Protein AF-A0A850LQG9-F1 (afdb_monomer)

Foldseek 3Di:
DDPVVVVVVQVPDCLNVVQPPPDKDWDFDDDDQWTKIWIDDPPAIKIKIWGPWLLQVVLLVVLVVCVVVVAFEWAWRDKAWDDDWDQDCPDQHRDTGTTIITMTGHDDAAFCVRVPDPVVVLVVLLVLLVQFVVFWDPDFPRVLQLVVLLVLLCVLCVVVVNNVVPLLNCLSVCSSVFDARKGWGLQQQARRQWGDDPNHTHGYPSSRTGTDHSLLNVLNHLLNCVQVVHPGQLLDCPSVCVSVVHDDDLSRLSVNLNNNLSNLSVCVNPHDGPDDPVVSVVSNVSSSVVNVVSVVQLEQEEELEALQCLVLVNQLVVDPGHYEYAPCSLVVDPDPVSNVSVVVCVVVNSYYHDFADPVLLVVLVVLCQQQVLVVPDDSRLSRSLSVQLRQVPDGSYQYEYEDPDPSSLLSCVVSVHHYDYSPDDDDFKNWRKWKAFPVPGDTDPGDDPDLADPPPRGGIDIDTDDIGTD

Sequence (470 aa):
MEIDELKKIIIKNEEIYKELDKKFQIILIEDKINQVFQISNTNNIIYAKVSRRGWSKYEWNSLKSLHKKGYYVPKPIHYIPLDTPISTGWSFGNLIQENGIIFYYPITGKSLMKSYSLDKLISVLNLLYKFHKENIKTSSPIKEYQEFEVKRGLKYLKDLKMSNNIKLVRTIKNYEKLRIDFGLIHGDARPEHFIFHNNKIGMIDLEGTCIGDPFKDFAILLAELYFYGYEINLTDYSMINKLFGRELADNEVLRLNFFLIRRILVKMKYSKLVRSKEDIIKTLKALCDYGNKLLDKEEQKVLILDTSAFLGGYNPNIITIKQQTIPEVFDEVKTPSVKSILDFSVETGKLQLYSPSSQFIKEVKNISEKSGDSFVLSEVDIKILALALEVQRKKGFIPTLITDDYAMQNIAGKLNIKFKPILEKEISDLIKWKIYCPGCKESFNNIPKTKICPNCGTNLKRFSSKKTKI

pLDDT: mean 85.33, std 12.51, range [35.75, 98.38]

Mean predicted aligned error: 14.58 Å

Radius of gyration: 32.2 Å; Cα contacts (8 Å, |Δi|>4): 783; chains: 1; bounding box: 68×47×98 Å

Structure (mmCIF, N/CA/C/O backbone):
data_AF-A0A850LQG9-F1
#
_entry.id   AF-A0A850LQG9-F1
#
loop_
_atom_site.group_PDB
_atom_site.id
_atom_site.type_symbol
_atom_site.label_atom_id
_atom_site.label_alt_id
_atom_site.label_comp_id
_atom_site.label_asym_id
_atom_site.label_entity_id
_atom_site.label_seq_id
_atom_site.pdbx_PDB_ins_code
_atom_site.Cartn_x
_atom_site.Cartn_y
_atom_site.Cartn_z
_atom_site.occupancy
_atom_site.B_iso_or_equiv
_atom_site.auth_seq_id
_atom_site.auth_comp_id
_atom_site.auth_asym_id
_atom_site.auth_atom_id
_atom_site.pdbx_PDB_model_num
ATOM 1 N N . MET A 1 1 ? -11.515 18.617 27.562 1.00 85.25 1 MET A N 1
ATOM 2 C CA . MET A 1 1 ? -12.931 18.888 27.847 1.00 85.25 1 MET A CA 1
ATOM 3 C C . MET A 1 1 ? -13.259 18.275 29.186 1.00 85.25 1 MET A C 1
ATOM 5 O O . MET A 1 1 ? -12.948 17.105 29.389 1.00 85.25 1 MET A O 1
ATOM 9 N N . GLU A 1 2 ? -13.836 19.066 30.082 1.00 90.31 2 GLU A N 1
ATOM 10 C CA . GLU A 1 2 ? -14.269 18.593 31.400 1.00 90.31 2 GLU A CA 1
ATOM 11 C C . GLU A 1 2 ? -15.633 17.892 31.317 1.00 90.31 2 GLU A C 1
ATOM 13 O O . GLU A 1 2 ? -16.444 18.180 30.431 1.00 90.31 2 GLU A O 1
ATOM 18 N N . ILE A 1 3 ? -15.922 16.984 32.256 1.00 91.50 3 ILE A N 1
ATOM 19 C CA . ILE A 1 3 ? -17.198 16.241 32.278 1.00 91.50 3 ILE A CA 1
ATOM 20 C C . ILE A 1 3 ? -18.398 17.193 32.403 1.00 91.50 3 ILE A C 1
ATOM 22 O O . ILE A 1 3 ? -19.406 17.008 31.717 1.00 91.50 3 ILE A O 1
ATOM 26 N N . ASP A 1 4 ? -18.292 18.235 33.231 1.00 91.50 4 ASP A N 1
ATOM 27 C CA . ASP A 1 4 ? -19.366 19.219 33.418 1.00 91.50 4 ASP A CA 1
ATOM 28 C C . ASP A 1 4 ? -19.641 20.044 32.157 1.00 91.50 4 ASP A C 1
ATOM 30 O O . ASP A 1 4 ? -20.785 20.412 31.877 1.00 91.50 4 ASP A O 1
ATOM 34 N N . GLU A 1 5 ? -18.601 20.317 31.371 1.00 91.94 5 GLU A N 1
ATOM 35 C CA . GLU A 1 5 ? -18.719 20.990 30.080 1.00 91.94 5 GLU A CA 1
ATOM 36 C C . GLU A 1 5 ? -19.465 20.098 29.080 1.00 91.94 5 GLU A C 1
ATOM 38 O O . GLU A 1 5 ? -20.471 20.519 28.503 1.00 91.94 5 GLU A O 1
ATOM 43 N N . LEU A 1 6 ? -19.053 18.831 28.958 1.00 91.94 6 LEU A N 1
ATOM 44 C CA . LEU A 1 6 ? -19.723 17.848 28.105 1.00 91.94 6 LEU A CA 1
ATOM 45 C C . LEU A 1 6 ? -21.193 17.655 28.508 1.00 91.94 6 LEU A C 1
ATOM 47 O O . LEU A 1 6 ? -22.074 17.606 27.649 1.00 91.94 6 LEU A O 1
ATOM 51 N N . LYS A 1 7 ? -21.485 17.611 29.812 1.00 91.25 7 LYS A N 1
ATOM 52 C CA . LYS A 1 7 ? -22.852 17.494 30.335 1.00 91.25 7 LYS A CA 1
ATOM 53 C C . LYS A 1 7 ? -23.733 18.669 29.909 1.00 91.25 7 LYS A C 1
ATOM 55 O O . LYS A 1 7 ? -24.875 18.453 29.503 1.00 91.25 7 LYS A O 1
ATOM 60 N N . LYS A 1 8 ? -23.214 19.903 29.953 1.00 91.12 8 LYS A N 1
ATOM 61 C CA . LYS A 1 8 ? -23.932 21.097 29.467 1.00 91.12 8 LYS A CA 1
ATOM 62 C C . LYS A 1 8 ? -24.210 21.019 27.966 1.00 91.12 8 LYS A C 1
ATOM 64 O O . LYS A 1 8 ? -25.303 21.388 27.545 1.00 91.12 8 LYS A O 1
ATOM 69 N N . ILE A 1 9 ? -23.249 20.538 27.175 1.00 90.94 9 ILE A N 1
ATOM 70 C CA . ILE A 1 9 ? -23.409 20.357 25.724 1.00 90.94 9 ILE A CA 1
ATOM 71 C C . ILE A 1 9 ? -24.514 19.335 25.424 1.00 90.94 9 ILE A C 1
ATOM 73 O O . ILE A 1 9 ? -25.388 19.615 24.608 1.00 90.94 9 ILE A O 1
ATOM 77 N N . ILE A 1 10 ? -24.519 18.196 26.126 1.00 89.56 10 ILE A N 1
ATOM 78 C CA . ILE A 1 10 ? -25.538 17.146 25.978 1.00 89.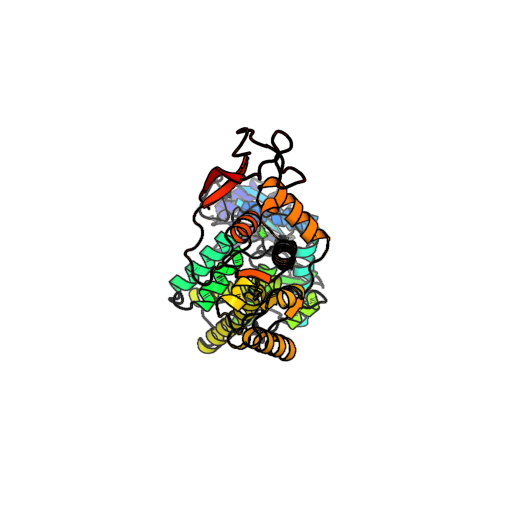56 10 ILE A CA 1
ATOM 79 C C . ILE A 1 10 ? -26.938 17.687 26.288 1.00 89.56 10 ILE A C 1
ATOM 81 O O . ILE A 1 10 ? -27.846 17.513 25.485 1.00 89.56 10 ILE A O 1
ATOM 85 N N . ILE A 1 11 ? -27.115 18.377 27.422 1.00 88.56 11 ILE A N 1
ATOM 86 C CA . ILE A 1 11 ? -28.427 18.903 27.847 1.00 88.56 11 ILE A CA 1
ATOM 87 C C . ILE A 1 11 ? -28.976 19.940 26.855 1.00 88.56 11 ILE A C 1
ATOM 89 O O . ILE A 1 11 ? -30.185 20.026 26.663 1.00 88.56 11 ILE A O 1
ATOM 93 N N . LYS A 1 12 ? -28.105 20.728 26.214 1.00 89.31 12 LYS A N 1
ATOM 94 C CA . LYS A 1 12 ? -28.505 21.742 25.225 1.00 89.31 12 LYS A CA 1
ATOM 95 C C . LYS A 1 12 ? -28.867 21.163 23.854 1.00 89.31 12 LYS A C 1
ATOM 97 O O . LYS A 1 12 ? -29.421 21.891 23.037 1.00 89.31 12 LYS A O 1
ATOM 102 N N . ASN A 1 13 ? -28.526 19.907 23.573 1.00 87.50 13 ASN A N 1
ATOM 103 C CA . ASN A 1 13 ? -28.713 19.303 22.261 1.00 87.50 13 ASN A CA 1
ATOM 104 C C . ASN A 1 13 ? -29.823 18.247 22.313 1.00 87.50 13 ASN A C 1
ATOM 106 O O . ASN A 1 13 ? -29.618 17.139 22.807 1.00 87.50 13 ASN A O 1
ATOM 110 N N . GLU A 1 14 ? -31.005 18.590 21.796 1.00 84.94 14 GLU A N 1
ATOM 111 C CA . GLU A 1 14 ? -32.180 17.716 21.868 1.00 84.94 14 GLU A CA 1
ATOM 112 C C . GLU A 1 14 ? -31.979 16.346 21.214 1.00 84.94 14 GLU A C 1
ATOM 114 O O . GLU A 1 14 ? -32.543 15.372 21.702 1.00 84.94 14 GLU A O 1
ATOM 119 N N . GLU A 1 15 ? -31.210 16.249 20.124 1.00 84.12 15 GLU A N 1
ATOM 120 C CA . GLU A 1 15 ? -30.984 14.967 19.442 1.00 84.12 15 GLU A CA 1
ATOM 121 C C . GLU A 1 15 ? -30.232 13.986 20.339 1.00 84.12 15 GLU A C 1
ATOM 123 O O . GLU A 1 15 ? -30.569 12.811 20.379 1.00 84.12 15 GLU A O 1
ATOM 128 N N . ILE A 1 16 ? -29.253 14.469 21.107 1.00 84.06 16 ILE A N 1
ATOM 129 C CA . ILE A 1 16 ? -28.488 13.637 22.042 1.00 84.06 16 ILE A CA 1
ATOM 130 C C . ILE A 1 16 ? -29.291 13.408 23.324 1.00 84.06 16 ILE A C 1
ATOM 132 O O . ILE A 1 16 ? -29.311 12.302 23.858 1.00 84.06 16 ILE A O 1
ATOM 136 N N . TYR A 1 17 ? -29.962 14.446 23.825 1.00 81.12 17 TYR A N 1
ATOM 137 C CA . TYR A 1 17 ? -30.735 14.360 25.060 1.00 81.12 17 TYR A CA 1
ATOM 138 C C . TYR A 1 17 ? -31.949 13.433 24.921 1.00 81.12 17 TYR A C 1
ATOM 140 O O . TYR A 1 17 ? -32.294 12.751 25.872 1.00 81.12 17 TYR A O 1
ATOM 148 N N . LYS A 1 18 ? -32.572 13.324 23.741 1.00 83.62 18 LYS A N 1
ATOM 149 C CA . LYS A 1 18 ? -33.646 12.341 23.496 1.00 83.62 18 LYS A CA 1
ATOM 150 C C . LYS A 1 18 ? -33.166 10.894 23.623 1.00 83.62 18 LYS A C 1
ATOM 152 O O . LYS A 1 18 ? -33.946 10.037 24.021 1.00 83.62 18 LYS A O 1
ATOM 157 N N . GLU A 1 19 ? -31.891 10.629 23.339 1.00 81.50 19 GLU A N 1
ATOM 158 C CA . GLU A 1 19 ? -31.287 9.300 23.502 1.00 81.50 19 GLU A CA 1
ATOM 159 C C . GLU A 1 19 ? -30.969 8.957 24.965 1.00 81.50 19 GLU A C 1
ATOM 161 O O . GLU A 1 19 ? -30.728 7.796 25.310 1.00 81.50 19 GLU A O 1
ATOM 166 N N . LEU A 1 20 ? -30.955 9.968 25.836 1.00 76.19 20 LEU A N 1
ATOM 167 C CA . LEU A 1 20 ? -30.534 9.880 27.224 1.00 76.19 20 LEU A CA 1
ATOM 168 C C . LEU A 1 20 ? -31.660 10.381 28.136 1.00 76.19 20 LEU A C 1
ATOM 170 O O . LEU A 1 20 ? -31.857 11.579 28.290 1.00 76.19 20 LEU A O 1
ATOM 174 N N . ASP A 1 21 ? -32.370 9.470 28.805 1.00 68.75 21 ASP A N 1
ATOM 175 C CA . ASP A 1 21 ? -33.302 9.808 29.894 1.00 68.75 21 ASP A CA 1
ATOM 176 C C . ASP A 1 21 ? -32.734 10.885 30.851 1.00 68.75 21 ASP A C 1
ATOM 178 O O . ASP A 1 21 ? -31.518 11.017 31.010 1.00 68.75 21 ASP A O 1
ATOM 182 N N . LYS A 1 22 ? -33.607 11.623 31.565 1.00 71.62 22 LYS A N 1
ATOM 183 C CA . LYS A 1 22 ? -33.244 12.780 32.427 1.00 71.62 22 LYS A CA 1
ATOM 184 C C . LYS A 1 22 ? -32.086 12.535 33.421 1.00 71.62 22 LYS A C 1
ATOM 186 O O . LYS A 1 22 ? -31.539 13.500 33.955 1.00 71.62 22 LYS A O 1
ATOM 191 N N . LYS A 1 23 ? -31.720 11.277 33.692 1.00 84.25 23 LYS A N 1
ATOM 192 C CA . LYS A 1 23 ? -30.554 10.868 34.486 1.00 84.25 23 LYS A CA 1
ATOM 193 C C . LYS A 1 23 ? -29.606 10.003 33.645 1.00 84.25 23 LYS A C 1
ATOM 195 O O . LYS A 1 23 ? -29.971 8.907 33.234 1.00 84.25 23 LYS A O 1
ATOM 200 N N . PHE A 1 24 ? -28.368 10.465 33.475 1.00 90.19 24 PHE A N 1
ATOM 201 C CA . PHE A 1 24 ? -27.280 9.722 32.836 1.00 90.19 24 PHE A CA 1
ATOM 202 C C . PHE A 1 24 ? -25.959 9.933 33.587 1.00 90.19 24 PHE A C 1
ATOM 204 O O . PHE A 1 24 ? -25.764 10.947 34.264 1.00 90.19 24 PHE A O 1
ATOM 211 N N . GLN A 1 25 ? -25.049 8.971 33.455 1.00 92.25 25 GLN A N 1
ATOM 212 C CA . GLN A 1 25 ? -23.688 9.005 33.982 1.00 92.25 25 GLN A CA 1
ATOM 213 C C . GLN A 1 25 ? -22.698 9.220 32.836 1.00 92.25 25 GLN A C 1
ATOM 215 O O . GLN A 1 25 ? -22.888 8.684 31.746 1.00 92.25 25 GLN A O 1
ATOM 220 N N . ILE A 1 26 ? -21.635 9.983 33.092 1.00 94.19 26 ILE A N 1
ATOM 221 C CA . ILE A 1 26 ? -20.513 10.173 32.167 1.00 94.19 26 ILE A CA 1
ATOM 222 C C . ILE A 1 26 ? -19.252 9.610 32.823 1.00 94.19 26 ILE A C 1
ATOM 224 O O . ILE A 1 26 ? -18.962 9.930 33.975 1.00 94.19 26 ILE A O 1
ATOM 228 N N . ILE A 1 27 ? -18.497 8.799 32.084 1.00 94.44 27 ILE A N 1
ATOM 229 C CA . ILE A 1 27 ? -17.205 8.250 32.502 1.00 94.44 27 ILE A CA 1
ATOM 230 C C . ILE A 1 27 ? -16.187 8.518 31.393 1.00 94.44 27 ILE A C 1
ATOM 232 O O . ILE A 1 27 ? -16.413 8.166 30.237 1.00 94.44 27 ILE A O 1
ATOM 236 N N . LEU A 1 28 ? -15.053 9.126 31.738 1.00 93.25 28 LEU A N 1
ATOM 237 C CA . LEU A 1 28 ? -13.909 9.250 30.835 1.00 93.25 28 LEU A CA 1
ATOM 238 C C . LEU A 1 28 ? -13.206 7.891 30.729 1.00 93.25 28 LEU A C 1
ATOM 240 O O . LEU A 1 28 ? -12.743 7.355 31.733 1.00 93.25 28 LEU A O 1
ATOM 244 N N . ILE A 1 29 ? -13.138 7.331 29.521 1.00 91.50 29 ILE A N 1
ATOM 245 C CA . ILE A 1 29 ? -12.582 5.988 29.278 1.00 91.50 29 ILE A CA 1
ATOM 246 C C . ILE A 1 29 ? -11.254 6.014 28.515 1.00 91.50 29 ILE A C 1
ATOM 248 O O . ILE A 1 29 ? -10.470 5.073 28.614 1.00 91.50 29 ILE A O 1
ATOM 252 N N . GLU A 1 30 ? -10.974 7.087 27.774 1.00 86.19 30 GLU A N 1
ATOM 253 C CA . GLU A 1 30 ? -9.687 7.301 27.116 1.00 86.19 30 GLU A CA 1
ATOM 254 C C . GLU A 1 30 ? -9.339 8.789 27.113 1.00 86.19 30 GLU A C 1
ATOM 256 O O . GLU A 1 30 ? -10.177 9.618 26.773 1.00 86.19 30 GLU A O 1
ATOM 261 N N . ASP A 1 31 ? -8.097 9.118 27.473 1.00 86.00 31 ASP A N 1
ATOM 262 C CA . ASP A 1 31 ? -7.591 10.494 27.523 1.00 86.00 31 ASP A CA 1
ATOM 263 C C . ASP A 1 31 ? -6.170 10.595 26.950 1.00 86.00 31 ASP A C 1
ATOM 265 O O . ASP A 1 31 ? -5.220 11.023 27.604 1.00 86.00 31 ASP A O 1
ATOM 269 N N . LYS A 1 32 ? -5.990 10.114 25.716 1.00 80.69 32 LYS A N 1
ATOM 270 C CA . LYS A 1 32 ? -4.686 10.116 25.035 1.00 80.69 32 LYS A CA 1
ATOM 271 C C . LYS A 1 32 ? -4.704 11.052 23.834 1.00 80.69 32 LYS A C 1
ATOM 273 O O . LYS A 1 32 ? -4.716 12.273 23.972 1.00 80.69 32 LYS A O 1
ATOM 278 N N . ILE A 1 33 ? -4.680 10.471 22.638 1.00 75.69 33 ILE A N 1
ATOM 279 C CA . ILE A 1 33 ? -4.735 11.204 21.374 1.00 75.69 33 ILE A CA 1
ATOM 280 C C . ILE A 1 33 ? -6.121 11.824 21.196 1.00 75.69 33 ILE A C 1
ATOM 282 O O . ILE A 1 33 ? -6.227 12.954 20.738 1.00 75.69 33 ILE A O 1
ATOM 286 N N . ASN A 1 34 ? -7.155 11.100 21.612 1.00 82.81 34 ASN A N 1
ATOM 287 C CA . ASN A 1 34 ? -8.535 11.551 21.648 1.00 82.81 34 ASN A CA 1
ATOM 288 C C . ASN A 1 34 ? -9.0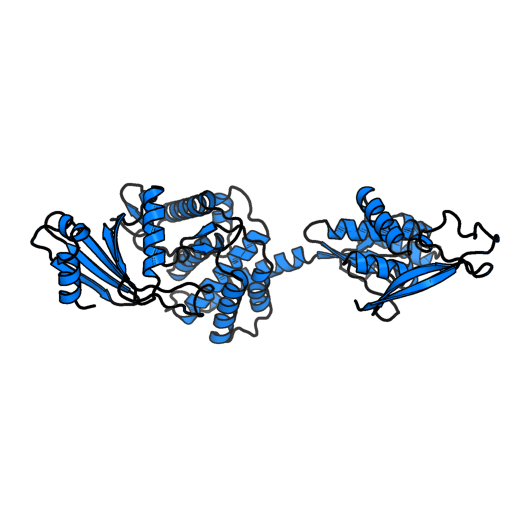53 11.428 23.087 1.00 82.81 34 ASN A C 1
ATOM 290 O O . ASN A 1 34 ? -8.545 10.605 23.855 1.00 82.81 34 ASN A O 1
ATOM 294 N N . GLN A 1 35 ? -10.044 12.249 23.434 1.00 89.50 35 GLN A N 1
ATOM 295 C CA . GLN A 1 35 ? -10.823 12.075 24.657 1.00 89.50 35 GLN A CA 1
ATOM 296 C C . GLN A 1 35 ? -12.100 11.319 24.316 1.00 89.50 35 GLN A C 1
ATOM 298 O O . GLN A 1 35 ? -12.864 11.761 23.460 1.00 89.50 35 GLN A O 1
ATOM 303 N N . VAL A 1 36 ? -12.324 10.175 24.954 1.00 91.31 36 VAL A N 1
ATOM 304 C CA . VAL A 1 36 ? -13.520 9.360 24.735 1.00 91.31 36 VAL A CA 1
ATOM 305 C C . VAL A 1 36 ? -14.262 9.213 26.052 1.00 91.31 36 VAL A C 1
ATOM 307 O O . VAL A 1 36 ? -13.696 8.765 27.050 1.00 91.31 36 VAL A O 1
ATOM 310 N N . PHE A 1 37 ? -15.537 9.582 26.039 1.00 95.12 37 PHE A N 1
ATOM 311 C CA . PHE A 1 37 ? -16.438 9.475 27.175 1.00 95.12 37 PHE A CA 1
ATOM 312 C C . PHE A 1 37 ? -17.500 8.425 26.879 1.00 95.12 37 PHE A C 1
ATOM 314 O O . PHE A 1 37 ? -18.144 8.473 25.831 1.00 95.12 37 PHE A O 1
ATOM 321 N N . GLN A 1 38 ? -17.706 7.507 27.815 1.00 95.19 38 GLN A N 1
ATOM 322 C CA . GLN A 1 38 ? -18.890 6.664 27.840 1.00 95.19 38 GLN A CA 1
ATOM 323 C C . GLN A 1 38 ? -19.994 7.419 28.576 1.00 95.19 38 GLN A C 1
ATOM 325 O O . GLN A 1 38 ? -19.788 7.905 29.689 1.00 95.19 38 GLN A O 1
ATOM 330 N N . ILE A 1 39 ? -21.162 7.508 27.956 1.00 94.25 39 ILE A N 1
ATOM 331 C CA . ILE A 1 39 ? -22.350 8.127 28.526 1.00 94.25 39 ILE A CA 1
ATOM 332 C C . ILE A 1 39 ? -23.424 7.050 28.582 1.00 94.25 39 ILE A C 1
ATOM 334 O O . ILE A 1 39 ? -23.764 6.453 27.562 1.00 94.25 39 ILE A O 1
ATOM 338 N N . SER A 1 40 ? -23.937 6.767 29.771 1.00 92.00 40 SER A N 1
ATOM 339 C CA . SER A 1 40 ? -24.881 5.669 29.970 1.00 92.00 40 SER A CA 1
ATOM 340 C C . SER A 1 40 ? -26.038 6.068 30.868 1.00 92.00 40 SER A C 1
ATOM 342 O O . SER A 1 40 ? -25.856 6.785 31.853 1.00 92.00 40 SER A O 1
ATOM 344 N N . ASN A 1 41 ? -27.223 5.559 30.553 1.00 88.69 41 ASN A N 1
ATOM 345 C CA . ASN A 1 41 ? -28.378 5.543 31.444 1.00 88.69 41 ASN A CA 1
ATOM 346 C C . ASN A 1 41 ? -28.851 4.088 31.638 1.00 88.69 41 ASN A C 1
ATOM 348 O O . ASN A 1 41 ? -28.112 3.150 31.344 1.00 88.69 41 ASN A O 1
ATOM 352 N N . THR A 1 42 ? -30.065 3.888 32.152 1.00 82.62 42 THR A N 1
ATOM 353 C CA . THR A 1 42 ? -30.636 2.548 32.368 1.00 82.62 42 THR A CA 1
ATOM 354 C C . THR A 1 42 ? -30.835 1.742 31.084 1.00 82.62 42 THR A C 1
ATOM 356 O O . THR A 1 42 ? -30.822 0.517 31.145 1.00 82.62 42 THR A O 1
ATOM 359 N N . ASN A 1 43 ? -31.012 2.405 29.939 1.00 83.88 43 ASN A N 1
ATOM 360 C CA . ASN A 1 43 ? -31.473 1.780 28.697 1.00 83.88 43 ASN A CA 1
ATOM 361 C C . ASN A 1 43 ? -30.419 1.794 27.578 1.00 83.88 43 ASN A C 1
ATOM 363 O O . ASN A 1 43 ? -30.407 0.909 26.728 1.00 83.88 43 ASN A O 1
ATOM 367 N N . ASN A 1 44 ? -29.526 2.783 27.582 1.00 87.44 44 ASN A N 1
ATOM 368 C CA . ASN A 1 44 ? -28.645 3.126 26.477 1.00 87.44 44 ASN A CA 1
ATOM 369 C C . ASN A 1 44 ? -27.213 3.381 26.953 1.00 87.44 44 ASN A C 1
ATOM 371 O O . ASN A 1 44 ? -26.965 3.946 28.022 1.00 87.44 44 ASN A O 1
ATOM 375 N N . ILE A 1 45 ? -26.264 3.023 26.088 1.00 92.62 45 ILE A N 1
ATOM 376 C CA . ILE A 1 45 ? -24.860 3.419 26.185 1.00 92.62 45 ILE A CA 1
ATOM 377 C C . ILE A 1 45 ? -24.489 4.111 24.876 1.00 92.62 45 ILE A C 1
ATOM 379 O O . ILE A 1 45 ? -24.582 3.514 23.802 1.00 92.62 45 ILE A O 1
ATOM 383 N N . ILE A 1 46 ? -24.042 5.359 24.972 1.00 94.69 46 ILE A N 1
ATOM 384 C CA . ILE A 1 46 ? -23.512 6.143 23.857 1.00 94.69 46 ILE A CA 1
ATOM 385 C C . ILE A 1 46 ? -22.092 6.596 24.181 1.00 94.69 46 ILE A C 1
ATOM 387 O O . ILE A 1 46 ? -21.675 6.646 25.337 1.00 94.69 46 ILE A O 1
ATOM 391 N N . TYR A 1 47 ? -21.330 6.918 23.148 1.00 95.00 47 TYR A N 1
ATOM 392 C CA . TYR A 1 47 ? -19.958 7.381 23.277 1.00 95.00 47 TYR A CA 1
ATOM 393 C C . TYR A 1 47 ? -19.848 8.782 22.692 1.00 95.00 47 TYR A C 1
ATOM 395 O O . TYR A 1 47 ? -20.414 9.060 21.635 1.00 95.00 47 TYR A O 1
ATOM 403 N N . ALA A 1 48 ? -19.096 9.645 23.370 1.00 94.50 48 ALA A N 1
ATOM 404 C CA . ALA A 1 48 ? -18.681 10.944 22.862 1.00 94.50 48 ALA A CA 1
ATOM 405 C C . ALA A 1 48 ? -17.167 10.930 22.634 1.00 94.50 48 ALA A C 1
ATOM 407 O O . ALA A 1 48 ? -16.396 10.795 23.585 1.00 94.50 48 ALA A O 1
ATOM 408 N N . LYS A 1 49 ? -16.736 11.057 21.376 1.00 93.00 49 LYS A N 1
ATOM 409 C CA . LYS A 1 49 ? -15.320 11.167 20.994 1.00 93.00 49 LYS A CA 1
ATOM 410 C C . LYS A 1 49 ? -14.996 12.619 20.663 1.00 93.00 49 LYS A C 1
ATOM 412 O O . LYS A 1 49 ? -15.539 13.172 19.711 1.00 93.00 49 LYS A O 1
ATOM 417 N N . VAL A 1 50 ? -14.080 13.205 21.423 1.00 89.44 50 VAL A N 1
ATOM 418 C CA . VAL A 1 50 ? -13.498 14.527 21.185 1.00 89.44 50 VAL A CA 1
ATOM 419 C C . VAL A 1 50 ? -12.124 14.333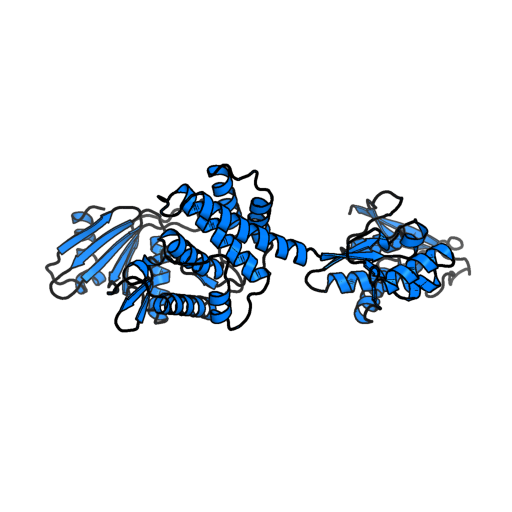 20.547 1.00 89.44 50 VAL A C 1
ATOM 421 O O . VAL A 1 50 ? -11.192 13.820 21.176 1.00 89.44 50 VAL A O 1
ATOM 424 N N . SER A 1 51 ? -11.998 14.722 19.279 1.00 81.38 51 SER A N 1
ATOM 425 C CA . SER A 1 51 ? -10.728 14.649 18.548 1.00 81.38 51 SER A CA 1
ATOM 426 C C . SER A 1 51 ? -9.816 15.804 18.943 1.00 81.38 51 SER A C 1
ATOM 428 O O . SER A 1 51 ? -10.192 16.954 18.737 1.00 81.38 51 SER A O 1
ATOM 430 N N . ARG A 1 52 ? -8.584 15.527 19.392 1.00 76.62 52 ARG A N 1
ATOM 431 C CA . ARG A 1 52 ? -7.571 16.584 19.620 1.00 76.62 52 ARG A CA 1
ATOM 432 C C . ARG A 1 52 ? -6.762 16.936 18.366 1.00 76.62 52 ARG A C 1
ATOM 434 O O . ARG A 1 52 ? -5.943 17.847 18.399 1.00 76.62 52 ARG A O 1
ATOM 441 N N . ARG A 1 53 ? -6.937 16.184 17.273 1.00 72.81 53 ARG A N 1
ATOM 442 C CA . ARG A 1 53 ? -6.132 16.295 16.042 1.00 72.81 53 ARG A CA 1
ATOM 443 C C . ARG A 1 53 ? -6.834 16.998 14.874 1.00 72.81 53 ARG A C 1
ATOM 445 O O . ARG A 1 53 ? -6.254 17.058 13.795 1.00 72.81 53 ARG A O 1
ATOM 452 N N . GLY A 1 54 ? -8.065 17.482 15.059 1.00 76.12 54 GLY A N 1
ATOM 453 C CA . GLY A 1 54 ? -8.821 18.147 13.994 1.00 76.12 54 GLY A CA 1
ATOM 454 C C . GLY A 1 54 ? -9.398 17.240 12.902 1.00 76.12 54 GLY A C 1
ATOM 455 O O . GLY A 1 54 ? -9.765 17.738 11.842 1.00 76.12 54 GLY A O 1
ATOM 456 N N . TRP A 1 55 ? -9.499 15.924 13.121 1.00 79.75 55 TRP A N 1
ATOM 457 C CA . TRP A 1 55 ? -10.004 14.973 12.111 1.00 79.75 55 TRP A CA 1
ATOM 458 C C . TRP A 1 55 ? -11.453 14.534 12.326 1.00 79.75 55 TRP A C 1
ATOM 460 O O . TRP A 1 55 ? -11.986 13.743 11.544 1.00 79.75 55 TRP A O 1
ATOM 470 N N . SER A 1 56 ? -12.117 15.076 13.350 1.00 85.62 56 SER A N 1
ATOM 471 C CA . SER A 1 56 ? -13.462 14.649 13.752 1.00 85.62 56 SER A CA 1
ATOM 472 C C . SER A 1 56 ? -14.497 14.753 12.633 1.00 85.62 56 SER A C 1
ATOM 474 O O . SER A 1 56 ? -15.338 13.867 12.485 1.00 85.62 56 SER A O 1
ATOM 476 N N . LYS A 1 57 ? -14.401 15.780 11.779 1.00 86.25 57 LYS A N 1
ATOM 477 C CA . LYS A 1 57 ? -15.314 15.948 10.646 1.00 86.25 57 LYS A CA 1
ATOM 478 C C . LYS A 1 57 ? -15.202 14.828 9.612 1.00 86.25 57 LYS A C 1
ATOM 480 O O . LYS A 1 57 ? -16.218 14.351 9.104 1.00 86.25 57 LYS A O 1
ATOM 485 N N . TYR A 1 58 ? -13.983 14.395 9.295 1.00 85.06 58 TYR A N 1
ATOM 486 C CA . TYR A 1 58 ? -13.747 13.320 8.326 1.00 85.06 58 TYR A CA 1
ATOM 487 C C . TYR A 1 58 ? -14.193 11.971 8.880 1.00 85.06 58 TYR A C 1
ATOM 489 O O . TYR A 1 58 ? -14.830 11.195 8.164 1.00 85.06 58 TYR A O 1
ATOM 497 N N . GLU A 1 59 ? -13.923 11.716 10.161 1.00 89.81 59 GLU A N 1
ATOM 498 C CA . GLU A 1 59 ? -14.399 10.516 10.844 1.00 89.81 59 GLU A CA 1
ATOM 499 C C . GLU A 1 59 ? -15.932 10.473 10.887 1.00 89.81 59 GLU A C 1
ATOM 501 O O . GLU A 1 59 ? -16.525 9.465 10.509 1.00 89.81 59 GLU A O 1
ATOM 506 N N . TRP A 1 60 ? -16.586 11.584 11.241 1.00 92.12 60 TRP A N 1
ATOM 507 C CA . TRP A 1 60 ? -18.045 11.714 11.215 1.00 92.12 60 TRP A CA 1
ATOM 508 C C . TRP A 1 60 ? -18.638 11.411 9.834 1.00 92.12 60 TRP A C 1
ATOM 510 O O . TRP A 1 60 ? -19.570 10.612 9.704 1.00 92.12 60 TRP A O 1
ATOM 520 N N . ASN A 1 61 ? -18.079 12.017 8.783 1.00 90.88 61 ASN A N 1
ATOM 521 C CA . ASN A 1 61 ? -18.527 11.789 7.410 1.00 90.88 61 ASN A CA 1
ATOM 522 C C . ASN A 1 61 ? -18.344 10.322 6.993 1.00 90.88 61 ASN A C 1
ATOM 524 O O . ASN A 1 61 ? -19.220 9.749 6.335 1.00 90.88 61 ASN A O 1
ATOM 528 N N . SER A 1 62 ? -17.236 9.704 7.406 1.00 91.12 62 SER A N 1
ATOM 529 C CA . SER A 1 62 ? -16.947 8.291 7.151 1.00 91.12 62 SER A CA 1
ATOM 530 C C . SER A 1 62 ? -17.943 7.387 7.873 1.00 91.12 62 SER A C 1
ATOM 532 O O . SER A 1 62 ? -18.566 6.549 7.226 1.00 91.12 62 SER A O 1
ATOM 534 N N . LEU A 1 63 ? -18.190 7.612 9.168 1.00 93.88 63 LEU A N 1
ATOM 535 C CA . LEU A 1 63 ? -19.186 6.880 9.958 1.00 93.88 63 LEU A CA 1
ATOM 536 C C . LEU A 1 63 ? -20.571 6.933 9.308 1.00 93.88 63 LEU A C 1
ATOM 538 O O . LEU A 1 63 ? -21.173 5.889 9.063 1.00 93.88 63 LEU A O 1
ATOM 542 N N . LYS A 1 64 ? -21.055 8.129 8.947 1.00 94.44 64 LYS A N 1
ATOM 543 C CA . LYS A 1 64 ? -22.349 8.293 8.264 1.00 94.44 64 LYS A CA 1
ATOM 544 C C . LYS A 1 64 ? -22.416 7.538 6.944 1.00 94.44 64 LYS A C 1
ATOM 546 O O . LYS A 1 64 ? -23.394 6.840 6.681 1.00 94.44 64 LYS A O 1
ATOM 551 N N . SER A 1 65 ? -21.393 7.696 6.108 1.00 92.62 65 SER A N 1
ATOM 552 C CA . SER A 1 65 ? -21.335 7.070 4.787 1.00 92.62 65 SER A CA 1
ATOM 553 C C . SER A 1 65 ? -21.318 5.543 4.889 1.00 92.62 65 SER A C 1
ATOM 555 O O . SER A 1 65 ? -22.096 4.866 4.218 1.00 92.62 65 SER A O 1
ATOM 557 N N . LEU A 1 66 ? -20.475 4.994 5.766 1.00 94.19 66 LEU A N 1
ATOM 558 C CA . LEU A 1 66 ? -20.312 3.552 5.931 1.00 94.19 66 LEU A CA 1
ATOM 559 C C . LEU A 1 66 ? -21.516 2.905 6.610 1.00 94.19 66 LEU A C 1
ATOM 561 O O . LEU A 1 66 ? -21.973 1.860 6.146 1.00 94.19 66 LEU A O 1
ATOM 565 N N . HIS A 1 67 ? -22.088 3.554 7.626 1.00 94.50 67 HIS A N 1
ATOM 566 C CA . HIS A 1 67 ? -23.320 3.087 8.255 1.00 94.50 67 HIS A CA 1
ATOM 567 C C . HIS A 1 67 ? -24.471 3.029 7.240 1.00 94.50 67 HIS A C 1
ATOM 569 O O . HIS A 1 67 ? -25.147 2.008 7.133 1.00 94.50 67 HIS A O 1
ATOM 575 N N . LYS A 1 68 ? -24.638 4.072 6.409 1.00 94.06 68 LYS A N 1
ATOM 576 C CA . LYS A 1 68 ? -25.651 4.096 5.337 1.00 94.06 68 LYS A CA 1
ATOM 577 C C . LYS A 1 68 ? -25.442 2.990 4.295 1.00 94.06 68 LYS A C 1
ATOM 579 O O . LYS A 1 68 ? -26.412 2.482 3.745 1.00 94.06 68 LYS A O 1
ATOM 584 N N . LYS A 1 69 ? -24.191 2.608 4.026 1.00 93.19 69 LYS A N 1
ATOM 585 C CA . LYS A 1 69 ? -23.832 1.495 3.130 1.00 93.19 69 LYS A CA 1
ATOM 586 C C . LYS A 1 69 ? -23.988 0.108 3.772 1.00 93.19 69 LYS A C 1
ATOM 588 O O . LYS A 1 69 ? -23.702 -0.888 3.118 1.00 93.19 69 LYS A O 1
ATOM 593 N N . GLY A 1 70 ? -24.426 0.028 5.030 1.00 93.44 70 GLY A N 1
ATOM 594 C CA . GLY A 1 70 ? -24.667 -1.235 5.730 1.00 93.44 70 GLY A CA 1
ATOM 595 C C . GLY A 1 70 ? -23.420 -1.878 6.341 1.00 93.44 70 GLY A C 1
ATOM 596 O O . GLY A 1 70 ? -23.488 -3.022 6.790 1.00 93.44 70 GLY A O 1
ATOM 597 N N . TYR A 1 71 ? -22.286 -1.171 6.395 1.00 94.75 71 TYR A N 1
ATOM 598 C CA . TYR A 1 71 ? -21.120 -1.657 7.132 1.00 94.75 71 TYR A CA 1
ATOM 599 C C . TYR A 1 71 ? -21.408 -1.657 8.635 1.00 94.75 71 TYR A C 1
ATOM 601 O O . TYR A 1 71 ? -22.055 -0.748 9.162 1.00 94.75 71 TYR A O 1
ATOM 609 N N . TYR A 1 72 ? -20.892 -2.664 9.343 1.00 95.75 72 TYR A N 1
ATOM 610 C CA . TYR A 1 72 ? -21.013 -2.734 10.796 1.00 95.75 72 TYR A CA 1
ATOM 611 C C . TYR A 1 72 ? -20.008 -1.777 11.451 1.00 95.75 72 TYR A C 1
ATOM 613 O O . TYR A 1 72 ? -18.897 -2.138 11.811 1.00 95.75 72 TYR A O 1
ATOM 621 N N . VAL A 1 73 ? -20.377 -0.510 11.544 1.00 96.12 73 VAL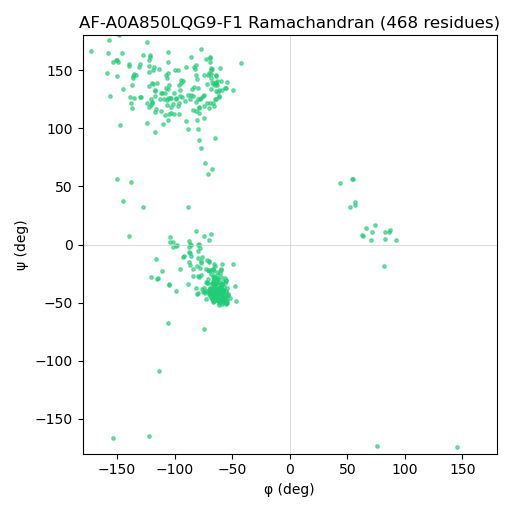 A N 1
ATOM 622 C CA . VAL A 1 73 ? -19.583 0.555 12.173 1.00 96.12 73 VAL A CA 1
ATOM 623 C C . VAL A 1 73 ? -20.395 1.176 13.312 1.00 96.12 73 VAL A C 1
ATOM 625 O O . VAL A 1 73 ? -21.618 0.983 13.337 1.00 96.12 73 VAL A O 1
ATOM 628 N N . PRO A 1 74 ? -19.769 1.916 14.248 1.00 96.19 74 PRO A N 1
ATOM 629 C CA . PRO A 1 74 ? -20.506 2.665 15.260 1.00 96.19 74 PRO A CA 1
ATOM 630 C C . PRO A 1 74 ? -21.626 3.497 14.631 1.00 96.19 74 PRO A C 1
ATOM 632 O O . PRO A 1 74 ? -21.420 4.149 13.605 1.00 96.19 74 PRO A O 1
ATOM 635 N N . LYS A 1 75 ? -22.830 3.438 15.210 1.00 95.25 75 LYS A N 1
ATOM 636 C CA . LYS A 1 75 ? -24.002 4.114 14.639 1.00 95.25 75 LYS A CA 1
ATOM 637 C C . LYS A 1 75 ? -23.921 5.604 14.989 1.00 95.25 75 LYS A C 1
ATOM 639 O O . LYS A 1 75 ? -24.034 5.925 16.172 1.00 95.25 75 LYS A O 1
ATOM 644 N N . PRO A 1 76 ? -23.728 6.506 14.010 1.00 95.00 76 PRO A N 1
ATOM 645 C CA . PRO A 1 76 ? -23.619 7.935 14.282 1.00 95.00 76 PRO A CA 1
ATOM 646 C C . PRO A 1 76 ? -24.939 8.490 14.831 1.00 95.00 76 PRO A C 1
ATOM 648 O O . PRO A 1 76 ? -26.003 8.157 14.309 1.00 95.00 76 PRO A O 1
ATOM 651 N N . ILE A 1 77 ? -24.852 9.342 15.854 1.00 94.12 77 ILE A N 1
ATOM 652 C CA . ILE A 1 77 ? -25.982 10.073 16.448 1.00 94.12 77 ILE A CA 1
ATOM 653 C C . ILE A 1 77 ? -25.903 11.533 16.003 1.00 94.12 77 ILE A C 1
ATOM 655 O O . ILE A 1 77 ? -26.713 11.976 15.197 1.00 94.12 77 ILE A O 1
ATOM 659 N N . HIS A 1 78 ? -24.879 12.261 16.458 1.00 93.81 78 HIS A N 1
ATOM 660 C CA . HIS A 1 78 ? -24.750 13.696 16.209 1.00 93.81 78 HIS A CA 1
ATOM 661 C C . HIS A 1 78 ? -23.283 14.143 16.158 1.00 93.81 78 HIS A C 1
ATOM 663 O O . HIS A 1 78 ? -22.399 13.474 16.700 1.00 93.81 78 HIS A O 1
ATOM 669 N N . TYR A 1 79 ? -23.023 15.288 15.524 1.00 93.00 79 TYR A N 1
ATOM 670 C CA . TYR A 1 79 ? -21.702 15.915 15.467 1.00 93.00 79 TYR A CA 1
ATOM 671 C C . TYR A 1 79 ? -21.790 17.384 15.863 1.00 93.00 79 TYR A C 1
ATOM 673 O O . TYR A 1 79 ? -22.563 18.133 15.268 1.00 93.00 79 TYR A O 1
ATOM 681 N N . ILE A 1 80 ? -20.964 17.793 16.826 1.00 91.38 80 ILE A N 1
ATOM 682 C CA . ILE A 1 80 ? -20.905 19.172 17.320 1.00 91.38 80 ILE A CA 1
ATOM 683 C C . ILE A 1 80 ? -19.517 19.745 17.017 1.00 91.38 80 ILE A C 1
ATOM 685 O O . ILE A 1 80 ? -18.548 19.258 17.601 1.00 91.38 80 ILE A O 1
ATOM 689 N N . PRO A 1 81 ? -19.383 20.755 16.139 1.00 89.38 81 PRO A N 1
ATOM 690 C CA . PRO A 1 81 ? -18.114 21.452 15.949 1.00 89.38 81 PRO A CA 1
ATOM 691 C C . PRO A 1 81 ? -17.751 22.248 17.212 1.00 89.38 81 PRO A C 1
ATOM 693 O O . PRO A 1 81 ? -18.627 22.843 17.838 1.00 89.38 81 PRO A O 1
ATOM 696 N N . LEU A 1 82 ? -16.470 22.248 17.587 1.00 84.88 82 LEU A N 1
ATOM 697 C CA . LEU A 1 82 ? -15.960 22.976 18.758 1.00 84.88 82 LEU A CA 1
ATOM 698 C C . LEU A 1 82 ? -15.186 24.241 18.385 1.00 84.88 82 LEU A C 1
ATOM 700 O O . LEU A 1 82 ? -15.303 25.240 19.085 1.00 84.88 82 LEU A O 1
ATOM 704 N N . ASP A 1 83 ? -14.452 24.212 17.272 1.00 78.00 83 ASP A N 1
ATOM 705 C CA . ASP A 1 83 ? -13.592 25.314 16.837 1.00 78.00 83 ASP A CA 1
ATOM 706 C C . ASP A 1 83 ? -13.891 25.719 15.388 1.00 78.00 83 ASP A C 1
ATOM 708 O O . ASP A 1 83 ? -14.477 24.956 14.611 1.00 78.00 83 ASP A O 1
ATOM 712 N N . THR A 1 84 ? -13.438 26.913 14.994 1.00 65.12 84 THR A N 1
ATOM 713 C CA . THR A 1 84 ? -13.412 27.313 13.585 1.00 65.12 84 THR A CA 1
ATOM 714 C C . THR A 1 84 ? -12.403 26.461 12.803 1.00 65.12 84 THR A C 1
ATOM 716 O O . THR A 1 84 ? -11.303 26.206 13.296 1.00 65.12 84 THR A O 1
ATOM 719 N N . PRO A 1 85 ? -12.735 26.011 11.578 1.00 66.25 85 PRO A N 1
ATOM 720 C CA . PRO A 1 85 ? -11.849 25.134 10.826 1.00 66.25 85 PRO A CA 1
ATOM 721 C C . PRO A 1 85 ? -10.515 25.811 10.467 1.00 66.25 85 PRO A C 1
ATOM 723 O O . PRO A 1 85 ? -10.500 26.925 9.942 1.00 66.25 85 PRO A O 1
ATOM 726 N N . ILE A 1 86 ? -9.391 25.128 10.704 1.00 60.53 86 ILE A N 1
ATOM 727 C CA . ILE A 1 86 ? -8.040 25.642 10.434 1.00 60.53 86 ILE A CA 1
ATOM 728 C C . ILE A 1 86 ? -7.443 24.885 9.247 1.00 60.53 86 ILE A C 1
ATOM 730 O O . ILE A 1 86 ? -7.339 23.657 9.252 1.00 60.53 86 ILE A O 1
ATOM 734 N N . SER A 1 87 ? -7.002 25.616 8.223 1.00 55.72 87 SER A N 1
ATOM 735 C CA . SER A 1 87 ? -6.190 25.041 7.148 1.00 55.72 87 SER A CA 1
ATOM 736 C C . SER A 1 87 ? -4.774 24.803 7.663 1.00 55.72 87 SER A C 1
ATOM 738 O O . SER A 1 87 ? -4.019 25.753 7.863 1.00 55.72 87 SER A O 1
ATOM 740 N N . THR A 1 88 ? -4.384 23.545 7.856 1.00 52.16 88 THR A N 1
ATOM 741 C CA . THR A 1 88 ? -3.008 23.202 8.224 1.00 52.16 88 THR A CA 1
ATOM 742 C C . THR A 1 88 ? -2.306 22.573 7.022 1.00 52.16 88 THR A C 1
ATOM 744 O O . THR A 1 88 ? -2.736 21.564 6.472 1.00 52.16 88 THR A O 1
ATOM 747 N N . GLY A 1 89 ? -1.167 23.136 6.608 1.00 46.97 89 GLY A N 1
ATOM 748 C CA . GLY A 1 89 ? -0.347 22.574 5.519 1.00 46.97 89 GLY A CA 1
ATOM 749 C C . GLY A 1 89 ? 0.338 21.241 5.867 1.00 46.97 89 GLY A C 1
ATOM 750 O O . GLY A 1 89 ? 1.212 20.785 5.137 1.00 46.97 89 GLY A O 1
ATOM 751 N N . TRP A 1 90 ? 0.003 20.631 7.010 1.00 40.62 90 TRP A N 1
ATOM 752 C CA . TRP A 1 90 ? 0.759 19.531 7.613 1.00 40.62 90 TRP A CA 1
ATOM 753 C C . TRP A 1 90 ? 0.150 18.142 7.375 1.00 40.62 90 TRP A C 1
ATOM 755 O O . TRP A 1 90 ? 0.722 17.128 7.785 1.00 40.62 90 TRP A O 1
ATOM 765 N N . SER A 1 91 ? -0.994 18.056 6.695 1.00 43.62 91 SER A N 1
ATOM 766 C CA . SER A 1 91 ? -1.768 16.816 6.649 1.00 43.62 91 SER A CA 1
ATOM 767 C C . SER A 1 91 ? -2.512 16.604 5.334 1.00 43.62 91 SER A C 1
ATOM 769 O O . SER A 1 91 ? -3.580 17.155 5.129 1.00 43.62 91 SER A O 1
ATOM 771 N N . PHE A 1 92 ? -1.955 15.718 4.496 1.00 43.75 92 PHE A N 1
ATOM 772 C CA . PHE A 1 92 ? -2.592 15.143 3.303 1.00 43.75 92 PHE A CA 1
ATOM 773 C C . PHE A 1 92 ? -3.150 16.179 2.305 1.00 43.75 92 PHE A C 1
ATOM 775 O O . PHE A 1 92 ? -4.313 16.123 1.922 1.00 43.75 92 PHE A O 1
ATOM 782 N N . GLY A 1 93 ? -2.308 17.099 1.830 1.00 50.06 93 GLY A N 1
ATOM 783 C CA . GLY A 1 93 ? -2.764 18.208 0.987 1.00 50.06 93 GLY A CA 1
ATOM 784 C C . GLY A 1 93 ? -3.464 19.282 1.822 1.00 50.06 93 GLY A C 1
ATOM 785 O O . GLY A 1 93 ? -3.439 19.224 3.045 1.00 50.06 93 GLY A O 1
ATOM 786 N N . ASN A 1 94 ? -4.051 20.292 1.187 1.00 51.53 94 ASN A N 1
ATOM 787 C CA . ASN A 1 94 ? -4.739 21.394 1.873 1.00 51.53 94 ASN A CA 1
ATOM 788 C C . ASN A 1 94 ? -6.071 20.929 2.507 1.00 51.53 94 ASN A C 1
ATOM 790 O O . ASN A 1 94 ? -7.140 21.388 2.106 1.00 51.53 94 ASN A O 1
ATOM 794 N N . LEU A 1 95 ? -6.033 19.972 3.437 1.00 61.41 95 LEU A N 1
ATOM 795 C CA . LEU A 1 95 ? -7.203 19.529 4.185 1.00 61.41 95 LEU A CA 1
ATOM 796 C C . LEU A 1 95 ? -7.456 20.468 5.358 1.00 61.41 95 LEU A C 1
ATOM 798 O O . LEU A 1 95 ? -6.552 20.843 6.104 1.00 61.41 95 LEU A O 1
ATOM 802 N N . ILE A 1 96 ? -8.724 20.820 5.520 1.00 68.25 96 ILE A N 1
ATOM 803 C CA . ILE A 1 96 ? -9.197 21.664 6.607 1.00 68.25 96 ILE A CA 1
ATOM 804 C C . ILE A 1 96 ? -9.363 20.782 7.844 1.00 68.25 96 ILE A C 1
ATOM 806 O O . ILE A 1 96 ? -10.096 19.794 7.779 1.00 68.25 96 ILE A O 1
ATOM 810 N N . GLN A 1 97 ? -8.686 21.123 8.939 1.00 74.19 97 GLN A N 1
ATOM 811 C CA . GLN A 1 97 ? -8.875 20.488 10.240 1.00 74.19 97 GLN A CA 1
ATOM 812 C C . GLN A 1 97 ? -10.038 21.150 10.979 1.00 74.19 97 GLN A C 1
ATOM 814 O O . GLN A 1 97 ? -10.127 22.373 11.043 1.00 74.19 97 GLN A O 1
ATOM 819 N N . GLU A 1 98 ? -10.916 20.336 11.555 1.00 77.81 98 GLU A N 1
ATOM 820 C CA . GLU A 1 98 ? -12.076 20.776 12.327 1.00 77.81 98 GLU A CA 1
ATOM 821 C C . GLU A 1 98 ? -12.182 19.908 13.589 1.00 77.81 98 GLU A C 1
ATOM 823 O O . GLU A 1 98 ? -12.319 18.675 13.524 1.00 77.81 98 GLU A O 1
ATOM 828 N N . ASN A 1 99 ? -12.056 20.553 14.749 1.00 83.75 99 ASN A N 1
ATOM 829 C CA . ASN A 1 99 ? -12.284 19.914 16.037 1.00 83.75 99 ASN A CA 1
ATOM 830 C C . ASN A 1 99 ? -13.781 19.864 16.325 1.00 83.75 99 ASN A C 1
ATOM 832 O O . ASN A 1 99 ? -14.529 20.799 16.040 1.00 83.75 99 ASN A O 1
ATOM 836 N N . GLY A 1 100 ? -14.203 18.767 16.936 1.00 89.25 100 GLY A N 1
ATOM 837 C CA . GLY A 1 100 ? -15.602 18.493 17.180 1.00 89.25 100 GLY A CA 1
ATOM 838 C C . GLY A 1 100 ? -15.792 17.264 18.053 1.00 89.25 100 GLY A C 1
ATOM 839 O O . GLY A 1 100 ? -14.862 16.477 18.276 1.00 89.25 100 GLY A O 1
ATOM 840 N N . ILE A 1 101 ? -17.018 17.118 18.543 1.00 92.56 101 ILE A N 1
ATOM 841 C CA . ILE A 1 101 ? -17.484 15.966 19.306 1.00 92.56 101 ILE A CA 1
ATOM 842 C C . ILE A 1 101 ? -18.336 15.092 18.396 1.00 92.56 101 ILE A C 1
ATOM 844 O O . ILE A 1 101 ? -19.318 15.558 17.818 1.00 92.56 101 ILE A O 1
ATOM 848 N N . ILE A 1 102 ? -17.979 13.816 18.304 1.00 94.12 102 ILE A N 1
ATOM 849 C CA . ILE A 1 102 ? -18.771 12.800 17.616 1.00 94.12 102 ILE A CA 1
ATOM 850 C C . ILE A 1 102 ? -19.527 11.990 18.664 1.00 94.12 102 ILE A C 1
ATOM 852 O O . ILE A 1 102 ? -18.899 11.349 19.508 1.00 94.12 102 ILE A O 1
ATOM 856 N N . PHE A 1 103 ? -20.854 11.980 18.577 1.00 95.06 103 PHE A N 1
ATOM 857 C CA . PHE A 1 103 ? -21.723 11.122 19.377 1.00 95.06 103 PHE A CA 1
ATOM 858 C C . PHE A 1 103 ? -22.164 9.919 18.548 1.00 95.06 103 PHE A C 1
ATOM 860 O O . PHE A 1 103 ? -22.618 10.075 17.411 1.00 95.06 103 PHE A O 1
ATOM 867 N N . TYR A 1 104 ? -22.029 8.716 19.098 1.00 95.31 104 TYR A N 1
ATOM 868 C CA . TYR A 1 104 ? -22.399 7.478 18.413 1.00 95.31 104 TYR A CA 1
ATOM 869 C C . TYR A 1 104 ? -22.760 6.363 19.396 1.00 95.31 104 TYR A C 1
ATOM 871 O O . TYR A 1 104 ? -22.291 6.347 20.534 1.00 95.31 104 TYR A O 1
ATOM 879 N N . TYR A 1 105 ? -23.543 5.386 18.940 1.00 94.56 105 TYR A N 1
ATOM 880 C CA . TYR A 1 105 ? -23.664 4.118 19.657 1.00 94.56 105 TYR A CA 1
ATOM 881 C C . TYR A 1 105 ? -22.459 3.229 19.350 1.00 94.56 105 TYR A C 1
ATOM 883 O O . TYR A 1 105 ? -22.079 3.097 18.176 1.00 94.56 105 TYR A O 1
ATOM 891 N N . PRO A 1 106 ? -21.860 2.600 20.372 1.00 93.38 106 PRO A N 1
ATOM 892 C CA . PRO A 1 106 ? -20.729 1.710 20.181 1.00 93.38 106 PRO A CA 1
ATOM 893 C C . PRO A 1 106 ? -21.162 0.433 19.456 1.00 93.38 106 PRO A C 1
ATOM 895 O O . PRO A 1 106 ? -22.330 0.043 19.469 1.00 93.38 106 PRO A O 1
ATOM 898 N N . ILE A 1 107 ? -20.189 -0.264 18.874 1.00 93.06 107 ILE A N 1
ATOM 899 C CA . ILE A 1 107 ? -20.362 -1.672 18.516 1.00 93.06 107 ILE A CA 1
ATOM 900 C C . ILE A 1 107 ? -19.790 -2.547 19.630 1.00 93.06 107 ILE A C 1
ATOM 902 O O . ILE A 1 107 ? -18.722 -2.268 20.175 1.00 93.06 107 ILE A O 1
ATOM 906 N N . THR A 1 108 ? -20.507 -3.606 19.983 1.00 90.38 108 THR A N 1
ATOM 907 C CA . THR A 1 108 ? -20.086 -4.580 20.995 1.00 90.38 108 THR A CA 1
ATOM 908 C C . THR A 1 108 ? -19.287 -5.702 20.349 1.00 90.38 108 THR A C 1
ATOM 910 O O . THR A 1 108 ? -19.511 -6.014 19.185 1.00 90.38 108 THR A O 1
ATOM 913 N N . GLY A 1 109 ? -18.387 -6.351 21.091 1.00 93.56 109 GLY A N 1
ATOM 914 C CA . GLY A 1 109 ? -17.681 -7.545 20.617 1.00 93.56 109 GLY A CA 1
ATOM 915 C C . GLY A 1 109 ? -16.243 -7.664 21.112 1.00 93.56 109 GLY A C 1
ATOM 916 O O . GLY A 1 109 ? -15.776 -6.875 21.932 1.00 93.56 109 GLY A O 1
ATOM 917 N N . LYS A 1 110 ? -15.530 -8.674 20.603 1.00 95.75 110 LYS A N 1
ATOM 918 C CA . LYS A 1 110 ? -14.088 -8.857 20.844 1.00 95.75 110 LYS A CA 1
ATOM 919 C C . LYS A 1 110 ? -13.311 -8.456 19.597 1.00 95.75 110 LYS A C 1
ATOM 921 O O . LYS A 1 110 ? -13.698 -8.831 18.494 1.00 95.75 110 LYS A O 1
ATOM 926 N N . SER A 1 111 ? -12.208 -7.731 19.762 1.00 96.88 111 SER A N 1
ATOM 927 C CA . SER A 1 111 ? -11.355 -7.380 18.626 1.00 96.88 111 SER A CA 1
ATOM 928 C C . SER A 1 111 ? -10.620 -8.600 18.054 1.00 96.88 111 SER A C 1
ATOM 930 O O . SER A 1 111 ? -10.466 -9.613 18.754 1.00 96.88 111 SER A O 1
ATOM 932 N N . LEU A 1 112 ? -10.126 -8.505 16.811 1.00 97.19 112 LEU A N 1
ATOM 933 C CA . LEU A 1 112 ? -9.224 -9.511 16.232 1.00 97.19 112 LEU A CA 1
ATOM 934 C C . LEU A 1 112 ? -8.029 -9.725 17.163 1.00 97.19 112 LEU A C 1
ATOM 936 O O . LEU A 1 112 ? -7.685 -10.860 17.464 1.00 97.19 112 LEU A O 1
ATOM 940 N N . MET A 1 113 ? -7.474 -8.634 17.694 1.00 95.25 113 MET A N 1
ATOM 941 C CA . MET A 1 113 ? -6.365 -8.668 18.646 1.00 95.25 113 MET A CA 1
ATOM 942 C C . MET A 1 113 ? -6.657 -9.521 19.893 1.00 95.25 113 MET A C 1
ATOM 944 O O . MET A 1 113 ? -5.854 -10.354 20.294 1.00 95.25 113 MET A O 1
ATOM 948 N N . LYS A 1 114 ? -7.830 -9.345 20.514 1.00 94.75 114 LYS A N 1
ATOM 949 C CA . LYS A 1 114 ? -8.200 -10.063 21.749 1.00 94.75 114 LYS A CA 1
ATOM 950 C C . LYS A 1 114 ? -8.685 -11.494 21.515 1.00 94.75 114 LYS A C 1
ATOM 952 O O . LYS A 1 114 ? -8.913 -12.221 22.477 1.00 94.75 114 LYS A O 1
ATOM 957 N N . SER A 1 115 ? -8.952 -11.879 20.272 1.00 94.38 115 SER A N 1
ATOM 958 C CA . SER A 1 115 ? -9.607 -13.152 19.963 1.00 94.38 115 SER A CA 1
ATOM 959 C C . SER A 1 115 ? -9.095 -13.771 18.666 1.00 94.38 115 SER A C 1
ATOM 961 O O . SER A 1 115 ? -9.881 -14.333 17.902 1.00 94.38 115 SER A O 1
ATOM 963 N N . TYR A 1 116 ? -7.794 -13.620 18.425 1.00 95.81 116 TYR A N 1
ATOM 964 C CA . TYR A 1 116 ? -7.127 -13.984 17.183 1.00 95.81 116 TYR A CA 1
ATOM 965 C C . TYR A 1 116 ? -7.334 -15.459 16.814 1.00 95.81 116 TYR A C 1
ATOM 967 O O . TYR A 1 116 ? -7.181 -16.350 17.645 1.00 95.81 116 TYR A O 1
ATOM 975 N N . SER A 1 117 ? -7.642 -15.696 15.542 1.00 95.50 117 SER A N 1
ATOM 976 C CA . SER A 1 117 ? -7.525 -16.987 14.863 1.00 95.50 117 SER A CA 1
ATOM 977 C C . SER A 1 117 ? -7.255 -16.733 13.379 1.00 95.50 117 SER A C 1
ATOM 979 O O . SER A 1 117 ? -7.559 -15.647 12.870 1.00 95.50 117 SER A O 1
ATOM 981 N N . LEU A 1 118 ? -6.704 -17.724 12.673 1.00 94.38 118 LEU A N 1
ATOM 982 C CA . LEU A 1 118 ? -6.427 -17.596 11.241 1.00 94.38 118 LEU A CA 1
ATOM 983 C C . LEU A 1 118 ? -7.712 -17.335 10.435 1.00 94.38 118 LEU A C 1
ATOM 985 O O . LEU A 1 118 ? -7.733 -16.443 9.592 1.00 94.38 118 LEU A O 1
ATOM 989 N N . ASP A 1 119 ? -8.812 -18.015 10.766 1.00 95.06 119 ASP A N 1
ATOM 990 C CA . ASP A 1 119 ? -10.112 -17.812 10.108 1.00 95.06 119 ASP A CA 1
ATOM 991 C C . ASP A 1 119 ? -10.636 -16.384 10.278 1.00 95.06 119 ASP A C 1
ATOM 993 O O . ASP A 1 119 ? -11.182 -15.783 9.348 1.00 95.06 119 ASP A O 1
ATOM 997 N N . LYS A 1 120 ? -10.435 -15.795 11.461 1.00 96.50 120 LYS A N 1
ATOM 998 C CA . LYS A 1 120 ? -10.815 -14.405 11.723 1.00 96.50 120 LYS A CA 1
ATOM 999 C C . LYS A 1 120 ? -9.935 -13.422 10.965 1.00 96.50 120 LYS A C 1
ATOM 1001 O O . LYS A 1 120 ? -10.465 -12.453 10.427 1.00 96.50 120 LYS A O 1
ATOM 1006 N N . LEU A 1 121 ? -8.627 -13.671 10.877 1.00 96.88 121 LEU A N 1
ATOM 1007 C CA . LEU A 1 121 ? -7.732 -12.880 10.030 1.00 96.88 121 LEU A CA 1
ATOM 1008 C C . LEU A 1 121 ? -8.191 -12.925 8.567 1.00 96.88 121 LEU A C 1
ATOM 1010 O O . LEU A 1 121 ? -8.371 -11.876 7.953 1.00 96.88 121 LEU A O 1
ATOM 1014 N N . ILE A 1 122 ? -8.456 -14.120 8.035 1.00 96.19 122 ILE A N 1
ATOM 1015 C CA . ILE A 1 122 ? -8.967 -14.305 6.669 1.00 96.19 122 ILE A CA 1
ATOM 1016 C C . ILE A 1 122 ? -10.283 -13.544 6.481 1.00 96.19 122 ILE A C 1
ATOM 1018 O O . ILE A 1 122 ? -10.477 -12.868 5.473 1.00 96.19 122 ILE A O 1
ATOM 1022 N N . SER A 1 123 ? -11.176 -13.587 7.467 1.00 97.12 123 SER A N 1
ATOM 1023 C CA . SER A 1 123 ? -12.453 -12.875 7.403 1.00 97.12 123 SER A CA 1
ATOM 1024 C C . SER A 1 123 ? -12.282 -11.347 7.398 1.00 97.12 123 SER A C 1
ATOM 1026 O O . SER A 1 123 ? -12.992 -10.656 6.668 1.00 97.12 123 SER A O 1
ATOM 1028 N N . VAL A 1 124 ? -11.308 -10.805 8.141 1.00 98.00 124 VAL A N 1
ATOM 1029 C CA . VAL A 1 124 ? -10.953 -9.372 8.093 1.00 98.00 124 VAL A CA 1
ATOM 1030 C C . VAL A 1 124 ? -10.321 -8.996 6.753 1.00 98.00 124 VAL A C 1
ATOM 1032 O O . VAL A 1 124 ? -10.667 -7.962 6.187 1.00 98.00 124 VAL A O 1
ATOM 1035 N N . LEU A 1 125 ? -9.435 -9.832 6.207 1.00 97.69 125 LEU A N 1
ATOM 1036 C CA . LEU A 1 125 ? -8.852 -9.611 4.881 1.00 97.69 125 LEU A CA 1
ATOM 1037 C C . LEU A 1 125 ? -9.931 -9.598 3.789 1.00 97.69 125 LEU A C 1
ATOM 1039 O O . LEU A 1 125 ? -9.920 -8.712 2.937 1.00 97.69 125 LEU A O 1
ATOM 1043 N N . ASN A 1 126 ? -10.904 -10.512 3.857 1.00 97.12 126 ASN A N 1
ATOM 1044 C CA . ASN A 1 126 ? -12.074 -10.525 2.974 1.00 97.12 126 ASN A CA 1
ATOM 1045 C C . ASN A 1 126 ? -12.936 -9.264 3.125 1.00 97.12 126 ASN A C 1
ATOM 1047 O O . ASN A 1 126 ? -13.365 -8.696 2.119 1.00 97.12 126 ASN A O 1
ATOM 1051 N N . LEU A 1 127 ? -13.161 -8.795 4.359 1.00 97.25 127 LEU A N 1
ATOM 1052 C CA . LEU A 1 127 ? -13.858 -7.532 4.609 1.00 97.25 127 LEU A CA 1
ATOM 1053 C C . LEU A 1 127 ? -13.125 -6.356 3.954 1.00 97.25 127 LEU A C 1
ATOM 1055 O O . LEU A 1 127 ? -13.763 -5.580 3.248 1.00 97.25 127 LEU A O 1
ATOM 1059 N N . LEU A 1 128 ? -11.809 -6.236 4.153 1.00 97.62 128 LEU A N 1
ATOM 1060 C CA . LEU A 1 128 ? -10.994 -5.171 3.563 1.00 97.62 128 LEU A CA 1
ATOM 1061 C C . LEU A 1 128 ? -10.989 -5.239 2.033 1.00 97.62 128 LEU A C 1
ATOM 1063 O O . LEU A 1 128 ? -11.220 -4.230 1.378 1.00 97.62 128 LEU A O 1
ATOM 1067 N N . TYR A 1 129 ? -10.822 -6.430 1.458 1.00 95.44 129 TYR A N 1
ATOM 1068 C CA . TYR A 1 129 ? -10.882 -6.627 0.010 1.00 95.44 129 TYR A CA 1
ATOM 1069 C C . TYR A 1 129 ? -12.223 -6.180 -0.578 1.00 95.44 129 TYR A C 1
ATOM 1071 O O . TYR A 1 129 ? -12.256 -5.419 -1.548 1.00 95.44 129 TYR A O 1
ATOM 1079 N N . LYS A 1 130 ? -13.337 -6.595 0.040 1.00 94.62 130 LYS A N 1
ATOM 1080 C CA . LYS A 1 130 ? -14.682 -6.146 -0.340 1.00 94.62 130 LYS A CA 1
ATOM 1081 C C . LYS A 1 130 ? -14.814 -4.628 -0.200 1.00 94.62 130 LYS A C 1
ATOM 1083 O O . LYS A 1 130 ? -15.263 -3.965 -1.133 1.00 94.62 130 LYS A O 1
ATOM 1088 N N . PHE A 1 131 ? -14.369 -4.085 0.931 1.00 94.94 131 PHE A N 1
ATOM 1089 C CA . PHE A 1 131 ? -14.403 -2.659 1.240 1.00 94.94 131 PHE A CA 1
ATOM 1090 C C . PHE A 1 131 ? -13.659 -1.820 0.195 1.00 94.94 131 PHE A C 1
ATOM 1092 O O . PHE A 1 131 ? -14.197 -0.824 -0.291 1.00 94.94 131 PHE A O 1
ATOM 1099 N N . HIS A 1 132 ? -12.467 -2.245 -0.223 1.00 94.00 132 HIS A N 1
ATOM 1100 C CA . HIS A 1 132 ? -11.692 -1.562 -1.258 1.00 94.00 132 HIS A CA 1
ATOM 1101 C C . HIS A 1 132 ? -12.357 -1.676 -2.634 1.00 94.00 132 HIS A C 1
ATOM 1103 O O . HIS A 1 132 ? -12.493 -0.673 -3.335 1.00 94.00 132 HIS A O 1
ATOM 1109 N N . LYS A 1 133 ? -12.817 -2.879 -3.007 1.00 89.69 133 LYS A N 1
ATOM 1110 C CA . LYS A 1 133 ? -13.416 -3.166 -4.321 1.00 89.69 133 LYS A CA 1
ATOM 1111 C C . LYS A 1 133 ? -14.727 -2.411 -4.559 1.00 89.69 133 LYS A C 1
ATOM 1113 O O . LYS A 1 133 ? -14.958 -1.923 -5.661 1.00 89.69 133 LYS A O 1
ATOM 1118 N N . GLU A 1 134 ? -15.569 -2.273 -3.538 1.00 89.88 134 GLU A N 1
ATOM 1119 C CA . GLU A 1 134 ? -16.831 -1.520 -3.623 1.00 89.88 134 GLU A CA 1
ATOM 1120 C C . GLU A 1 134 ? -16.629 0.001 -3.699 1.00 89.88 134 GLU A C 1
ATOM 1122 O O . GLU A 1 134 ? -17.563 0.742 -4.006 1.00 89.88 134 GLU A O 1
ATOM 1127 N N . ASN A 1 135 ? -15.420 0.491 -3.413 1.00 86.06 135 ASN A N 1
ATOM 1128 C CA . ASN A 1 135 ? -15.129 1.916 -3.295 1.00 86.06 135 ASN A CA 1
ATOM 1129 C C . ASN A 1 135 ? -13.938 2.357 -4.160 1.00 86.06 135 ASN A C 1
ATOM 1131 O O . ASN A 1 135 ? -13.226 3.293 -3.786 1.00 86.06 135 ASN A O 1
ATOM 1135 N N . ILE A 1 136 ? -13.735 1.710 -5.312 1.00 83.75 136 ILE A N 1
ATOM 1136 C CA . ILE A 1 136 ? -12.696 2.071 -6.288 1.00 83.75 136 ILE A CA 1
ATOM 1137 C C . ILE A 1 136 ? -12.905 3.510 -6.789 1.00 83.75 136 ILE A C 1
ATOM 1139 O O . ILE A 1 136 ? -14.029 3.968 -7.022 1.00 83.75 136 ILE A O 1
ATOM 1143 N N . LYS A 1 137 ? -11.798 4.232 -6.961 1.00 79.88 137 LYS A N 1
ATOM 1144 C CA . LYS A 1 137 ? -11.722 5.606 -7.458 1.00 79.88 137 LYS A CA 1
ATOM 1145 C C . LYS A 1 137 ? -10.631 5.726 -8.517 1.00 79.88 137 LYS A C 1
ATOM 1147 O O . LYS A 1 137 ? -9.588 5.087 -8.438 1.00 79.88 137 LYS A O 1
ATOM 1152 N N . THR A 1 138 ? -10.867 6.592 -9.497 1.00 66.25 138 THR A N 1
ATOM 1153 C CA . THR A 1 138 ? -9.896 6.888 -10.560 1.00 66.25 138 THR A CA 1
ATOM 1154 C C . THR A 1 138 ? -8.786 7.836 -10.102 1.00 66.25 138 THR A C 1
ATOM 1156 O O . THR A 1 138 ? -7.723 7.862 -10.714 1.00 66.25 138 THR A O 1
ATOM 1159 N N . SER A 1 139 ? -9.002 8.601 -9.028 1.00 70.81 139 SER A N 1
ATOM 1160 C CA . SER A 1 139 ? -8.028 9.544 -8.471 1.00 70.81 139 SER A CA 1
ATOM 1161 C C . SER A 1 139 ? -8.174 9.696 -6.953 1.00 70.81 139 SER A C 1
ATOM 1163 O O . SER A 1 139 ? -9.236 9.428 -6.383 1.00 70.81 139 SER A O 1
ATOM 1165 N N . SER A 1 140 ? -7.096 10.134 -6.294 1.00 72.19 140 SER A N 1
ATOM 1166 C CA . SER A 1 140 ? -7.120 10.563 -4.891 1.00 72.19 140 SER A CA 1
ATOM 1167 C C . SER A 1 140 ? -7.344 12.079 -4.800 1.00 72.19 140 SER A C 1
ATOM 1169 O O . SER A 1 140 ? -6.759 12.823 -5.587 1.00 72.19 140 SER A O 1
ATOM 1171 N N . PRO A 1 141 ? -8.144 12.567 -3.832 1.00 66.69 141 PRO A N 1
ATOM 1172 C CA . PRO A 1 141 ? -8.269 13.994 -3.539 1.00 66.69 141 PRO A CA 1
ATOM 1173 C C . PRO A 1 141 ? -6.995 14.568 -2.898 1.00 66.69 141 PRO A C 1
ATOM 1175 O O . PRO A 1 141 ? -6.829 15.784 -2.831 1.00 66.69 141 PRO A O 1
ATOM 1178 N N . ILE A 1 142 ? -6.090 13.706 -2.425 1.00 68.62 142 ILE A N 1
ATOM 1179 C CA . ILE A 1 142 ? -4.805 14.101 -1.861 1.00 68.62 142 ILE A CA 1
ATOM 1180 C C . ILE A 1 142 ? -3.853 14.360 -3.029 1.00 68.62 142 ILE A C 1
ATOM 1182 O O . ILE A 1 142 ? -3.390 13.422 -3.684 1.00 68.62 142 ILE A O 1
ATOM 1186 N N . LYS A 1 143 ? -3.556 15.640 -3.287 1.00 68.81 143 LYS A N 1
ATOM 1187 C CA . LYS A 1 143 ? -2.506 16.025 -4.241 1.00 68.81 143 LYS A CA 1
ATOM 1188 C C . LYS A 1 143 ? -1.195 15.355 -3.835 1.00 68.81 143 LYS A C 1
ATOM 1190 O O . LYS A 1 143 ? -0.856 15.350 -2.654 1.00 68.81 143 LYS A O 1
ATOM 1195 N N . GLU A 1 144 ? -0.493 14.784 -4.813 1.00 83.31 144 GLU A N 1
ATOM 1196 C CA . GLU A 1 144 ? 0.826 14.168 -4.604 1.00 83.31 144 GLU A CA 1
ATOM 1197 C C . GLU A 1 144 ? 0.817 13.054 -3.531 1.00 83.31 144 GLU A C 1
ATOM 1199 O O . GLU A 1 144 ? 1.772 12.890 -2.770 1.00 83.31 144 GLU A O 1
ATOM 1204 N N . TYR A 1 145 ? -0.267 12.263 -3.454 1.00 87.25 145 TYR A N 1
ATOM 1205 C CA . TYR A 1 145 ? -0.428 11.187 -2.463 1.00 87.25 145 TYR A CA 1
ATOM 1206 C C . TYR A 1 145 ? 0.812 10.291 -2.333 1.00 87.25 145 TYR A C 1
ATOM 1208 O O . TYR A 1 145 ? 1.273 10.035 -1.216 1.00 87.25 145 TYR A O 1
ATOM 1216 N N . GLN A 1 146 ? 1.364 9.821 -3.460 1.00 89.88 146 GLN A N 1
ATOM 1217 C CA . GLN A 1 146 ? 2.545 8.960 -3.425 1.00 89.88 146 GLN A CA 1
ATOM 1218 C C . GLN A 1 146 ? 3.772 9.670 -2.853 1.00 89.88 146 GLN A C 1
ATOM 1220 O O . GLN A 1 146 ? 4.421 9.115 -1.967 1.00 89.88 146 GLN A O 1
ATOM 1225 N N . GLU A 1 147 ? 4.055 10.894 -3.300 1.00 91.00 147 GLU A N 1
ATOM 1226 C CA . GLU A 1 147 ? 5.186 11.694 -2.818 1.00 91.00 147 GLU A CA 1
ATOM 1227 C C . GLU A 1 147 ? 5.104 11.908 -1.302 1.00 91.00 147 GLU A C 1
ATOM 1229 O O . GLU A 1 147 ? 6.098 11.810 -0.583 1.00 91.00 147 GLU A O 1
ATOM 1234 N N . PHE A 1 148 ? 3.901 12.131 -0.772 1.00 88.75 148 PHE A N 1
ATOM 1235 C CA . PHE A 1 148 ? 3.698 12.281 0.664 1.00 88.75 148 PHE A CA 1
ATOM 1236 C C . PHE A 1 148 ? 4.012 11.000 1.453 1.00 88.75 148 PHE A C 1
ATOM 1238 O O . PHE A 1 148 ? 4.684 11.051 2.491 1.00 88.75 148 PHE A O 1
ATOM 1245 N N . GLU A 1 149 ? 3.554 9.839 0.977 1.00 93.06 149 GLU A N 1
ATOM 1246 C CA . GLU A 1 149 ? 3.867 8.558 1.618 1.00 93.06 149 GLU A CA 1
ATOM 1247 C C . GLU A 1 149 ? 5.373 8.238 1.522 1.00 93.06 149 GLU A C 1
ATOM 1249 O O . GLU A 1 149 ? 5.964 7.766 2.502 1.00 93.06 149 GLU A O 1
ATOM 1254 N N . VAL A 1 150 ? 6.023 8.571 0.401 1.00 95.06 150 VAL A N 1
ATOM 1255 C CA . VAL A 1 150 ? 7.476 8.422 0.208 1.00 95.06 150 VAL A CA 1
ATOM 1256 C C . VAL A 1 150 ? 8.267 9.344 1.130 1.00 95.06 150 VAL A C 1
ATOM 1258 O O . VAL A 1 150 ? 9.152 8.864 1.844 1.00 95.06 150 VAL A O 1
ATOM 1261 N N . LYS A 1 151 ? 7.913 10.632 1.223 1.00 93.94 151 LYS A N 1
ATOM 1262 C CA . LYS A 1 151 ? 8.521 11.588 2.169 1.00 93.94 151 LYS A CA 1
ATOM 1263 C C . LYS A 1 151 ? 8.471 11.066 3.606 1.00 93.94 151 LYS A C 1
ATOM 1265 O O . LYS A 1 151 ? 9.468 11.143 4.328 1.00 93.94 151 LYS A O 1
ATOM 1270 N N . ARG A 1 152 ? 7.341 10.482 4.026 1.00 91.44 152 ARG A N 1
ATOM 1271 C CA . ARG A 1 152 ? 7.205 9.851 5.352 1.00 91.44 152 ARG A CA 1
ATOM 1272 C C . ARG A 1 152 ? 8.127 8.644 5.515 1.00 91.44 152 ARG A C 1
ATOM 1274 O O . ARG A 1 152 ? 8.813 8.551 6.530 1.00 91.44 152 ARG A O 1
ATOM 1281 N N . GLY A 1 153 ? 8.174 7.749 4.528 1.00 94.06 153 GLY A N 1
ATOM 1282 C CA . GLY A 1 153 ? 9.084 6.600 4.532 1.00 94.06 153 GLY A CA 1
ATOM 1283 C C . GLY A 1 153 ? 10.551 7.016 4.674 1.00 94.06 153 GLY A C 1
ATOM 1284 O O . GLY A 1 153 ? 11.249 6.531 5.565 1.00 94.06 153 GLY A O 1
ATOM 1285 N N . LEU A 1 154 ? 10.996 7.981 3.863 1.00 94.81 154 LEU A N 1
ATOM 1286 C CA . LEU A 1 154 ? 12.359 8.521 3.899 1.00 94.81 154 LEU A CA 1
ATOM 1287 C C . LEU A 1 154 ? 12.686 9.201 5.235 1.00 94.81 154 LEU A C 1
ATOM 1289 O O . LEU A 1 154 ? 13.795 9.042 5.748 1.00 94.81 154 LEU A O 1
ATOM 1293 N N . LYS A 1 155 ? 11.723 9.912 5.837 1.00 94.94 155 LYS A N 1
ATOM 1294 C CA . LYS A 1 155 ? 11.882 10.491 7.178 1.00 94.94 155 LYS A CA 1
ATOM 1295 C C . LYS A 1 155 ? 12.188 9.409 8.217 1.00 94.94 155 LYS A C 1
ATOM 1297 O O . LYS A 1 155 ? 13.136 9.563 8.980 1.00 94.94 155 LYS A O 1
ATOM 1302 N N . TYR A 1 156 ? 11.453 8.294 8.216 1.00 94.38 156 TYR A N 1
ATOM 1303 C CA . TYR A 1 156 ? 11.715 7.207 9.164 1.00 94.38 156 TYR A CA 1
ATOM 1304 C C . TYR A 1 156 ? 13.076 6.540 8.952 1.00 94.38 156 TYR A C 1
ATOM 1306 O O . TYR A 1 156 ? 13.729 6.196 9.934 1.00 94.38 156 TYR A O 1
ATOM 1314 N N . LEU A 1 157 ? 13.551 6.416 7.707 1.00 93.69 157 LEU A N 1
ATOM 1315 C CA . LEU A 1 157 ? 14.918 5.946 7.451 1.00 93.69 157 LEU A CA 1
ATOM 1316 C C . LEU A 1 157 ? 15.975 6.856 8.043 1.00 93.69 157 LEU A C 1
ATOM 1318 O O . LEU A 1 157 ? 16.923 6.367 8.658 1.00 93.69 157 LEU A O 1
ATOM 1322 N N . LYS A 1 158 ? 15.801 8.166 7.866 1.00 93.75 158 LYS A N 1
ATOM 1323 C CA . LYS A 1 158 ? 16.703 9.161 8.436 1.00 93.75 158 LYS A CA 1
ATOM 1324 C C . LYS A 1 158 ? 16.727 9.050 9.957 1.00 93.75 158 LYS A C 1
ATOM 1326 O O . LYS A 1 158 ? 17.803 8.945 10.537 1.00 93.75 158 LYS A O 1
ATOM 1331 N N . ASP A 1 159 ? 15.554 8.998 10.579 1.00 93.25 159 ASP A N 1
ATOM 1332 C CA . ASP A 1 159 ? 15.416 8.926 12.035 1.00 93.25 159 ASP A CA 1
ATOM 1333 C C . ASP A 1 159 ? 16.024 7.635 12.619 1.00 93.25 159 ASP A C 1
ATOM 1335 O O . ASP A 1 159 ? 16.590 7.656 13.709 1.00 93.25 159 ASP A O 1
ATOM 1339 N N . LEU A 1 160 ? 15.961 6.522 11.879 1.00 93.06 160 LEU A N 1
ATOM 1340 C CA . LEU A 1 160 ? 16.554 5.232 12.258 1.00 93.06 160 LEU A CA 1
ATOM 1341 C C . LEU A 1 160 ? 18.024 5.072 11.829 1.00 93.06 160 LEU A C 1
ATOM 1343 O O . LEU A 1 160 ? 18.602 4.006 12.040 1.00 93.06 160 LEU A O 1
ATOM 1347 N N . LYS A 1 161 ? 18.641 6.100 11.226 1.00 94.31 161 LYS A N 1
ATOM 1348 C CA . LYS A 1 161 ? 20.010 6.065 10.673 1.00 94.31 161 LYS A CA 1
ATOM 1349 C C . LYS A 1 161 ? 20.222 4.964 9.616 1.00 94.31 161 LYS A C 1
ATOM 1351 O O . LYS A 1 161 ? 21.308 4.408 9.492 1.00 94.31 161 LYS A O 1
ATOM 1356 N N . MET A 1 162 ? 19.190 4.660 8.826 1.00 90.31 162 MET A N 1
ATOM 1357 C CA . MET A 1 162 ? 19.202 3.624 7.778 1.00 90.31 162 MET A CA 1
ATOM 1358 C C . MET A 1 162 ? 19.311 4.187 6.352 1.00 90.31 162 MET A C 1
ATOM 1360 O O . MET A 1 162 ? 19.234 3.431 5.385 1.00 90.31 162 MET A O 1
ATOM 1364 N N . SER A 1 163 ? 19.517 5.499 6.196 1.00 87.06 163 SER A N 1
ATOM 1365 C CA . SER A 1 163 ? 19.590 6.175 4.889 1.00 87.06 163 SER A CA 1
ATOM 1366 C C . SER A 1 163 ? 20.705 5.670 3.967 1.00 87.06 163 SER A C 1
ATOM 1368 O O . SER A 1 163 ? 20.604 5.832 2.756 1.00 87.06 163 SER A O 1
ATOM 1370 N N . ASN A 1 164 ? 21.741 5.026 4.513 1.00 86.94 164 ASN A N 1
ATOM 1371 C CA . ASN A 1 164 ? 22.842 4.461 3.727 1.00 86.94 164 ASN A CA 1
ATOM 1372 C C . ASN A 1 164 ? 22.450 3.151 3.013 1.00 86.94 164 ASN A C 1
ATOM 1374 O O . ASN A 1 164 ? 23.189 2.667 2.159 1.00 86.94 164 ASN A O 1
ATOM 1378 N N . ASN A 1 165 ? 21.294 2.557 3.336 1.00 88.94 165 ASN A N 1
ATOM 1379 C CA . ASN A 1 165 ? 20.804 1.361 2.657 1.00 88.94 165 ASN A CA 1
ATOM 1380 C C . ASN A 1 165 ? 20.170 1.731 1.305 1.00 88.94 165 ASN A C 1
ATOM 1382 O O . ASN A 1 165 ? 18.967 1.980 1.204 1.00 88.94 165 ASN A O 1
ATOM 1386 N N . ILE A 1 166 ? 21.001 1.743 0.261 1.00 89.12 166 ILE A N 1
ATOM 1387 C CA . ILE A 1 166 ? 20.637 2.161 -1.102 1.00 89.12 166 ILE A CA 1
ATOM 1388 C C . ILE A 1 166 ? 19.428 1.386 -1.637 1.00 89.12 166 ILE A C 1
ATOM 1390 O O . ILE A 1 166 ? 18.511 1.992 -2.190 1.00 89.12 166 ILE A O 1
ATOM 1394 N N . LYS A 1 167 ? 19.382 0.062 -1.440 1.00 88.75 167 LYS A N 1
ATOM 1395 C CA . LYS A 1 167 ? 18.265 -0.780 -1.903 1.00 88.75 167 LYS A CA 1
ATOM 1396 C C . LYS A 1 167 ? 16.943 -0.384 -1.252 1.00 88.75 167 LYS A C 1
ATOM 1398 O O . LYS A 1 167 ? 15.895 -0.363 -1.901 1.00 88.75 167 LYS A O 1
ATOM 1403 N N . LEU A 1 168 ? 16.985 -0.044 0.033 1.00 91.12 168 LEU A N 1
ATOM 1404 C CA . LEU A 1 168 ? 15.789 0.315 0.779 1.00 91.12 168 LEU A CA 1
ATOM 1405 C C . LEU A 1 168 ? 15.308 1.727 0.431 1.00 91.12 168 LEU A C 1
ATOM 1407 O O . LEU A 1 168 ? 14.113 1.940 0.239 1.00 91.12 168 LEU A O 1
ATOM 1411 N N . VAL A 1 169 ? 16.243 2.661 0.235 1.00 92.06 169 VAL A N 1
ATOM 1412 C CA . VAL A 1 169 ? 15.948 3.986 -0.327 1.00 92.06 169 VAL A CA 1
ATOM 1413 C C . VAL A 1 169 ? 15.345 3.863 -1.730 1.00 92.06 169 VAL A C 1
ATOM 1415 O O . VAL A 1 169 ? 14.341 4.519 -2.004 1.00 92.06 169 VAL A O 1
ATOM 1418 N N . ARG A 1 170 ? 15.899 3.004 -2.601 1.00 90.94 170 ARG A N 1
ATOM 1419 C CA . ARG A 1 170 ? 15.356 2.733 -3.945 1.00 90.94 170 ARG A CA 1
ATOM 1420 C C . ARG A 1 170 ? 13.931 2.192 -3.866 1.00 90.94 170 ARG A C 1
ATOM 1422 O O . ARG A 1 170 ? 13.061 2.725 -4.544 1.00 90.94 170 ARG A O 1
ATOM 1429 N N . THR A 1 171 ? 13.682 1.213 -2.995 1.00 91.50 171 THR A N 1
ATOM 1430 C CA . THR A 1 171 ? 12.343 0.631 -2.785 1.00 91.50 171 THR A CA 1
ATOM 1431 C C . THR A 1 171 ? 11.328 1.692 -2.366 1.00 91.50 171 THR A C 1
ATOM 1433 O O . THR A 1 171 ? 10.260 1.788 -2.963 1.00 91.50 171 THR A O 1
ATOM 1436 N N . ILE A 1 172 ? 11.671 2.527 -1.377 1.00 95.38 172 ILE A N 1
ATOM 1437 C CA . ILE A 1 172 ? 10.783 3.593 -0.897 1.00 95.38 172 ILE A CA 1
ATOM 1438 C C . ILE A 1 172 ? 10.518 4.626 -1.996 1.00 95.38 172 ILE A C 1
ATOM 1440 O O . ILE A 1 172 ? 9.364 4.966 -2.226 1.00 95.38 172 ILE A O 1
ATOM 1444 N N . LYS A 1 173 ? 11.555 5.098 -2.699 1.00 93.88 173 LYS A N 1
ATOM 1445 C CA . LYS A 1 173 ? 11.403 6.093 -3.774 1.00 93.88 173 LYS A CA 1
ATOM 1446 C C . LYS A 1 173 ? 10.613 5.567 -4.968 1.00 93.88 173 LYS A C 1
ATOM 1448 O O . LYS A 1 173 ? 9.893 6.331 -5.598 1.00 93.88 173 LYS A O 1
ATOM 1453 N N . ASN A 1 174 ? 10.731 4.280 -5.295 1.00 91.62 174 ASN A N 1
ATOM 1454 C CA . ASN A 1 174 ? 10.068 3.746 -6.480 1.00 91.62 174 ASN A CA 1
ATOM 1455 C C . ASN A 1 174 ? 8.539 3.768 -6.375 1.00 91.62 174 ASN A C 1
ATOM 1457 O O . ASN A 1 174 ? 7.868 3.826 -7.400 1.00 91.62 174 ASN A O 1
ATOM 1461 N N . TYR A 1 175 ? 7.988 3.792 -5.160 1.00 94.88 175 TYR A N 1
ATOM 1462 C CA . TYR A 1 175 ? 6.546 3.897 -4.945 1.00 94.88 175 TYR A CA 1
ATOM 1463 C C . TYR A 1 175 ? 5.910 5.118 -5.639 1.00 94.88 175 TYR A C 1
ATOM 1465 O O . TYR A 1 175 ? 4.780 5.020 -6.108 1.00 94.88 175 TYR A O 1
ATOM 1473 N N . GLU A 1 176 ? 6.644 6.229 -5.809 1.00 91.62 176 GLU A N 1
ATOM 1474 C CA . GLU A 1 176 ? 6.167 7.411 -6.557 1.00 91.62 176 GLU A CA 1
ATOM 1475 C C . GLU A 1 176 ? 5.823 7.112 -8.018 1.00 91.62 176 GLU A C 1
ATOM 1477 O O . GLU A 1 176 ? 4.960 7.770 -8.594 1.00 91.62 176 GLU A O 1
ATOM 1482 N N . LYS A 1 177 ? 6.472 6.107 -8.614 1.00 86.31 177 LYS A N 1
ATOM 1483 C CA . LYS A 1 177 ? 6.305 5.732 -10.023 1.00 86.31 177 LYS A CA 1
ATOM 1484 C C . LYS A 1 177 ? 5.245 4.653 -10.237 1.00 86.31 177 LYS A C 1
ATOM 1486 O O . LYS A 1 177 ? 4.900 4.364 -11.380 1.00 86.31 177 LYS A O 1
ATOM 1491 N N . LEU A 1 178 ? 4.763 4.027 -9.162 1.00 86.00 178 LEU A N 1
ATOM 1492 C CA . LEU A 1 178 ? 3.834 2.905 -9.252 1.00 86.00 178 LEU A CA 1
ATOM 1493 C C . LEU A 1 178 ? 2.435 3.377 -9.636 1.00 86.00 178 LEU A C 1
ATOM 1495 O O . LEU A 1 178 ? 1.967 4.441 -9.217 1.00 86.00 178 LEU A O 1
ATOM 1499 N N . ARG A 1 179 ? 1.739 2.538 -10.406 1.00 83.50 179 ARG A N 1
ATOM 1500 C CA . ARG A 1 179 ? 0.339 2.769 -10.758 1.00 83.50 179 ARG A CA 1
ATOM 1501 C C . ARG A 1 179 ? -0.549 2.343 -9.595 1.00 83.50 179 ARG A C 1
ATOM 1503 O O . ARG A 1 179 ? -0.507 1.188 -9.165 1.00 83.50 179 ARG A O 1
ATOM 1510 N N . ILE A 1 180 ? -1.398 3.257 -9.139 1.00 85.12 180 ILE A N 1
ATOM 1511 C CA . ILE A 1 180 ? -2.328 3.016 -8.037 1.00 85.12 180 ILE A CA 1
ATOM 1512 C C . ILE A 1 180 ? -3.755 3.037 -8.567 1.00 85.12 180 ILE A C 1
ATOM 1514 O O . ILE A 1 180 ? -4.199 4.024 -9.149 1.00 85.12 180 ILE A O 1
ATOM 1518 N N . ASP A 1 181 ? -4.478 1.955 -8.305 1.00 82.88 181 ASP A N 1
ATOM 1519 C CA . ASP A 1 181 ? -5.934 1.942 -8.381 1.00 82.88 181 ASP A CA 1
ATOM 1520 C C . ASP A 1 181 ? -6.443 2.366 -7.000 1.00 82.88 181 ASP A C 1
ATOM 1522 O O . ASP A 1 181 ? -6.381 1.597 -6.035 1.00 82.88 181 ASP A O 1
ATOM 1526 N N . PHE A 1 182 ? -6.819 3.640 -6.881 1.00 88.56 182 PHE A N 1
ATOM 1527 C CA . PHE A 1 182 ? -7.213 4.224 -5.604 1.00 88.56 182 PHE A CA 1
ATOM 1528 C C . PHE A 1 182 ? -8.530 3.620 -5.118 1.00 88.56 182 PHE A C 1
ATOM 1530 O O . PHE A 1 182 ? -9.421 3.302 -5.903 1.00 88.56 182 PHE A O 1
ATOM 1537 N N . GLY A 1 183 ? -8.676 3.498 -3.804 1.00 89.62 183 GLY A N 1
ATOM 1538 C CA . GLY A 1 183 ? -9.910 3.051 -3.171 1.00 89.62 183 GLY A CA 1
ATOM 1539 C C . GLY A 1 183 ? -10.122 3.744 -1.836 1.00 89.62 183 GLY A C 1
ATOM 1540 O O . GLY A 1 183 ? -9.202 4.352 -1.286 1.00 89.62 183 GLY A O 1
ATOM 1541 N N . LEU A 1 184 ? -11.342 3.672 -1.309 1.00 91.62 184 LEU A N 1
ATOM 1542 C CA . LEU A 1 184 ? -11.568 4.016 0.092 1.00 91.62 184 LEU A CA 1
ATOM 1543 C C . LEU A 1 184 ? -10.827 3.000 0.963 1.00 91.62 184 LEU A C 1
ATOM 1545 O O . LEU A 1 184 ? -11.052 1.805 0.811 1.00 91.62 184 LEU A O 1
ATOM 1549 N N . ILE A 1 185 ? -9.966 3.475 1.855 1.00 94.62 185 ILE A N 1
ATOM 1550 C CA . ILE A 1 185 ? -9.191 2.661 2.796 1.00 94.62 185 ILE A CA 1
ATOM 1551 C C . ILE A 1 185 ? -9.560 3.026 4.230 1.00 94.62 185 ILE A C 1
ATOM 1553 O O . ILE A 1 185 ? -9.956 4.160 4.491 1.00 94.62 185 ILE A O 1
ATOM 1557 N N . HIS A 1 186 ? -9.405 2.084 5.159 1.00 95.44 186 HIS A N 1
ATOM 1558 C CA . HIS A 1 186 ? -9.502 2.353 6.594 1.00 95.44 186 HIS A CA 1
ATOM 1559 C C . HIS A 1 186 ? -8.354 3.271 7.041 1.00 95.44 186 HIS A C 1
ATOM 1561 O O . HIS A 1 186 ? -8.509 4.088 7.945 1.00 95.44 186 HIS A O 1
ATOM 1567 N N . GLY A 1 187 ? -7.177 3.132 6.425 1.00 91.56 187 GLY A N 1
ATOM 1568 C CA . GLY A 1 187 ? -6.018 4.006 6.607 1.00 91.56 187 GLY A CA 1
ATOM 1569 C C . GLY A 1 187 ? -5.158 3.705 7.836 1.00 91.56 187 GLY A C 1
ATOM 1570 O O . GLY A 1 187 ? -3.989 4.104 7.858 1.00 91.56 187 GLY A O 1
ATOM 1571 N N . ASP A 1 188 ? -5.697 2.966 8.807 1.00 93.38 188 ASP A N 1
ATOM 1572 C CA . ASP A 1 188 ? -5.000 2.443 9.986 1.00 93.38 188 ASP A CA 1
ATOM 1573 C C . ASP A 1 188 ? -5.634 1.115 10.442 1.00 93.38 188 ASP A C 1
ATOM 1575 O O . ASP A 1 188 ? -6.105 0.977 11.567 1.00 93.38 188 ASP A O 1
ATOM 1579 N N . ALA A 1 189 ? -5.688 0.141 9.529 1.00 97.00 189 ALA A N 1
ATOM 1580 C CA . ALA A 1 189 ? -6.304 -1.177 9.715 1.00 97.00 189 ALA A CA 1
ATOM 1581 C C . ALA A 1 189 ? -5.555 -2.074 10.728 1.00 97.00 189 ALA A C 1
ATOM 1583 O O . ALA A 1 189 ? -4.986 -3.106 10.371 1.00 97.00 189 ALA A O 1
ATOM 1584 N N . ARG A 1 190 ? -5.528 -1.683 12.003 1.00 96.62 190 ARG A N 1
ATOM 1585 C CA . ARG A 1 190 ? -4.905 -2.453 13.084 1.00 96.62 190 ARG A CA 1
ATOM 1586 C C . ARG A 1 190 ? -5.839 -3.563 13.601 1.00 96.62 190 ARG A C 1
ATOM 1588 O O . ARG A 1 190 ? -7.057 -3.386 13.572 1.00 96.62 190 ARG A O 1
ATOM 1595 N N . PRO A 1 191 ? -5.319 -4.691 14.123 1.00 97.31 191 PRO A N 1
ATOM 1596 C CA . PRO A 1 191 ? -6.138 -5.795 14.640 1.00 97.31 191 PRO A CA 1
ATOM 1597 C C . PRO A 1 191 ? -7.152 -5.392 15.724 1.00 97.31 191 PRO A C 1
ATOM 1599 O O . PRO A 1 191 ? -8.225 -5.983 15.837 1.00 97.31 191 PRO A O 1
ATOM 1602 N N . GLU A 1 192 ? -6.847 -4.391 16.544 1.00 95.69 192 GLU A N 1
ATOM 1603 C CA . GLU A 1 192 ? -7.765 -3.873 17.559 1.00 95.69 192 GLU A CA 1
ATOM 1604 C C . GLU A 1 192 ? -9.007 -3.182 16.976 1.00 95.69 192 GLU A C 1
ATOM 1606 O O . GLU A 1 192 ? -10.020 -3.103 17.668 1.00 95.69 192 GLU A O 1
ATOM 1611 N N . HIS A 1 193 ? -8.958 -2.738 15.716 1.00 96.88 193 HIS A N 1
ATOM 1612 C CA . HIS A 1 193 ? -10.037 -1.989 15.070 1.00 96.88 193 HIS A CA 1
ATOM 1613 C C . HIS A 1 193 ? -11.101 -2.869 14.410 1.00 96.88 193 HIS A C 1
ATOM 1615 O O . HIS A 1 193 ? -12.127 -2.360 13.962 1.00 96.88 193 HIS A O 1
ATOM 1621 N N . PHE A 1 194 ? -10.886 -4.184 14.369 1.00 98.06 194 PHE A N 1
ATOM 1622 C CA . PHE A 1 194 ? -11.832 -5.134 13.793 1.00 98.06 194 PHE A CA 1
ATOM 1623 C C . PHE A 1 194 ? -12.554 -5.899 14.894 1.00 98.06 194 PHE A C 1
ATOM 1625 O O . PHE A 1 194 ? -11.932 -6.693 15.598 1.00 98.06 194 PHE A O 1
ATOM 1632 N N . ILE A 1 195 ? -13.857 -5.663 15.050 1.00 97.88 195 ILE A N 1
ATOM 1633 C CA . ILE A 1 195 ? -14.674 -6.167 16.162 1.00 97.88 195 ILE A CA 1
ATOM 1634 C C . ILE A 1 195 ? -15.587 -7.301 15.697 1.00 97.88 195 ILE A C 1
ATOM 1636 O O . ILE A 1 195 ? -16.372 -7.133 14.771 1.00 97.88 195 ILE A O 1
ATOM 1640 N N . PHE A 1 196 ? -15.526 -8.447 16.369 1.00 97.25 196 PHE A N 1
ATOM 1641 C CA . PHE A 1 196 ? -16.366 -9.608 16.083 1.00 97.25 196 PHE A CA 1
ATOM 1642 C C . PHE A 1 196 ? -17.551 -9.684 17.042 1.00 97.25 196 PHE A C 1
ATOM 1644 O O . PHE A 1 196 ? -17.360 -9.725 18.264 1.00 97.25 196 PHE A O 1
ATOM 1651 N N . HIS A 1 197 ? -18.762 -9.767 16.485 1.00 93.88 197 HIS A N 1
ATOM 1652 C CA . HIS A 1 197 ? -19.998 -9.942 17.249 1.00 93.88 197 HIS A CA 1
ATOM 1653 C C . HIS A 1 197 ? -21.108 -10.568 16.402 1.00 93.88 197 HIS A C 1
ATOM 1655 O O . HIS A 1 197 ? -21.409 -10.061 15.326 1.00 93.88 197 HIS A O 1
ATOM 1661 N N . ASN A 1 198 ? -21.721 -11.654 16.889 1.00 85.94 198 ASN A N 1
ATOM 1662 C CA . ASN A 1 198 ? -22.851 -12.350 16.252 1.00 85.94 198 ASN A CA 1
ATOM 1663 C C . ASN A 1 198 ? -22.673 -12.528 14.728 1.00 85.94 198 ASN A C 1
ATOM 1665 O O . ASN A 1 198 ? -23.512 -12.098 13.938 1.00 85.94 198 ASN A O 1
ATOM 1669 N N . ASN A 1 199 ? -21.537 -13.107 14.319 1.00 86.44 199 ASN A N 1
ATOM 1670 C CA . ASN A 1 199 ? -21.111 -13.331 12.925 1.00 86.44 199 ASN A CA 1
ATOM 1671 C C . ASN A 1 199 ? -20.873 -12.077 12.063 1.00 86.44 199 ASN A C 1
ATOM 1673 O O . ASN A 1 199 ? -20.596 -12.196 10.871 1.00 86.44 199 ASN A O 1
ATOM 1677 N N . LYS A 1 200 ? -20.922 -10.874 12.640 1.00 93.50 200 LYS A N 1
ATOM 1678 C CA . LYS A 1 200 ? -20.525 -9.632 11.971 1.00 93.50 200 LYS A CA 1
ATOM 1679 C C . LYS A 1 200 ? -19.095 -9.256 12.333 1.00 93.50 200 LYS A C 1
ATOM 1681 O O . LYS A 1 200 ? -18.619 -9.533 13.436 1.00 93.50 200 LYS A O 1
ATOM 1686 N N . ILE A 1 201 ? -18.447 -8.579 11.392 1.00 97.12 201 ILE A N 1
ATOM 1687 C CA . ILE A 1 201 ? -17.127 -7.975 11.559 1.00 97.12 201 ILE A CA 1
ATOM 1688 C C . ILE A 1 201 ? -17.317 -6.481 11.405 1.00 97.12 201 ILE A C 1
ATOM 1690 O O . ILE A 1 201 ? -17.767 -6.015 10.357 1.00 97.12 201 ILE A O 1
ATOM 1694 N N . GLY A 1 202 ? -17.035 -5.753 12.473 1.00 96.50 202 GLY A N 1
ATOM 1695 C CA . GLY A 1 202 ? -17.172 -4.315 12.508 1.00 96.50 202 GLY A CA 1
ATOM 1696 C C . GLY A 1 202 ? -15.843 -3.593 12.460 1.00 96.50 202 GLY A C 1
ATOM 1697 O O . GLY A 1 202 ? -14.816 -4.169 12.808 1.00 96.50 202 GLY A O 1
ATOM 1698 N N . MET A 1 203 ? -15.882 -2.337 12.026 1.00 97.12 203 MET A N 1
ATOM 1699 C CA . MET A 1 203 ? -14.717 -1.453 11.954 1.00 97.12 203 MET A CA 1
ATOM 1700 C C . MET A 1 203 ? -14.914 -0.262 12.892 1.00 97.12 203 MET A C 1
ATOM 1702 O O . MET A 1 203 ? -15.981 0.356 12.889 1.00 97.12 203 MET A O 1
ATOM 1706 N N . ILE A 1 204 ? -13.890 0.057 13.680 1.00 94.44 204 ILE A N 1
ATOM 1707 C CA . ILE A 1 204 ? -13.832 1.233 14.565 1.00 94.44 204 ILE A CA 1
ATOM 1708 C C . ILE A 1 204 ? -12.594 2.081 14.251 1.00 94.44 204 ILE A C 1
ATOM 1710 O O . ILE A 1 204 ? -11.763 1.682 13.449 1.00 94.44 204 ILE A O 1
ATOM 1714 N N . ASP A 1 205 ? -12.467 3.241 14.895 1.00 90.56 205 ASP A N 1
ATOM 1715 C CA . ASP A 1 205 ? -11.354 4.185 14.697 1.00 90.56 205 ASP A CA 1
ATOM 1716 C C . ASP A 1 205 ? -11.169 4.602 13.225 1.00 90.56 205 ASP A C 1
ATOM 1718 O O . ASP A 1 205 ? -10.118 4.447 12.601 1.00 90.56 205 ASP A O 1
ATOM 1722 N N . LEU A 1 206 ? -12.244 5.145 12.650 1.00 91.12 206 LEU A N 1
ATOM 1723 C CA . LEU A 1 206 ? -12.324 5.516 11.235 1.00 91.12 206 LEU A CA 1
ATOM 1724 C C . LEU A 1 206 ? -11.680 6.878 10.928 1.00 91.12 206 LEU A C 1
ATOM 1726 O O . LEU A 1 206 ? -11.838 7.386 9.819 1.00 91.12 206 LEU A O 1
ATOM 1730 N N . GLU A 1 207 ? -10.935 7.456 11.871 1.00 86.31 207 GLU A N 1
ATOM 1731 C CA . GLU A 1 207 ? -10.218 8.732 11.726 1.00 86.31 207 GLU A CA 1
ATOM 1732 C C . GLU A 1 207 ? -9.212 8.708 10.562 1.00 86.31 207 GLU A C 1
ATOM 1734 O O . GLU A 1 207 ? -9.001 9.714 9.889 1.00 86.31 207 GLU A O 1
ATOM 1739 N N . GLY A 1 208 ? -8.626 7.539 10.280 1.00 85.94 208 GLY A N 1
ATOM 1740 C CA . GLY A 1 208 ? -7.703 7.337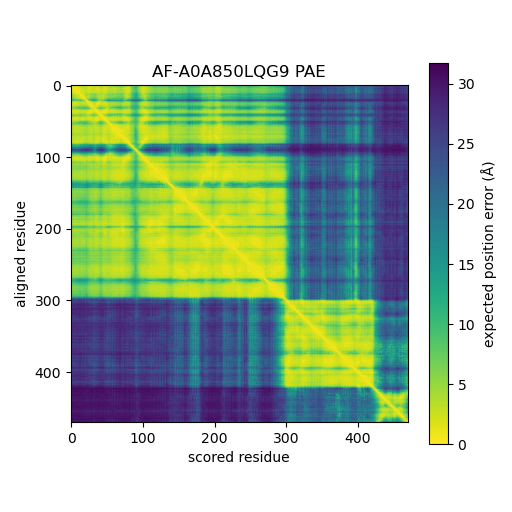 9.161 1.00 85.94 208 GLY A CA 1
ATOM 1741 C C . GLY A 1 208 ? -8.365 7.157 7.791 1.00 85.94 208 GLY A C 1
ATOM 1742 O O . GLY A 1 208 ? -7.644 7.066 6.794 1.00 85.94 208 GLY A O 1
ATOM 1743 N N . THR A 1 209 ? -9.700 7.088 7.726 1.00 90.06 209 THR A N 1
ATOM 1744 C CA . THR A 1 209 ? -10.427 6.711 6.508 1.00 90.06 209 THR A CA 1
ATOM 1745 C C . THR A 1 209 ? -10.260 7.769 5.425 1.00 90.06 209 THR A C 1
ATOM 1747 O O . THR A 1 209 ? -10.620 8.933 5.605 1.00 90.06 209 THR A O 1
ATOM 1750 N N . CYS A 1 210 ? -9.738 7.376 4.266 1.00 87.94 210 CYS A N 1
ATOM 1751 C CA . CYS A 1 210 ? -9.534 8.284 3.140 1.00 87.94 210 CYS A CA 1
ATOM 1752 C C . CYS A 1 210 ? -9.478 7.529 1.809 1.00 87.94 210 CYS A C 1
ATOM 1754 O O . CYS A 1 210 ? -9.536 6.302 1.775 1.00 87.94 210 CYS A O 1
ATOM 1756 N N . ILE A 1 211 ? -9.374 8.258 0.695 1.00 88.81 211 ILE A N 1
ATOM 1757 C CA . ILE A 1 211 ? -9.066 7.647 -0.602 1.00 88.81 211 ILE A CA 1
ATOM 1758 C C . ILE A 1 211 ? -7.546 7.504 -0.710 1.00 88.81 211 ILE A C 1
ATOM 1760 O O . ILE A 1 211 ? -6.820 8.501 -0.760 1.00 88.81 211 ILE A O 1
ATOM 1764 N N . GLY A 1 212 ? -7.071 6.266 -0.769 1.00 92.12 212 GLY A N 1
ATOM 1765 C CA . GLY A 1 212 ? -5.652 5.933 -0.782 1.00 92.12 212 GLY A CA 1
ATOM 1766 C C . GLY A 1 212 ? -5.381 4.609 -1.482 1.00 92.12 212 GLY A C 1
ATOM 1767 O O . GLY A 1 212 ? -6.233 4.092 -2.202 1.00 92.12 212 GLY A O 1
ATOM 1768 N N . ASP A 1 213 ? -4.174 4.086 -1.296 1.00 95.06 213 ASP A N 1
ATOM 1769 C CA . ASP A 1 213 ? -3.781 2.787 -1.834 1.00 95.06 213 ASP A CA 1
ATOM 1770 C C . ASP A 1 213 ? -4.339 1.642 -0.958 1.00 95.06 213 ASP A C 1
ATOM 1772 O O . ASP A 1 213 ? -3.927 1.532 0.203 1.00 95.06 213 ASP A O 1
ATOM 1776 N N . PRO A 1 214 ? -5.216 0.764 -1.490 1.00 95.81 214 PRO A N 1
ATOM 1777 C CA . PRO A 1 214 ? -5.746 -0.415 -0.793 1.00 95.81 214 PRO A CA 1
ATOM 1778 C C . PRO A 1 214 ? -4.705 -1.295 -0.085 1.00 95.81 214 PRO A C 1
ATOM 1780 O O . PRO A 1 214 ? -4.954 -1.794 1.015 1.00 95.81 214 PRO A O 1
ATOM 1783 N N . PHE A 1 215 ? -3.504 -1.448 -0.659 1.00 97.06 215 PHE A N 1
ATOM 1784 C CA . PHE A 1 215 ? -2.453 -2.291 -0.077 1.00 97.06 215 PHE A CA 1
ATOM 1785 C C . PHE A 1 215 ? -1.929 -1.772 1.263 1.00 97.06 215 PHE A C 1
ATOM 1787 O O . PHE A 1 215 ? -1.345 -2.540 2.032 1.00 97.06 215 PHE A O 1
ATOM 1794 N N . LYS A 1 216 ? -2.187 -0.501 1.590 1.00 97.50 216 LYS A N 1
ATOM 1795 C CA . LYS A 1 216 ? -1.862 0.079 2.892 1.00 97.50 216 LYS A CA 1
ATOM 1796 C C . LYS A 1 216 ? -2.567 -0.638 4.040 1.00 97.50 216 LYS A C 1
ATOM 1798 O O . LYS A 1 216 ? -1.919 -0.908 5.048 1.00 97.50 216 LYS A O 1
ATOM 1803 N N . ASP A 1 217 ? -3.851 -0.962 3.899 1.00 98.12 217 ASP A N 1
ATOM 1804 C CA . ASP A 1 217 ? -4.608 -1.614 4.974 1.00 98.12 217 ASP A CA 1
ATOM 1805 C C . ASP A 1 217 ? -4.124 -3.050 5.198 1.00 98.12 217 ASP A C 1
ATOM 1807 O O . ASP A 1 217 ? -3.866 -3.437 6.337 1.00 98.12 217 ASP A O 1
ATOM 1811 N N . PHE A 1 218 ? -3.911 -3.813 4.117 1.00 98.06 218 PHE A N 1
ATOM 1812 C CA . PHE A 1 218 ? -3.356 -5.168 4.205 1.00 98.06 218 PHE A CA 1
ATOM 1813 C C . PHE A 1 218 ? -1.978 -5.164 4.873 1.00 98.06 218 PHE A C 1
ATOM 1815 O O . PHE A 1 218 ? -1.730 -5.940 5.795 1.00 98.06 218 PHE A O 1
ATOM 1822 N N . ALA A 1 219 ? -1.095 -4.254 4.458 1.00 98.12 219 ALA A N 1
ATOM 1823 C CA . ALA A 1 219 ? 0.235 -4.133 5.035 1.00 98.12 219 ALA A CA 1
ATOM 1824 C C . ALA A 1 219 ? 0.206 -3.770 6.525 1.00 98.12 219 ALA A C 1
ATOM 1826 O O . ALA A 1 219 ? 0.959 -4.351 7.305 1.00 98.12 219 ALA A O 1
ATOM 1827 N N . ILE A 1 220 ? -0.642 -2.816 6.933 1.00 98.12 220 ILE A N 1
ATOM 1828 C CA . ILE A 1 220 ? -0.761 -2.420 8.343 1.00 98.12 220 ILE A CA 1
ATOM 1829 C C . ILE A 1 220 ? -1.242 -3.605 9.179 1.00 98.12 220 ILE A C 1
ATOM 1831 O O . ILE A 1 220 ? -0.605 -3.915 10.184 1.00 98.12 220 ILE A O 1
ATOM 1835 N N . LEU A 1 221 ? -2.299 -4.294 8.741 1.00 98.31 221 LEU A N 1
ATOM 1836 C CA . LEU A 1 221 ? -2.870 -5.426 9.467 1.00 98.31 221 LEU A CA 1
ATOM 1837 C C . LEU A 1 221 ? -1.844 -6.545 9.683 1.00 98.31 221 LEU A C 1
ATOM 1839 O O . LEU A 1 221 ? -1.638 -6.992 10.812 1.00 98.31 221 LEU A O 1
ATOM 1843 N N . LEU A 1 222 ? -1.173 -6.971 8.609 1.00 97.81 222 LEU A N 1
ATOM 1844 C CA . LEU A 1 222 ? -0.191 -8.055 8.662 1.00 97.81 222 LEU A CA 1
ATOM 1845 C C . LEU A 1 222 ? 1.041 -7.672 9.481 1.00 97.81 222 LEU A C 1
ATOM 1847 O O . LEU A 1 222 ? 1.497 -8.460 10.310 1.00 97.81 222 LEU A O 1
ATOM 1851 N N . ALA A 1 223 ? 1.561 -6.456 9.293 1.00 96.81 223 ALA A N 1
ATOM 1852 C CA . ALA A 1 223 ? 2.712 -5.984 10.049 1.00 96.81 223 ALA A CA 1
ATOM 1853 C C . ALA A 1 223 ? 2.396 -5.871 11.548 1.00 96.81 223 ALA A C 1
ATOM 1855 O O . ALA A 1 223 ? 3.215 -6.282 12.364 1.00 96.81 223 ALA A O 1
ATOM 1856 N N . GLU A 1 224 ? 1.224 -5.360 11.940 1.00 95.88 224 GLU A N 1
ATOM 1857 C CA . GLU A 1 224 ? 0.836 -5.312 13.357 1.00 95.88 224 GLU A CA 1
ATOM 1858 C C . GLU A 1 224 ? 0.791 -6.703 13.983 1.00 95.88 224 GLU A C 1
ATOM 1860 O O . GLU A 1 224 ? 1.410 -6.919 15.022 1.00 95.88 224 GLU A O 1
ATOM 1865 N N . LEU A 1 225 ? 0.138 -7.667 13.329 1.00 95.19 225 LEU A N 1
ATOM 1866 C CA . LEU A 1 225 ? 0.088 -9.045 13.821 1.00 95.19 225 LEU A CA 1
ATOM 1867 C C . LEU A 1 225 ? 1.488 -9.659 13.942 1.00 95.19 225 LEU A C 1
ATOM 1869 O O . LEU A 1 225 ? 1.801 -10.277 14.960 1.00 95.19 225 LEU A O 1
ATOM 1873 N N . TYR A 1 226 ? 2.362 -9.418 12.959 1.00 94.88 226 TYR A N 1
ATOM 1874 C CA . TYR A 1 226 ? 3.769 -9.800 13.047 1.00 94.88 226 TYR A CA 1
ATOM 1875 C C . TYR A 1 226 ? 4.435 -9.213 14.302 1.00 94.88 226 TYR A C 1
ATOM 1877 O O . TYR A 1 226 ? 5.055 -9.952 15.067 1.00 94.88 226 TYR A O 1
ATOM 1885 N N . PHE A 1 227 ? 4.280 -7.914 14.576 1.00 93.38 227 PHE A N 1
ATOM 1886 C CA . PHE A 1 227 ? 4.885 -7.273 15.753 1.00 93.38 227 PHE A CA 1
ATOM 1887 C C . PHE A 1 227 ? 4.250 -7.669 17.088 1.00 93.38 227 PHE A C 1
ATOM 1889 O O . PHE A 1 227 ? 4.921 -7.571 18.115 1.00 93.38 227 PHE A O 1
ATOM 1896 N N . TYR A 1 228 ? 3.005 -8.142 17.082 1.00 90.38 228 TYR A N 1
ATOM 1897 C CA . TYR A 1 228 ? 2.347 -8.708 18.259 1.00 90.38 228 TYR A CA 1
ATOM 1898 C C . TYR A 1 228 ? 2.758 -10.152 18.566 1.00 90.38 228 TYR A C 1
ATOM 1900 O O . TYR A 1 228 ? 2.324 -10.703 19.572 1.00 90.38 228 TYR A O 1
ATOM 1908 N N . GLY A 1 229 ? 3.639 -10.743 17.753 1.00 89.44 229 GLY A N 1
ATOM 1909 C CA . GLY A 1 229 ? 4.205 -12.069 18.001 1.00 89.44 229 GLY A CA 1
ATOM 1910 C C . GLY A 1 229 ? 3.429 -13.214 17.354 1.00 89.44 229 GLY A C 1
ATOM 1911 O O . GLY A 1 229 ? 3.822 -14.362 17.521 1.00 89.44 229 GLY A O 1
ATOM 1912 N N . TYR A 1 230 ? 2.386 -12.928 16.570 1.00 91.25 230 TYR A N 1
ATOM 1913 C CA . TYR A 1 230 ? 1.706 -13.957 15.786 1.00 91.25 230 TYR A CA 1
ATOM 1914 C C . TYR A 1 230 ? 2.612 -14.472 14.656 1.00 91.25 230 TYR A C 1
ATOM 1916 O O . TYR A 1 230 ? 3.472 -13.743 14.141 1.00 91.25 230 TYR A O 1
ATOM 1924 N N . GLU A 1 231 ? 2.410 -15.730 14.258 1.00 90.00 231 GLU A N 1
ATOM 1925 C CA . GLU A 1 231 ? 3.137 -16.405 13.174 1.00 90.00 231 GLU A CA 1
ATOM 1926 C C . GLU A 1 231 ? 2.695 -15.897 11.793 1.00 90.00 231 GLU A C 1
ATOM 1928 O O . GLU A 1 231 ? 2.027 -16.579 11.023 1.00 90.00 231 GLU A O 1
ATOM 1933 N N . ILE A 1 232 ? 3.054 -14.652 11.485 1.00 93.69 232 ILE A N 1
ATOM 1934 C CA . ILE A 1 232 ? 2.814 -14.024 10.187 1.00 93.69 232 ILE A CA 1
ATOM 1935 C C . ILE A 1 232 ? 4.135 -13.927 9.431 1.00 93.69 232 ILE A C 1
ATOM 1937 O O . ILE A 1 232 ? 5.064 -13.255 9.880 1.00 93.69 232 ILE A O 1
ATOM 1941 N N . ASN A 1 233 ? 4.213 -14.551 8.256 1.00 94.19 233 ASN A N 1
ATOM 1942 C CA . ASN A 1 233 ? 5.337 -14.369 7.347 1.00 94.19 233 ASN A CA 1
ATOM 1943 C C . ASN A 1 233 ? 5.053 -13.210 6.381 1.00 94.19 233 ASN A C 1
ATOM 1945 O O . ASN A 1 233 ? 4.270 -13.350 5.447 1.00 94.19 233 ASN A O 1
ATOM 1949 N N . LEU A 1 234 ? 5.708 -12.065 6.590 1.00 96.25 234 LEU A N 1
ATOM 1950 C CA . LEU A 1 234 ? 5.499 -10.872 5.759 1.00 96.25 234 LEU A CA 1
ATOM 1951 C C . LEU A 1 234 ? 6.046 -11.010 4.330 1.00 96.25 234 LEU A C 1
ATOM 1953 O O . LEU A 1 234 ? 5.697 -10.191 3.487 1.00 96.25 234 LEU A O 1
ATOM 1957 N N . THR A 1 235 ? 6.892 -12.008 4.048 1.00 93.62 235 THR A N 1
ATOM 1958 C CA . THR A 1 235 ? 7.411 -12.264 2.694 1.00 93.62 235 THR A CA 1
ATOM 1959 C C . THR A 1 235 ? 6.646 -13.361 1.957 1.00 93.62 235 THR A C 1
ATOM 1961 O O . THR A 1 235 ? 6.993 -13.663 0.818 1.00 93.62 235 THR A O 1
ATOM 1964 N N . ASP A 1 236 ? 5.636 -13.968 2.589 1.00 94.56 236 ASP A N 1
ATOM 1965 C CA . ASP A 1 236 ? 4.727 -14.906 1.937 1.00 94.56 236 ASP A CA 1
ATOM 1966 C C . ASP A 1 236 ? 3.450 -14.187 1.478 1.00 94.56 236 ASP A C 1
ATOM 1968 O O . ASP A 1 236 ? 2.6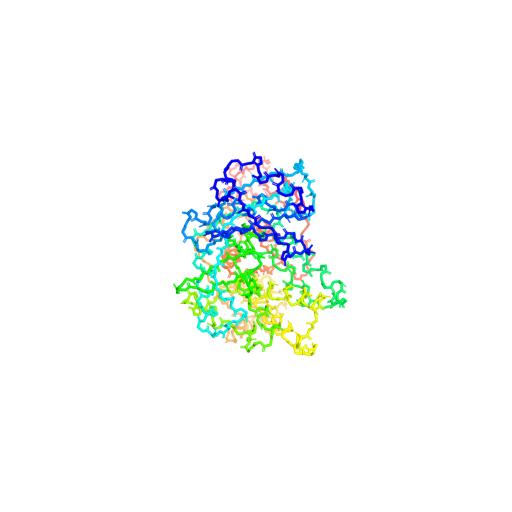18 -13.756 2.279 1.00 94.56 236 ASP A O 1
ATOM 1972 N N . TYR A 1 237 ? 3.283 -14.082 0.161 1.00 94.56 237 TYR A N 1
ATOM 1973 C CA . TYR A 1 237 ? 2.119 -13.448 -0.457 1.00 94.56 237 TYR A CA 1
ATOM 1974 C C . TYR A 1 237 ? 0.951 -14.419 -0.676 1.00 94.56 237 TYR A C 1
ATOM 1976 O O . TYR A 1 237 ? -0.103 -13.989 -1.138 1.00 94.56 237 TYR A O 1
ATOM 1984 N N . SER A 1 238 ? 1.091 -15.709 -0.344 1.00 92.94 238 SER A N 1
ATOM 1985 C CA . SER A 1 238 ? 0.106 -16.759 -0.646 1.00 92.94 238 SER A CA 1
ATOM 1986 C C . SER A 1 238 ? -1.294 -16.446 -0.113 1.00 92.94 238 SER A C 1
ATOM 1988 O O . SER A 1 238 ? -2.289 -16.659 -0.807 1.00 92.94 238 SER A O 1
ATOM 1990 N N . MET A 1 239 ? -1.386 -15.880 1.092 1.00 92.62 239 MET A N 1
ATOM 1991 C CA . MET A 1 239 ? -2.657 -15.498 1.707 1.00 92.62 239 MET A CA 1
ATOM 1992 C C . MET A 1 239 ? -3.357 -14.376 0.930 1.00 92.62 239 MET A C 1
ATOM 1994 O O . MET A 1 239 ? -4.568 -14.436 0.722 1.00 92.62 239 MET A O 1
ATOM 1998 N N . ILE A 1 240 ? -2.603 -13.382 0.451 1.00 94.12 240 ILE A N 1
ATOM 1999 C CA . ILE A 1 240 ? -3.155 -12.302 -0.374 1.00 94.12 240 ILE A CA 1
ATOM 2000 C C . ILE A 1 240 ? -3.449 -12.808 -1.794 1.00 94.12 240 ILE A C 1
ATOM 2002 O O . ILE A 1 240 ? -4.491 -12.480 -2.347 1.00 94.12 240 ILE A O 1
ATOM 2006 N N . ASN A 1 241 ? -2.625 -13.687 -2.364 1.00 91.50 241 ASN A N 1
ATOM 2007 C CA . ASN A 1 241 ? -2.913 -14.307 -3.661 1.00 91.50 241 ASN A CA 1
ATOM 2008 C C . ASN A 1 241 ? -4.250 -15.070 -3.633 1.00 91.50 241 ASN A C 1
ATOM 2010 O O . ASN A 1 241 ? -5.083 -14.915 -4.526 1.00 91.50 241 ASN A O 1
ATOM 2014 N N . LYS A 1 242 ? -4.499 -15.845 -2.567 1.00 93.50 242 LYS A N 1
ATOM 2015 C CA . LYS A 1 242 ? -5.777 -16.545 -2.355 1.00 93.50 242 LYS A CA 1
ATOM 2016 C C . LYS A 1 242 ? -6.953 -15.574 -2.258 1.00 93.50 242 LYS A C 1
ATOM 2018 O O . LYS A 1 242 ? -7.983 -15.823 -2.873 1.00 93.50 242 LYS A O 1
ATOM 2023 N N . LEU A 1 243 ? -6.784 -14.458 -1.546 1.00 92.94 243 LEU A N 1
ATOM 2024 C CA . LEU A 1 243 ? -7.794 -13.401 -1.429 1.00 92.94 243 LEU A CA 1
ATOM 2025 C C . LEU A 1 243 ? -8.178 -12.804 -2.795 1.00 92.94 243 LEU A C 1
ATOM 2027 O O . LEU A 1 243 ? -9.348 -12.538 -3.049 1.00 92.94 243 LEU A O 1
ATOM 2031 N N . PHE A 1 244 ? -7.199 -12.616 -3.682 1.00 87.44 244 PHE A N 1
ATOM 2032 C CA . PHE A 1 244 ? -7.415 -12.077 -5.027 1.00 87.44 244 PHE A CA 1
ATOM 2033 C C . PHE A 1 244 ? -7.807 -13.146 -6.061 1.00 87.44 244 PHE A C 1
ATOM 2035 O O . PHE A 1 244 ? -8.176 -12.792 -7.181 1.00 87.44 244 PHE A O 1
ATOM 2042 N N . GLY A 1 245 ? -7.719 -14.435 -5.715 1.00 91.31 245 GLY A N 1
ATOM 2043 C CA . GLY A 1 245 ? -7.933 -15.554 -6.638 1.00 91.31 245 GLY A CA 1
ATOM 2044 C C . GLY A 1 245 ? -6.876 -15.667 -7.745 1.00 91.31 245 GLY A C 1
ATOM 2045 O O . GLY A 1 245 ? -7.103 -16.358 -8.733 1.00 91.31 245 GLY A O 1
ATOM 2046 N N . ARG A 1 246 ? -5.743 -14.967 -7.612 1.00 93.06 246 ARG A N 1
ATOM 2047 C CA . ARG A 1 246 ? -4.625 -14.951 -8.567 1.00 93.06 246 ARG A CA 1
ATOM 2048 C C . ARG A 1 246 ? -3.340 -14.511 -7.880 1.00 93.06 246 ARG A C 1
ATOM 2050 O O . ARG A 1 246 ? -3.379 -13.901 -6.815 1.00 93.06 246 ARG A O 1
ATOM 2057 N N . GLU A 1 247 ? -2.207 -14.744 -8.528 1.00 88.38 247 GLU A N 1
ATOM 2058 C CA . GLU A 1 247 ? -0.959 -14.114 -8.105 1.00 88.38 247 GLU A CA 1
ATOM 2059 C C . GLU A 1 247 ? -1.041 -12.587 -8.243 1.00 88.38 247 GLU A C 1
ATOM 2061 O O . GLU A 1 247 ? -1.629 -12.053 -9.196 1.00 88.38 247 GLU A O 1
ATOM 2066 N N . LEU A 1 248 ? -0.472 -11.881 -7.265 1.00 89.19 248 LEU A N 1
ATOM 2067 C CA . LEU A 1 248 ? -0.284 -10.438 -7.337 1.00 89.19 248 LEU A CA 1
ATOM 2068 C C . LEU A 1 248 ? 0.659 -10.078 -8.491 1.00 89.19 248 LEU A C 1
ATOM 2070 O O . LEU A 1 248 ? 1.696 -10.707 -8.685 1.00 89.19 248 LEU A O 1
ATOM 2074 N N . ALA A 1 249 ? 0.316 -9.028 -9.233 1.00 86.06 249 ALA A N 1
ATOM 2075 C CA . ALA A 1 249 ? 1.190 -8.467 -10.254 1.00 86.06 249 ALA A CA 1
ATOM 2076 C C . ALA A 1 249 ? 2.407 -7.776 -9.614 1.00 86.06 249 ALA A C 1
ATOM 2078 O O . ALA A 1 249 ? 2.326 -7.295 -8.483 1.00 86.06 249 ALA A O 1
ATOM 2079 N N . ASP A 1 250 ? 3.502 -7.626 -10.367 1.00 88.25 250 ASP A N 1
ATOM 2080 C CA . ASP A 1 250 ? 4.746 -7.004 -9.879 1.00 88.25 250 ASP A CA 1
ATOM 2081 C C . ASP A 1 250 ? 4.480 -5.623 -9.227 1.00 88.25 250 ASP A C 1
ATOM 2083 O O . ASP A 1 250 ? 4.892 -5.371 -8.095 1.00 88.25 250 ASP A O 1
ATOM 2087 N N . ASN A 1 251 ? 3.674 -4.768 -9.870 1.00 87.38 251 ASN A N 1
ATOM 2088 C CA . ASN A 1 251 ? 3.252 -3.468 -9.326 1.00 87.38 251 ASN A CA 1
ATOM 2089 C C . ASN A 1 251 ? 2.483 -3.572 -7.988 1.00 87.38 251 ASN A C 1
ATOM 2091 O O . ASN A 1 251 ? 2.635 -2.718 -7.118 1.00 87.38 251 ASN A O 1
ATOM 2095 N N . GLU A 1 252 ? 1.655 -4.602 -7.803 1.00 93.25 252 GLU A N 1
ATOM 2096 C CA . GLU A 1 252 ? 0.881 -4.821 -6.571 1.00 93.25 252 GLU A CA 1
ATOM 2097 C C . GLU A 1 252 ? 1.775 -5.297 -5.422 1.00 93.25 252 GLU A C 1
ATOM 2099 O O . GLU A 1 252 ? 1.674 -4.788 -4.305 1.00 93.25 252 GLU A O 1
ATOM 2104 N N . VAL A 1 253 ? 2.708 -6.209 -5.711 1.00 95.69 253 VAL A N 1
ATOM 2105 C CA . VAL A 1 253 ? 3.732 -6.640 -4.752 1.00 95.69 253 VAL A CA 1
ATOM 2106 C C . VAL A 1 253 ? 4.576 -5.450 -4.298 1.00 95.69 253 VAL A C 1
ATOM 2108 O O . VAL A 1 253 ? 4.816 -5.279 -3.104 1.00 95.69 253 VAL A O 1
ATOM 2111 N N . LEU A 1 254 ? 5.011 -4.598 -5.229 1.00 95.25 254 LEU A N 1
ATOM 2112 C CA . LEU A 1 254 ? 5.817 -3.418 -4.911 1.00 95.25 254 LEU A CA 1
ATOM 2113 C C . LEU A 1 254 ? 5.062 -2.436 -3.996 1.00 95.25 254 LEU A C 1
ATOM 2115 O O . LEU A 1 254 ? 5.650 -1.919 -3.042 1.00 95.25 254 LEU A O 1
ATOM 2119 N N . ARG A 1 255 ? 3.756 -2.230 -4.224 1.00 97.00 255 ARG A N 1
ATOM 2120 C CA . ARG A 1 255 ? 2.878 -1.422 -3.354 1.00 97.00 255 ARG A CA 1
ATOM 2121 C C . ARG A 1 255 ? 2.732 -2.037 -1.959 1.00 97.00 255 ARG A C 1
ATOM 2123 O O . ARG A 1 255 ? 2.895 -1.334 -0.960 1.00 97.00 255 ARG A O 1
ATOM 2130 N N . LEU A 1 256 ? 2.487 -3.347 -1.872 1.00 97.81 256 LEU A N 1
ATOM 2131 C CA . LEU A 1 256 ? 2.397 -4.067 -0.598 1.00 97.81 256 LEU A CA 1
ATOM 2132 C C . LEU A 1 256 ? 3.710 -3.973 0.195 1.00 97.81 256 LEU A C 1
ATOM 2134 O O . LEU A 1 256 ? 3.702 -3.578 1.364 1.00 97.81 256 LEU A O 1
ATOM 2138 N N . ASN A 1 257 ? 4.844 -4.250 -0.453 1.00 97.88 257 ASN A N 1
ATOM 2139 C CA . ASN A 1 257 ? 6.166 -4.201 0.172 1.00 97.88 257 ASN A CA 1
ATOM 2140 C C . ASN A 1 257 ? 6.514 -2.803 0.666 1.00 97.88 257 ASN A C 1
ATOM 2142 O O . ASN A 1 257 ? 7.050 -2.667 1.767 1.00 97.88 257 ASN A O 1
ATOM 2146 N N . PHE A 1 258 ? 6.171 -1.762 -0.097 1.00 97.94 258 PHE A N 1
ATOM 2147 C CA . PHE A 1 258 ? 6.345 -0.381 0.337 1.00 97.94 258 PHE A CA 1
ATOM 2148 C C . PHE A 1 258 ? 5.652 -0.122 1.681 1.00 97.94 258 PHE A C 1
ATOM 2150 O O . PHE A 1 258 ? 6.289 0.364 2.621 1.00 97.94 258 PHE A O 1
ATOM 2157 N N . PHE A 1 259 ? 4.371 -0.480 1.817 1.00 98.06 259 PHE A N 1
ATOM 2158 C CA . PHE A 1 259 ? 3.638 -0.231 3.058 1.00 98.06 259 PHE A CA 1
ATOM 2159 C C . PHE A 1 259 ? 4.057 -1.149 4.209 1.00 98.06 259 PHE A C 1
ATOM 2161 O O . PHE A 1 259 ? 4.071 -0.684 5.352 1.00 98.06 259 PHE A O 1
ATOM 2168 N N . LEU A 1 260 ? 4.455 -2.396 3.930 1.00 98.38 260 LEU A N 1
ATOM 2169 C CA . LEU A 1 260 ? 5.026 -3.305 4.929 1.00 98.38 260 LEU A CA 1
ATOM 2170 C C . LEU A 1 260 ? 6.320 -2.727 5.505 1.00 98.38 260 LEU A C 1
ATOM 2172 O O . LEU A 1 260 ? 6.433 -2.555 6.719 1.00 98.38 260 LEU A O 1
ATOM 2176 N N . ILE A 1 261 ? 7.257 -2.338 4.633 1.00 97.56 261 ILE A N 1
ATOM 2177 C CA . ILE A 1 261 ? 8.509 -1.670 5.011 1.00 97.56 261 ILE A CA 1
ATOM 2178 C C . ILE A 1 261 ? 8.196 -0.416 5.824 1.00 97.56 261 ILE A C 1
ATOM 2180 O O . ILE A 1 261 ? 8.712 -0.243 6.926 1.00 97.56 261 ILE A O 1
ATOM 2184 N N . ARG A 1 262 ? 7.298 0.442 5.332 1.00 96.31 262 ARG A N 1
ATOM 2185 C CA . ARG A 1 262 ? 6.930 1.682 6.020 1.00 96.31 262 ARG A CA 1
ATOM 2186 C C . ARG A 1 262 ? 6.374 1.416 7.419 1.00 96.31 262 ARG A C 1
ATOM 2188 O O . ARG A 1 262 ? 6.756 2.119 8.354 1.00 96.31 262 ARG A O 1
ATOM 2195 N N . ARG A 1 263 ? 5.502 0.413 7.594 1.00 96.50 263 ARG A N 1
ATOM 2196 C CA . ARG A 1 263 ? 4.951 0.075 8.916 1.00 96.50 263 ARG A CA 1
ATOM 2197 C C . ARG A 1 263 ? 6.017 -0.519 9.832 1.00 96.50 263 ARG A C 1
ATOM 2199 O O . ARG A 1 263 ? 6.079 -0.111 10.987 1.00 96.50 263 ARG A O 1
ATOM 2206 N N . ILE A 1 264 ? 6.905 -1.376 9.322 1.00 96.19 264 ILE A N 1
ATOM 2207 C CA . ILE A 1 264 ? 8.064 -1.885 10.074 1.00 96.19 264 ILE A CA 1
ATOM 2208 C C . ILE A 1 264 ? 8.910 -0.730 10.622 1.00 96.19 264 ILE A C 1
ATOM 2210 O O . ILE A 1 264 ? 9.195 -0.704 11.818 1.00 96.19 264 ILE A O 1
ATOM 2214 N N . LEU A 1 265 ? 9.244 0.265 9.795 1.00 95.12 265 LEU A N 1
ATOM 2215 C CA . LEU A 1 265 ? 10.034 1.425 10.225 1.00 95.12 265 LEU A CA 1
ATOM 2216 C C . LEU A 1 265 ? 9.325 2.235 11.325 1.00 95.12 265 LEU A C 1
ATOM 2218 O O . LEU A 1 265 ? 9.955 2.641 12.301 1.00 95.12 265 LEU A O 1
ATOM 2222 N N . VAL A 1 266 ? 8.006 2.431 11.215 1.00 94.06 266 VAL A N 1
ATOM 2223 C CA . VAL A 1 266 ? 7.204 3.083 12.268 1.00 94.06 266 VAL A CA 1
ATOM 2224 C C . VAL A 1 266 ? 7.285 2.300 13.581 1.00 94.06 266 VAL A C 1
ATOM 2226 O O . VAL A 1 266 ? 7.508 2.898 14.636 1.00 94.06 266 VAL A O 1
ATOM 2229 N N . LYS A 1 267 ? 7.147 0.970 13.531 1.00 93.94 267 LYS A N 1
ATOM 2230 C CA . LYS A 1 267 ? 7.200 0.110 14.722 1.00 93.94 267 LYS A CA 1
ATOM 2231 C C . LYS A 1 267 ? 8.582 0.109 15.359 1.00 93.94 267 LYS A C 1
ATOM 2233 O O . LYS A 1 267 ? 8.669 0.284 16.569 1.00 93.94 267 LYS A O 1
ATOM 2238 N N . MET A 1 268 ? 9.645 0.029 14.560 1.00 92.62 268 MET A N 1
ATOM 2239 C CA . MET A 1 268 ? 11.026 0.149 15.043 1.00 92.62 268 MET A CA 1
ATOM 2240 C C . MET A 1 268 ? 11.297 1.479 15.748 1.00 92.62 268 MET A C 1
ATOM 2242 O O . MET A 1 268 ? 12.085 1.516 16.688 1.00 92.62 268 MET A O 1
ATOM 2246 N N . LYS A 1 269 ? 10.665 2.569 15.297 1.00 91.12 269 LYS A N 1
ATOM 2247 C CA . LYS A 1 269 ? 10.888 3.901 15.862 1.00 91.12 269 LYS A CA 1
ATOM 2248 C C . LYS A 1 269 ? 10.111 4.153 17.154 1.00 91.12 269 LYS A C 1
ATOM 2250 O O . LYS A 1 269 ? 10.644 4.781 18.062 1.00 91.12 269 LYS A O 1
ATOM 2255 N N . TYR A 1 270 ? 8.845 3.744 17.208 1.00 88.19 270 TYR A N 1
ATOM 2256 C CA . TYR A 1 270 ? 7.920 4.209 18.250 1.00 88.19 270 TYR A CA 1
ATOM 2257 C C . TYR A 1 270 ? 7.403 3.118 19.183 1.00 88.19 270 TYR A C 1
ATOM 2259 O O . TYR A 1 270 ? 6.768 3.439 20.183 1.00 88.19 270 TYR A O 1
ATOM 2267 N N . SER A 1 271 ? 7.593 1.839 18.857 1.00 84.38 271 SER A N 1
ATOM 2268 C CA . SER A 1 271 ? 7.026 0.738 19.639 1.00 84.38 271 SER A CA 1
ATOM 2269 C C . SER A 1 271 ? 8.092 0.012 20.444 1.00 84.38 271 SER A C 1
ATOM 2271 O O . SER A 1 271 ? 9.210 -0.194 19.976 1.00 84.38 271 SER A O 1
ATOM 2273 N N . LYS A 1 272 ? 7.708 -0.466 21.631 1.00 79.56 272 LYS A N 1
ATOM 2274 C CA . LYS A 1 272 ? 8.466 -1.514 22.313 1.00 79.56 272 LYS A CA 1
ATOM 2275 C C . LYS A 1 272 ? 8.359 -2.787 21.473 1.00 79.56 272 LYS A C 1
ATOM 2277 O O . LYS A 1 272 ? 7.256 -3.260 21.201 1.00 79.56 272 LYS A O 1
ATOM 2282 N N . LEU A 1 273 ? 9.497 -3.289 21.012 1.00 80.12 273 LEU A N 1
ATOM 2283 C CA . LEU A 1 273 ? 9.559 -4.434 20.112 1.00 80.12 273 LEU A CA 1
ATOM 2284 C C . LEU A 1 273 ? 9.492 -5.730 20.921 1.00 80.12 273 LEU A C 1
ATOM 2286 O O . LEU A 1 273 ? 10.251 -5.901 21.870 1.00 80.12 273 LEU A O 1
ATOM 2290 N N . VAL A 1 274 ? 8.576 -6.625 20.546 1.00 81.81 274 VAL A N 1
ATOM 2291 C CA . VAL A 1 274 ? 8.512 -7.995 21.089 1.00 81.81 274 VAL A CA 1
ATOM 2292 C C . VAL A 1 274 ? 9.521 -8.900 20.375 1.00 81.81 274 VAL A C 1
ATOM 2294 O O . VAL A 1 274 ? 10.143 -9.753 20.996 1.00 81.81 274 VAL A O 1
ATOM 2297 N N . ARG A 1 275 ? 9.702 -8.698 19.064 1.00 85.81 275 ARG A N 1
ATOM 2298 C CA . ARG A 1 275 ? 10.648 -9.451 18.229 1.00 85.81 275 ARG A CA 1
ATOM 2299 C C . ARG A 1 275 ? 12.068 -8.894 18.321 1.00 85.81 275 ARG A C 1
ATOM 2301 O O . ARG A 1 275 ? 12.250 -7.692 18.526 1.00 85.81 275 ARG A O 1
ATOM 2308 N N . SER A 1 276 ? 13.052 -9.769 18.096 1.00 88.19 276 SER A N 1
ATOM 2309 C CA . SER A 1 276 ? 14.466 -9.397 18.039 1.00 88.19 276 SER A CA 1
ATOM 2310 C C . SER A 1 276 ? 14.733 -8.393 16.914 1.00 88.19 276 SER A C 1
ATOM 2312 O O . SER A 1 276 ? 14.042 -8.354 15.886 1.00 88.19 276 SER A O 1
ATOM 2314 N N . LYS A 1 277 ? 15.760 -7.562 17.099 1.00 88.38 277 LYS A N 1
ATOM 2315 C CA . LYS A 1 277 ? 16.163 -6.595 16.077 1.00 88.38 277 LYS A CA 1
ATOM 2316 C C . LYS A 1 277 ? 16.731 -7.309 14.847 1.00 88.38 277 LYS A C 1
ATOM 2318 O O . LYS A 1 277 ? 16.492 -6.840 13.733 1.00 88.38 277 LYS A O 1
ATOM 2323 N N . GLU A 1 278 ? 17.421 -8.438 15.029 1.00 90.00 278 GLU A N 1
ATOM 2324 C CA . GLU A 1 278 ? 17.938 -9.256 13.929 1.00 90.00 278 GLU A CA 1
ATOM 2325 C C . GLU A 1 278 ? 16.814 -9.766 13.015 1.00 90.00 278 GLU A C 1
ATOM 2327 O O . GLU A 1 278 ? 16.895 -9.590 11.797 1.00 90.00 278 GLU A O 1
ATOM 2332 N N . ASP A 1 279 ? 15.733 -10.320 13.576 1.00 90.81 279 ASP A N 1
ATOM 2333 C CA . ASP A 1 279 ? 14.613 -10.869 12.793 1.00 90.81 279 ASP A CA 1
ATOM 2334 C C . ASP A 1 279 ? 13.895 -9.792 11.978 1.00 90.81 279 ASP A C 1
ATOM 2336 O O . ASP A 1 279 ? 13.526 -9.992 10.813 1.00 90.81 279 ASP A O 1
ATOM 2340 N N . ILE A 1 280 ? 13.721 -8.613 12.578 1.00 92.88 280 ILE A N 1
ATOM 2341 C CA . ILE A 1 280 ? 13.119 -7.462 11.906 1.00 92.88 280 ILE A CA 1
ATOM 2342 C C . ILE A 1 280 ? 13.999 -7.022 10.731 1.00 92.88 280 ILE A C 1
ATOM 2344 O O . ILE A 1 280 ? 13.484 -6.815 9.631 1.00 92.88 280 ILE A O 1
ATOM 2348 N N . ILE A 1 281 ? 15.318 -6.920 10.927 1.00 92.56 281 ILE A N 1
ATOM 2349 C CA . ILE A 1 281 ? 16.261 -6.548 9.861 1.00 92.56 281 ILE A CA 1
ATOM 2350 C C . ILE A 1 281 ? 16.274 -7.603 8.747 1.00 92.56 281 ILE A C 1
ATOM 2352 O O . ILE A 1 281 ? 16.274 -7.238 7.570 1.00 92.56 281 ILE A O 1
ATOM 2356 N N . LYS A 1 282 ? 16.240 -8.897 9.088 1.00 94.50 282 LYS A N 1
ATOM 2357 C CA . LYS A 1 282 ? 16.174 -9.996 8.112 1.00 94.50 282 LYS A CA 1
ATOM 2358 C C . LYS A 1 282 ? 14.913 -9.905 7.253 1.00 94.50 282 LYS A C 1
ATOM 2360 O O . LYS A 1 282 ? 15.005 -9.970 6.028 1.00 94.50 282 LYS A O 1
ATOM 2365 N N . THR A 1 283 ? 13.760 -9.683 7.880 1.00 95.38 283 THR A N 1
ATOM 2366 C CA . THR A 1 283 ? 12.473 -9.510 7.187 1.00 95.38 283 THR A CA 1
ATOM 2367 C C . THR A 1 283 ? 12.493 -8.285 6.275 1.00 95.38 283 THR A C 1
ATOM 2369 O O . THR A 1 283 ? 12.135 -8.367 5.101 1.00 95.38 283 THR A O 1
ATOM 2372 N N . LEU A 1 284 ? 12.987 -7.154 6.785 1.00 95.38 284 LEU A N 1
ATOM 2373 C CA . LEU A 1 284 ? 13.128 -5.916 6.025 1.00 95.38 284 LEU A CA 1
ATOM 2374 C C . LEU A 1 284 ? 14.027 -6.106 4.791 1.00 95.38 284 LEU A C 1
ATOM 2376 O O . LEU A 1 284 ? 13.691 -5.641 3.701 1.00 95.38 284 LEU A O 1
ATOM 2380 N N . LYS A 1 285 ? 15.153 -6.814 4.951 1.00 94.62 285 LYS A N 1
ATOM 2381 C CA . LYS A 1 285 ? 16.072 -7.146 3.857 1.00 94.62 285 LYS A CA 1
ATOM 2382 C C . LYS A 1 285 ? 15.395 -8.027 2.810 1.00 94.62 285 LYS A C 1
ATOM 2384 O O . LYS A 1 285 ? 15.504 -7.718 1.631 1.00 94.62 285 LYS A O 1
ATOM 2389 N N . ALA A 1 286 ? 14.663 -9.059 3.220 1.00 95.94 286 ALA A N 1
ATOM 2390 C CA . ALA A 1 286 ? 13.981 -9.964 2.297 1.00 95.94 286 ALA A CA 1
ATOM 2391 C C . ALA A 1 286 ? 12.895 -9.256 1.461 1.00 95.94 286 ALA A C 1
ATOM 2393 O O . ALA A 1 286 ? 12.868 -9.415 0.240 1.00 95.94 286 ALA A O 1
ATOM 2394 N N . LEU A 1 287 ? 12.065 -8.407 2.085 1.00 96.69 287 LEU A N 1
ATOM 2395 C CA . LEU A 1 287 ? 11.083 -7.567 1.376 1.00 96.69 287 LEU A CA 1
ATOM 2396 C C . LEU A 1 287 ? 11.760 -6.646 0.351 1.00 96.69 287 LEU A C 1
ATOM 2398 O O . LEU A 1 287 ? 11.303 -6.507 -0.786 1.00 96.69 287 LEU A O 1
ATOM 2402 N N . CYS A 1 288 ? 12.866 -6.027 0.764 1.00 94.25 288 CYS A N 1
ATOM 2403 C CA . CYS A 1 288 ? 13.650 -5.113 -0.054 1.00 94.25 288 CYS A CA 1
ATOM 2404 C C . CYS A 1 288 ? 14.320 -5.826 -1.240 1.00 94.25 288 CYS A C 1
ATOM 2406 O O . CYS A 1 288 ? 14.211 -5.362 -2.373 1.00 94.25 288 CYS A O 1
ATOM 2408 N N . ASP A 1 289 ? 14.981 -6.962 -1.009 1.00 93.50 289 ASP A N 1
ATOM 2409 C CA . ASP A 1 289 ? 15.668 -7.730 -2.050 1.00 93.50 289 ASP A CA 1
ATOM 2410 C C . ASP A 1 289 ? 14.675 -8.271 -3.090 1.00 93.50 289 ASP A C 1
ATOM 2412 O O . ASP A 1 289 ? 14.924 -8.149 -4.290 1.00 93.50 289 ASP A O 1
ATOM 2416 N N . TYR A 1 290 ? 13.518 -8.786 -2.655 1.00 92.94 290 TYR A N 1
ATOM 2417 C CA . TYR A 1 290 ? 12.475 -9.234 -3.579 1.00 92.94 290 TYR A CA 1
ATOM 2418 C C . TYR A 1 290 ? 11.894 -8.074 -4.394 1.00 92.94 290 TYR A C 1
ATOM 2420 O O . TYR A 1 290 ? 11.791 -8.177 -5.613 1.00 92.94 290 TYR A O 1
ATOM 2428 N N . GLY A 1 291 ? 11.590 -6.943 -3.746 1.00 91.44 291 GLY A N 1
ATOM 2429 C CA . GLY A 1 291 ? 11.116 -5.744 -4.438 1.00 91.44 291 GLY A CA 1
ATOM 2430 C C . GLY A 1 291 ? 12.109 -5.253 -5.494 1.00 91.44 291 GLY A C 1
ATOM 2431 O O . GLY A 1 291 ? 11.732 -5.059 -6.643 1.00 91.44 291 GLY A O 1
ATOM 2432 N N . ASN A 1 292 ? 13.395 -5.129 -5.152 1.00 89.88 292 ASN A N 1
ATOM 2433 C CA . ASN A 1 292 ? 14.420 -4.697 -6.110 1.00 89.88 292 ASN A CA 1
ATOM 2434 C C . ASN A 1 292 ? 14.575 -5.673 -7.283 1.00 89.88 292 ASN A C 1
ATOM 2436 O O . ASN A 1 292 ? 14.712 -5.217 -8.411 1.00 89.88 292 ASN A O 1
ATOM 2440 N N . LYS A 1 293 ? 14.466 -6.989 -7.054 1.00 90.31 293 LYS A N 1
ATOM 2441 C CA . LYS A 1 293 ? 14.461 -7.981 -8.141 1.00 90.31 293 LYS A CA 1
ATOM 2442 C C . LYS A 1 293 ? 13.331 -7.727 -9.148 1.00 90.31 293 LYS A C 1
ATOM 2444 O O . LYS A 1 293 ? 13.541 -7.892 -10.347 1.00 90.31 293 LYS A O 1
ATOM 2449 N N . LEU A 1 294 ? 12.144 -7.331 -8.680 1.00 85.31 294 LEU A N 1
ATOM 2450 C CA . LEU A 1 294 ? 11.024 -6.976 -9.559 1.00 85.31 294 LEU A CA 1
ATOM 2451 C C . LEU A 1 294 ? 11.280 -5.665 -10.312 1.00 85.31 294 LEU A C 1
ATOM 2453 O O . LEU A 1 294 ? 10.994 -5.587 -11.501 1.00 85.31 294 LEU A O 1
ATOM 2457 N N . LEU A 1 295 ? 11.886 -4.668 -9.660 1.00 81.06 295 LEU A N 1
ATOM 2458 C CA . LEU A 1 295 ? 12.283 -3.418 -10.321 1.00 81.06 295 LEU A CA 1
ATOM 2459 C C . LEU A 1 295 ? 13.318 -3.652 -11.421 1.00 81.06 295 LEU A C 1
ATOM 2461 O O . LEU A 1 295 ? 13.195 -3.113 -12.514 1.00 81.06 295 LEU A O 1
ATOM 2465 N N . ASP A 1 296 ? 14.310 -4.498 -11.155 1.00 76.94 296 ASP A N 1
ATOM 2466 C CA . ASP A 1 296 ? 15.336 -4.849 -12.136 1.00 76.94 296 ASP A CA 1
ATOM 2467 C C . ASP A 1 296 ? 14.742 -5.637 -13.322 1.00 76.94 296 ASP A C 1
ATOM 2469 O O . ASP A 1 296 ? 15.253 -5.560 -14.439 1.00 76.94 296 ASP A O 1
ATOM 2473 N N . LYS A 1 297 ? 13.631 -6.357 -13.104 1.00 68.44 297 LYS A N 1
ATOM 2474 C CA . LYS A 1 297 ? 12.845 -7.013 -14.160 1.00 68.44 297 LYS A CA 1
ATOM 2475 C C . LYS A 1 297 ? 12.005 -6.014 -14.971 1.00 68.44 297 LYS A C 1
ATOM 2477 O O . LYS A 1 297 ? 11.944 -6.161 -16.187 1.00 68.44 297 LYS A O 1
ATOM 2482 N N . GLU A 1 298 ? 11.373 -5.020 -14.342 1.00 55.41 298 GLU A N 1
ATOM 2483 C CA . GLU A 1 298 ? 10.660 -3.941 -15.057 1.00 55.41 298 GLU A CA 1
ATOM 2484 C C . GLU A 1 298 ? 11.613 -3.054 -15.871 1.00 55.41 298 GLU A C 1
ATOM 2486 O O . GLU A 1 298 ? 11.246 -2.531 -16.922 1.00 55.41 298 GLU A O 1
ATOM 2491 N N . GLU A 1 299 ? 12.854 -2.907 -15.411 1.00 60.12 299 GLU A N 1
ATOM 2492 C CA . GLU A 1 299 ? 13.924 -2.187 -16.097 1.00 60.12 299 GLU A CA 1
ATOM 2493 C C . GLU A 1 299 ? 14.720 -3.090 -17.062 1.00 60.12 299 GLU A C 1
ATOM 2495 O O . GLU A 1 299 ? 15.920 -2.865 -17.258 1.00 60.12 299 GLU A O 1
ATOM 2500 N N . GLN A 1 300 ? 14.101 -4.102 -17.692 1.00 66.56 300 GLN A N 1
ATOM 2501 C CA . GLN A 1 300 ? 14.787 -4.908 -18.709 1.00 66.56 300 GLN A CA 1
ATOM 2502 C C . GLN A 1 300 ? 15.131 -4.042 -19.925 1.00 66.56 300 GLN A C 1
ATOM 2504 O O . GLN A 1 300 ? 14.361 -3.867 -20.872 1.00 66.56 300 GLN A O 1
ATOM 2509 N N . LYS A 1 301 ? 16.336 -3.475 -19.879 1.00 73.31 301 LYS A N 1
ATOM 2510 C CA . LYS A 1 301 ? 16.956 -2.778 -20.997 1.00 73.31 301 LYS A CA 1
ATOM 2511 C C . LYS A 1 301 ? 17.071 -3.747 -22.163 1.00 73.31 301 LYS A C 1
ATOM 2513 O O . LYS A 1 301 ? 17.536 -4.875 -21.995 1.00 73.31 301 LYS A O 1
ATOM 2518 N N . VAL A 1 302 ? 16.666 -3.285 -23.336 1.00 85.31 302 VAL A N 1
ATOM 2519 C CA . VAL A 1 302 ? 16.830 -4.018 -24.589 1.00 85.31 302 VAL A CA 1
ATOM 2520 C C . VAL A 1 302 ? 17.688 -3.167 -25.499 1.00 85.31 302 VAL A C 1
ATOM 2522 O O . VAL A 1 302 ? 17.354 -2.015 -25.760 1.00 85.31 302 VAL A O 1
ATOM 2525 N N . LEU A 1 303 ? 18.807 -3.708 -25.953 1.00 88.75 303 LEU A N 1
ATOM 2526 C CA . LEU A 1 303 ? 19.633 -3.034 -26.942 1.00 88.75 303 LEU A CA 1
ATOM 2527 C C . LEU A 1 303 ? 19.106 -3.382 -28.327 1.00 88.75 303 LEU A C 1
ATOM 2529 O O . LEU A 1 303 ? 18.958 -4.560 -28.649 1.00 88.75 303 LEU A O 1
ATOM 2533 N N . ILE A 1 304 ? 18.810 -2.353 -29.112 1.00 93.94 304 ILE A N 1
ATOM 2534 C CA . ILE A 1 304 ? 18.409 -2.489 -30.508 1.00 93.94 304 ILE A CA 1
ATOM 2535 C C . ILE A 1 304 ? 19.620 -2.112 -31.347 1.00 93.94 304 ILE A C 1
ATOM 2537 O O . ILE A 1 304 ? 20.081 -0.973 -31.272 1.00 93.94 304 ILE A O 1
ATOM 2541 N N . LEU A 1 305 ? 20.176 -3.089 -32.057 1.00 90.88 305 LEU A N 1
ATOM 2542 C CA . LEU A 1 305 ? 21.469 -2.956 -32.721 1.00 90.88 305 LEU A CA 1
ATOM 2543 C C . LEU A 1 305 ? 21.291 -2.639 -34.205 1.00 90.88 305 LEU A C 1
ATOM 2545 O O . LEU A 1 305 ? 20.610 -3.378 -34.919 1.00 90.88 305 LEU A O 1
ATOM 2549 N N . ASP A 1 306 ? 21.926 -1.552 -34.631 1.00 89.88 306 ASP A N 1
ATOM 2550 C CA . ASP A 1 306 ? 22.074 -1.143 -36.025 1.00 89.88 306 ASP A CA 1
ATOM 2551 C C . ASP A 1 306 ? 23.287 -1.821 -36.692 1.00 89.88 306 ASP A C 1
ATOM 2553 O O . ASP A 1 306 ? 24.209 -2.278 -36.011 1.00 89.88 306 ASP A O 1
ATOM 2557 N N . THR A 1 307 ? 23.327 -1.846 -38.024 1.00 85.81 307 THR A N 1
ATOM 2558 C CA . THR A 1 307 ? 24.473 -2.303 -38.821 1.00 85.81 307 THR A CA 1
ATOM 2559 C C . THR A 1 307 ? 25.745 -1.547 -38.442 1.00 85.81 307 THR A C 1
ATOM 2561 O O . THR A 1 307 ? 26.809 -2.158 -38.285 1.00 85.81 307 THR A O 1
ATOM 2564 N N . SER A 1 308 ? 25.636 -0.229 -38.218 1.00 82.94 308 SER A N 1
ATOM 2565 C CA . SER A 1 308 ? 26.767 0.603 -37.788 1.00 82.94 308 SER A CA 1
ATOM 2566 C C . SER A 1 308 ? 27.390 0.076 -36.495 1.00 82.94 308 SER A C 1
ATOM 2568 O O . SER A 1 308 ? 28.597 0.214 -36.296 1.00 82.94 308 SER A O 1
ATOM 2570 N N . ALA A 1 309 ? 26.599 -0.592 -35.647 1.00 81.94 309 ALA A N 1
ATOM 2571 C CA . ALA A 1 309 ? 27.094 -1.119 -34.396 1.00 81.94 309 ALA A CA 1
ATOM 2572 C C . ALA A 1 309 ? 28.090 -2.249 -34.563 1.00 81.94 309 ALA A C 1
ATOM 2574 O O . ALA A 1 309 ? 29.166 -2.235 -33.962 1.00 81.94 309 ALA A O 1
ATOM 2575 N N . PHE A 1 310 ? 27.766 -3.187 -35.439 1.00 81.88 310 PHE A N 1
ATOM 2576 C CA . PHE A 1 310 ? 28.631 -4.320 -35.723 1.00 81.88 310 PHE A CA 1
ATOM 2577 C C . PHE A 1 310 ? 29.900 -3.893 -36.462 1.00 81.88 310 PHE A C 1
ATOM 2579 O O . PHE A 1 310 ? 30.987 -4.380 -36.154 1.00 81.88 310 PHE A O 1
ATOM 2586 N N . LEU A 1 311 ? 29.788 -2.927 -37.379 1.00 79.38 311 LEU A N 1
ATOM 2587 C CA . LEU A 1 311 ? 30.944 -2.358 -38.076 1.00 79.38 311 LEU A CA 1
ATOM 2588 C C . LEU A 1 311 ? 31.853 -1.545 -37.139 1.00 79.38 311 LEU A C 1
ATOM 2590 O O . LEU A 1 311 ? 33.070 -1.569 -37.301 1.00 79.38 311 LEU A O 1
ATOM 2594 N N . GLY A 1 312 ? 31.278 -0.890 -36.126 1.00 69.31 312 GLY A N 1
ATOM 2595 C CA . GLY A 1 312 ? 31.990 -0.142 -35.085 1.00 69.31 312 GLY A CA 1
ATOM 2596 C C . GLY A 1 312 ? 32.685 -1.007 -34.024 1.00 69.31 312 GLY A C 1
ATOM 2597 O O . GLY A 1 312 ? 33.185 -0.471 -33.037 1.00 69.31 312 GLY A O 1
ATOM 2598 N N . GLY A 1 313 ? 32.721 -2.334 -34.194 1.00 68.62 313 GLY A N 1
ATOM 2599 C CA . GLY A 1 313 ? 33.414 -3.256 -33.287 1.00 68.62 313 GLY A CA 1
ATOM 2600 C C . GLY A 1 313 ? 32.581 -3.725 -32.090 1.00 68.62 313 GLY A C 1
ATOM 2601 O O . GLY A 1 313 ? 33.127 -4.318 -31.156 1.00 68.62 313 GLY A O 1
ATOM 2602 N N . TYR A 1 314 ? 31.266 -3.492 -32.093 1.00 75.12 314 TYR A N 1
ATOM 2603 C CA . TYR A 1 314 ? 30.377 -4.011 -31.058 1.00 75.12 314 TYR A CA 1
ATOM 2604 C C . TYR A 1 314 ? 30.252 -5.540 -31.164 1.00 75.12 314 TYR A C 1
ATOM 2606 O O . TYR A 1 314 ? 29.805 -6.065 -32.183 1.00 75.12 314 TYR A O 1
ATOM 2614 N N . ASN A 1 315 ? 30.606 -6.264 -30.096 1.00 75.69 315 ASN A N 1
ATOM 2615 C CA . ASN A 1 315 ? 30.509 -7.726 -30.036 1.00 75.69 315 ASN A CA 1
ATOM 2616 C C . ASN A 1 315 ? 29.368 -8.172 -29.096 1.00 75.69 315 ASN A C 1
ATOM 2618 O O . ASN A 1 315 ? 29.505 -8.038 -27.871 1.00 75.69 315 ASN A O 1
ATOM 2622 N N . PRO A 1 316 ? 28.278 -8.764 -29.628 1.00 77.56 316 PRO A N 1
ATOM 2623 C CA . PRO A 1 316 ? 27.121 -9.159 -28.824 1.00 77.56 316 PRO A CA 1
ATOM 2624 C C . PRO A 1 316 ? 27.406 -10.216 -27.759 1.00 77.56 316 PRO A C 1
ATOM 2626 O O . PRO A 1 316 ? 26.692 -10.295 -26.758 1.00 77.56 316 PRO A O 1
ATOM 2629 N N . ASN A 1 317 ? 28.461 -11.014 -27.939 1.00 71.25 317 ASN A N 1
ATOM 2630 C CA . ASN A 1 317 ? 28.788 -12.129 -27.049 1.00 71.25 317 ASN A CA 1
ATOM 2631 C C . ASN A 1 317 ? 29.339 -11.673 -25.690 1.00 71.25 317 ASN A C 1
ATOM 2633 O O . ASN A 1 317 ? 29.274 -12.423 -24.717 1.00 71.25 317 ASN A O 1
ATOM 2637 N N . ILE A 1 318 ? 29.860 -10.445 -25.610 1.00 65.31 318 ILE A N 1
ATOM 2638 C CA . ILE A 1 318 ? 30.461 -9.884 -24.391 1.00 65.31 318 ILE A CA 1
ATOM 2639 C C . ILE A 1 318 ? 29.382 -9.287 -23.472 1.00 65.31 318 ILE A C 1
ATOM 2641 O O . ILE A 1 318 ? 29.544 -9.229 -22.252 1.00 65.31 318 ILE A O 1
ATOM 2645 N N . ILE A 1 319 ? 28.256 -8.851 -24.041 1.00 64.06 319 ILE A N 1
ATOM 2646 C CA . ILE A 1 319 ? 27.223 -8.101 -23.327 1.00 64.06 319 ILE A CA 1
ATOM 2647 C C . ILE A 1 319 ? 26.115 -9.037 -22.831 1.00 64.06 319 ILE A C 1
ATOM 2649 O O . ILE A 1 319 ? 25.596 -9.883 -23.552 1.00 64.06 319 ILE A O 1
ATOM 2653 N N . THR A 1 320 ? 25.733 -8.876 -21.562 1.00 63.03 320 THR A N 1
ATOM 2654 C CA . THR A 1 320 ? 24.711 -9.704 -20.894 1.00 63.03 320 THR A CA 1
ATOM 2655 C C . THR A 1 320 ? 23.296 -9.134 -20.990 1.00 63.03 320 THR A C 1
ATOM 2657 O O . THR A 1 320 ? 22.334 -9.809 -20.629 1.00 63.03 320 THR A O 1
ATOM 2660 N N . ILE A 1 321 ? 23.160 -7.897 -21.471 1.00 70.81 321 ILE A N 1
ATOM 2661 C CA . ILE A 1 321 ? 21.870 -7.243 -21.710 1.00 70.81 321 ILE A CA 1
ATOM 2662 C C . ILE A 1 321 ? 21.180 -7.927 -22.896 1.00 70.81 321 ILE A C 1
ATOM 2664 O O . ILE A 1 321 ? 21.843 -8.389 -23.823 1.00 70.81 321 ILE A O 1
ATOM 2668 N N . LYS A 1 322 ? 19.845 -7.982 -22.874 1.00 80.50 322 LYS A N 1
ATOM 2669 C CA . LYS A 1 322 ? 19.047 -8.507 -23.984 1.00 80.50 322 LYS A CA 1
ATOM 2670 C C . LYS A 1 322 ? 19.285 -7.670 -25.242 1.00 80.50 322 LYS A C 1
ATOM 2672 O O . LYS A 1 322 ? 19.134 -6.449 -25.202 1.00 80.50 322 LYS A O 1
ATOM 2677 N N . GLN A 1 323 ? 19.630 -8.326 -26.344 1.00 88.06 323 GLN A N 1
ATOM 2678 C CA . GLN A 1 323 ? 19.983 -7.681 -27.607 1.00 88.06 323 GLN A CA 1
ATOM 2679 C C . GLN A 1 323 ? 19.066 -8.165 -28.722 1.00 88.06 323 GLN A C 1
ATOM 2681 O O . GLN A 1 323 ? 18.765 -9.358 -28.819 1.00 88.06 323 GLN A O 1
ATOM 2686 N N . GLN A 1 324 ? 18.601 -7.229 -29.541 1.00 93.75 324 GLN A N 1
ATOM 2687 C CA . GLN A 1 324 ? 17.699 -7.493 -30.651 1.00 93.75 324 GLN A CA 1
ATOM 2688 C C . GLN A 1 324 ? 18.146 -6.728 -31.896 1.00 93.75 324 GLN A C 1
ATOM 2690 O O . GLN A 1 324 ? 18.637 -5.604 -31.805 1.00 93.75 324 GLN A O 1
ATOM 2695 N N . THR A 1 325 ? 17.953 -7.334 -33.060 1.00 94.12 325 THR A N 1
ATOM 2696 C CA . THR A 1 325 ? 18.104 -6.676 -34.362 1.00 94.12 325 THR A CA 1
ATOM 2697 C C . THR A 1 325 ? 17.124 -7.292 -35.364 1.00 94.12 325 THR A C 1
ATOM 2699 O O . THR A 1 325 ? 16.343 -8.181 -35.006 1.00 94.12 325 THR A O 1
ATOM 2702 N N . ILE A 1 326 ? 17.135 -6.802 -36.599 1.00 94.50 326 ILE A N 1
ATOM 2703 C CA . ILE A 1 326 ? 16.324 -7.336 -37.693 1.00 94.50 326 ILE A CA 1
ATOM 2704 C C . ILE A 1 326 ? 17.182 -8.259 -38.580 1.00 94.50 326 ILE A C 1
ATOM 2706 O O . ILE A 1 326 ? 18.391 -8.039 -38.682 1.00 94.50 326 ILE A O 1
ATOM 2710 N N . PRO A 1 327 ? 16.600 -9.282 -39.232 1.00 91.69 327 PRO A N 1
ATOM 2711 C CA . PRO A 1 327 ? 17.343 -10.161 -40.141 1.00 91.69 327 PRO A CA 1
ATOM 2712 C C . PRO A 1 327 ? 18.092 -9.420 -41.258 1.00 91.69 327 PRO A C 1
ATOM 2714 O O . PRO A 1 327 ? 19.214 -9.780 -41.586 1.00 91.69 327 PRO A O 1
ATOM 2717 N N . GLU A 1 328 ? 17.505 -8.353 -41.801 1.00 92.56 328 GLU A N 1
ATOM 2718 C CA . GLU A 1 328 ? 18.027 -7.616 -42.960 1.00 92.56 328 GLU A CA 1
ATOM 2719 C C . GLU A 1 328 ? 19.375 -6.923 -42.695 1.00 92.56 328 GLU A C 1
ATOM 2721 O O . GLU A 1 328 ? 20.111 -6.630 -43.633 1.00 92.56 328 GLU A O 1
ATOM 2726 N N . VAL A 1 329 ? 19.749 -6.716 -41.428 1.00 89.06 329 VAL A N 1
ATOM 2727 C CA . VAL A 1 329 ? 21.078 -6.193 -41.060 1.00 89.06 329 VAL A CA 1
ATOM 2728 C C . VAL A 1 329 ? 22.197 -7.146 -41.500 1.00 89.06 329 VAL A C 1
ATOM 2730 O O . VAL A 1 329 ? 23.292 -6.708 -41.849 1.00 89.06 329 VAL A O 1
ATOM 2733 N N . PHE A 1 330 ? 21.932 -8.453 -41.557 1.00 86.44 330 PHE A N 1
ATOM 2734 C CA . PHE A 1 330 ? 22.923 -9.456 -41.962 1.00 86.44 330 PHE A CA 1
ATOM 2735 C C . PHE A 1 330 ? 23.286 -9.350 -43.447 1.00 86.44 330 PHE A C 1
ATOM 2737 O O . PHE A 1 330 ? 24.392 -9.737 -43.832 1.00 86.44 330 PHE A O 1
ATOM 2744 N N . ASP A 1 331 ? 22.386 -8.805 -44.267 1.00 86.12 331 ASP A N 1
ATOM 2745 C CA . ASP A 1 331 ? 22.622 -8.588 -45.694 1.00 86.12 331 ASP A CA 1
ATOM 2746 C C . ASP A 1 331 ? 23.520 -7.363 -45.940 1.00 86.12 331 ASP A C 1
ATOM 2748 O O . ASP A 1 331 ? 24.250 -7.306 -46.934 1.00 86.12 331 ASP A O 1
ATOM 2752 N N . GLU A 1 332 ? 23.520 -6.393 -45.018 1.00 83.94 332 GLU A N 1
ATOM 2753 C CA . GLU A 1 332 ? 24.387 -5.212 -45.084 1.00 83.94 332 GLU A CA 1
ATOM 2754 C C . GLU A 1 332 ? 25.824 -5.505 -44.618 1.00 83.94 332 GLU A C 1
ATOM 2756 O O . GLU A 1 332 ? 26.782 -4.878 -45.086 1.00 83.94 332 GLU A O 1
ATOM 2761 N N . VAL A 1 333 ? 26.006 -6.494 -43.737 1.00 84.56 333 VAL A N 1
ATOM 2762 C CA . VAL A 1 333 ? 27.319 -6.892 -43.213 1.00 84.56 333 VAL A CA 1
ATOM 2763 C C . VAL A 1 333 ? 28.064 -7.774 -44.222 1.00 84.56 333 VAL A C 1
ATOM 2765 O O . VAL A 1 333 ? 27.876 -8.986 -44.307 1.00 84.56 333 VAL A O 1
ATOM 2768 N N . LYS A 1 334 ? 28.987 -7.159 -44.969 1.00 82.44 334 LYS A N 1
ATOM 2769 C CA . LYS A 1 334 ? 29.814 -7.848 -45.981 1.00 82.44 334 LYS A CA 1
ATOM 2770 C C . LYS A 1 334 ? 31.100 -8.468 -45.433 1.00 82.44 334 LYS A C 1
ATOM 2772 O O . LYS A 1 334 ? 31.724 -9.277 -46.115 1.00 82.44 334 LYS A O 1
ATOM 2777 N N . THR A 1 335 ? 31.520 -8.086 -44.229 1.00 82.38 335 THR A N 1
ATOM 2778 C CA . THR A 1 335 ? 32.785 -8.536 -43.637 1.00 82.38 335 THR A CA 1
ATOM 2779 C C . THR A 1 335 ? 32.635 -9.951 -43.062 1.00 82.38 335 THR A C 1
ATOM 2781 O O . THR A 1 335 ? 31.872 -10.120 -42.108 1.00 82.38 335 THR A O 1
ATOM 2784 N N . PRO A 1 336 ? 33.383 -10.962 -43.557 1.00 82.31 336 PRO A N 1
ATOM 2785 C CA . PRO A 1 336 ? 33.205 -12.354 -43.133 1.00 82.31 336 PRO A CA 1
ATOM 2786 C C . PRO A 1 336 ? 33.391 -12.578 -41.628 1.00 82.31 336 PRO A C 1
ATOM 2788 O O . PRO A 1 336 ? 32.616 -13.305 -41.018 1.00 82.31 336 PRO A O 1
ATOM 2791 N N . SER A 1 337 ? 34.367 -11.908 -41.007 1.00 77.31 337 SER A N 1
ATOM 2792 C CA . SER A 1 337 ? 34.635 -12.033 -39.568 1.00 77.31 337 SER A CA 1
ATOM 2793 C C . SER A 1 337 ? 33.487 -11.515 -38.697 1.00 77.31 337 SER A C 1
ATOM 2795 O O . SER A 1 337 ? 33.135 -12.150 -37.707 1.00 77.31 337 SER A O 1
ATOM 2797 N N . VAL A 1 338 ? 32.873 -10.390 -39.074 1.00 80.12 338 VAL A N 1
ATOM 2798 C CA . VAL A 1 338 ? 31.712 -9.826 -38.366 1.00 80.12 338 VAL A CA 1
ATOM 2799 C C . VAL A 1 338 ? 30.496 -10.730 -38.552 1.00 80.12 338 VAL A C 1
ATOM 2801 O O . VAL A 1 338 ? 29.782 -10.995 -37.589 1.00 80.12 338 VAL A O 1
ATOM 2804 N N . LYS A 1 339 ? 30.304 -11.270 -39.761 1.00 85.62 339 LYS A N 1
ATOM 2805 C CA . LYS A 1 339 ? 29.221 -12.209 -40.061 1.00 85.62 339 LYS A CA 1
ATOM 2806 C C . LYS A 1 339 ? 29.305 -13.480 -39.210 1.00 85.62 339 LYS A C 1
ATOM 2808 O O . LYS A 1 339 ? 28.330 -13.819 -38.553 1.00 85.62 339 LYS A O 1
ATOM 2813 N N . SER A 1 340 ? 30.485 -14.097 -39.093 1.00 84.31 340 SER A N 1
ATOM 2814 C CA . SER A 1 340 ? 30.670 -15.269 -38.222 1.00 84.31 340 SER A CA 1
ATOM 2815 C C . SER A 1 340 ? 30.384 -14.977 -36.743 1.00 84.31 340 SER A C 1
ATOM 2817 O O . SER A 1 340 ? 29.838 -15.828 -36.045 1.00 84.31 340 SER A O 1
ATOM 2819 N N . ILE A 1 341 ? 30.726 -13.779 -36.249 1.00 81.25 341 ILE A N 1
ATOM 2820 C CA . ILE A 1 341 ? 30.407 -13.367 -34.871 1.00 81.25 341 ILE A CA 1
ATOM 2821 C C . ILE A 1 341 ? 28.892 -13.250 -34.682 1.00 81.25 341 ILE A C 1
ATOM 2823 O O . ILE A 1 341 ? 28.374 -13.699 -33.661 1.00 81.25 341 ILE A O 1
ATOM 2827 N N . LEU A 1 342 ? 28.196 -12.651 -35.651 1.00 86.00 342 LEU A N 1
ATOM 2828 C CA . LEU A 1 342 ? 26.748 -12.474 -35.624 1.00 86.00 342 LEU A CA 1
ATOM 2829 C C . LEU A 1 342 ? 26.003 -13.807 -35.668 1.00 86.00 342 LEU A C 1
ATOM 2831 O O . LEU A 1 342 ? 25.118 -14.021 -34.840 1.00 86.00 342 LEU A O 1
ATOM 2835 N N . ASP A 1 343 ? 26.393 -14.699 -36.579 1.00 87.94 343 ASP A N 1
ATOM 2836 C CA . ASP A 1 343 ? 25.807 -16.035 -36.712 1.00 87.94 343 ASP A CA 1
ATOM 2837 C C . ASP A 1 343 ? 25.940 -16.801 -35.384 1.00 87.94 343 ASP A C 1
ATOM 2839 O O . ASP A 1 343 ? 24.942 -17.249 -34.816 1.00 87.94 343 ASP A O 1
ATOM 2843 N N . PHE A 1 344 ? 27.140 -16.808 -34.793 1.00 85.50 344 PHE A N 1
ATOM 2844 C CA . PHE A 1 344 ? 27.380 -17.407 -33.476 1.00 85.50 344 PHE A CA 1
ATOM 2845 C C . PHE A 1 344 ? 26.550 -16.751 -32.356 1.00 85.50 344 PHE A C 1
ATOM 2847 O O . PHE A 1 344 ? 26.031 -17.424 -31.462 1.00 85.50 344 PHE A O 1
ATOM 2854 N N . SER A 1 345 ? 26.390 -15.425 -32.378 1.00 84.62 345 SER A N 1
ATOM 2855 C CA . SER A 1 345 ? 25.565 -14.712 -31.396 1.00 84.62 345 SER A CA 1
ATOM 2856 C C . SER A 1 345 ? 24.082 -15.062 -31.499 1.00 84.62 345 SER A C 1
ATOM 2858 O O . SER A 1 345 ? 23.400 -15.094 -30.473 1.00 84.62 345 SER A O 1
ATOM 2860 N N . VAL A 1 346 ? 23.574 -15.326 -32.703 1.00 89.94 346 VAL A N 1
ATOM 2861 C CA . VAL A 1 346 ? 22.194 -15.784 -32.907 1.00 89.94 346 VAL A CA 1
ATOM 2862 C C . VAL A 1 346 ? 22.039 -17.234 -32.455 1.00 89.94 346 VAL A C 1
ATOM 2864 O O . VAL A 1 346 ? 21.126 -17.526 -31.683 1.00 89.94 346 VAL A O 1
ATOM 2867 N N . GLU A 1 347 ? 22.959 -18.121 -32.844 1.00 88.06 347 GLU A N 1
ATOM 2868 C CA . GLU A 1 347 ? 22.953 -19.538 -32.449 1.00 88.06 347 GLU A CA 1
ATOM 2869 C C . GLU A 1 347 ? 22.986 -19.724 -30.927 1.00 88.06 347 GLU A C 1
ATOM 2871 O O . GLU A 1 347 ? 22.241 -20.526 -30.366 1.00 88.06 347 GLU A O 1
ATOM 2876 N N . THR A 1 348 ? 23.806 -18.934 -30.230 1.00 82.31 348 THR A N 1
ATOM 2877 C CA . THR A 1 348 ? 23.909 -18.964 -28.761 1.00 82.31 348 THR A CA 1
ATOM 2878 C C . THR A 1 348 ? 22.762 -18.239 -28.046 1.00 82.31 348 THR A C 1
ATOM 2880 O O . THR A 1 348 ? 22.715 -18.214 -26.813 1.00 82.31 348 THR A O 1
ATOM 2883 N N . GLY A 1 349 ? 21.841 -17.616 -28.789 1.00 80.75 349 GLY A N 1
ATOM 2884 C CA . GLY A 1 349 ? 20.717 -16.849 -28.248 1.00 80.75 349 GLY A CA 1
ATOM 2885 C C . GLY A 1 349 ? 21.107 -15.513 -27.604 1.00 80.75 349 GLY A C 1
ATOM 2886 O O . GLY A 1 349 ? 20.275 -14.890 -26.937 1.00 80.75 349 GLY A O 1
ATOM 2887 N N . LYS A 1 350 ? 22.355 -15.059 -27.782 1.00 80.50 350 LYS A N 1
ATOM 2888 C CA . LYS A 1 350 ? 22.850 -13.756 -27.306 1.00 80.50 350 LYS A CA 1
ATOM 2889 C C . LYS A 1 350 ? 22.267 -12.590 -28.098 1.00 80.50 350 LYS A C 1
ATOM 2891 O O . LYS A 1 350 ? 22.017 -11.536 -27.515 1.00 80.50 350 LYS A O 1
ATOM 2896 N N . LEU A 1 351 ? 22.007 -12.793 -29.388 1.00 87.94 351 LEU A N 1
ATOM 2897 C CA . LEU A 1 351 ? 21.343 -11.850 -30.282 1.00 87.94 351 LEU A CA 1
ATOM 2898 C C . LEU A 1 351 ? 20.032 -12.456 -30.785 1.00 87.94 351 LEU A C 1
ATOM 2900 O O . LEU A 1 351 ? 20.014 -13.569 -31.298 1.00 87.94 351 LEU A O 1
ATOM 2904 N N . GLN A 1 352 ? 18.925 -11.730 -30.645 1.00 91.06 352 GLN A N 1
ATOM 2905 C CA . GLN A 1 352 ? 17.619 -12.195 -31.110 1.00 91.06 352 GLN A CA 1
ATOM 2906 C C . GLN A 1 352 ? 17.170 -11.431 -32.356 1.00 91.06 352 GLN A C 1
ATOM 2908 O O . GLN A 1 352 ? 17.214 -10.200 -32.384 1.00 91.06 352 GLN A O 1
ATOM 2913 N N . LEU A 1 353 ? 16.673 -12.157 -33.354 1.00 91.88 353 LEU A N 1
ATOM 2914 C CA . LEU A 1 353 ? 16.144 -11.569 -34.581 1.00 91.88 353 LEU A CA 1
ATOM 2915 C C . LEU A 1 353 ? 14.632 -11.374 -34.470 1.00 91.88 353 LEU A C 1
ATOM 2917 O O . LEU A 1 353 ? 13.901 -12.314 -34.158 1.00 91.88 353 LEU A O 1
ATOM 2921 N N . TYR A 1 354 ? 14.164 -10.157 -34.736 1.00 92.38 354 TYR A N 1
ATOM 2922 C CA . TYR A 1 354 ? 12.742 -9.822 -34.777 1.00 92.38 354 TYR A CA 1
ATOM 2923 C C . TYR A 1 354 ? 12.446 -8.938 -35.974 1.00 92.38 354 TYR A C 1
ATOM 2925 O O . TYR A 1 354 ? 13.147 -7.962 -36.207 1.00 92.38 354 TYR A O 1
ATOM 2933 N N . SER A 1 355 ? 11.352 -9.214 -36.673 1.00 91.94 355 SER A N 1
ATOM 2934 C CA . SER A 1 355 ? 10.802 -8.283 -37.656 1.00 91.94 355 SER A CA 1
ATOM 2935 C C . SER A 1 355 ? 9.700 -7.446 -36.997 1.00 91.94 355 SER A C 1
ATOM 2937 O O . SER A 1 355 ? 8.795 -8.022 -36.386 1.00 91.94 355 SER A O 1
ATOM 2939 N N . PRO A 1 356 ? 9.748 -6.107 -37.089 1.00 92.00 356 PRO A N 1
ATOM 2940 C CA . PRO A 1 356 ? 8.721 -5.251 -36.504 1.00 92.00 356 PRO A CA 1
ATOM 2941 C C . PRO A 1 356 ? 7.382 -5.411 -37.226 1.00 92.00 356 PRO A C 1
ATOM 2943 O O . PRO A 1 356 ? 7.324 -5.658 -38.434 1.00 92.00 356 PRO A O 1
ATOM 2946 N N . SER A 1 357 ? 6.286 -5.200 -36.502 1.00 92.12 357 SER A N 1
ATOM 2947 C CA . SER A 1 357 ? 4.957 -5.194 -37.113 1.00 92.12 357 SER A CA 1
ATOM 2948 C C . SER A 1 357 ? 4.750 -3.990 -38.043 1.00 92.12 357 SER A C 1
ATOM 2950 O O . SER A 1 357 ? 5.283 -2.892 -37.845 1.00 92.12 357 SER A O 1
ATOM 2952 N N . SER A 1 358 ? 3.910 -4.177 -39.063 1.00 91.56 358 SER A N 1
ATOM 2953 C CA . SER A 1 358 ? 3.640 -3.160 -40.090 1.00 91.56 358 SER A CA 1
ATOM 2954 C C . SER A 1 358 ? 3.048 -1.859 -39.532 1.00 91.56 358 SER A C 1
ATOM 2956 O O . SER A 1 358 ? 3.223 -0.799 -40.135 1.00 91.56 358 SER A O 1
ATOM 2958 N N . GLN A 1 359 ? 2.383 -1.915 -38.373 1.00 92.44 359 GLN A N 1
ATOM 2959 C CA . GLN A 1 359 ? 1.871 -0.741 -37.668 1.00 92.44 359 GLN A CA 1
ATOM 2960 C C . GLN A 1 359 ? 3.004 0.216 -37.271 1.00 92.44 359 GLN A C 1
ATOM 2962 O O . GLN A 1 359 ? 2.929 1.403 -37.585 1.00 92.44 359 GLN A O 1
ATOM 2967 N N . PHE A 1 360 ? 4.063 -0.290 -36.630 1.00 91.62 360 PHE A N 1
ATOM 2968 C CA . PHE A 1 360 ? 5.175 0.549 -36.171 1.00 91.62 360 PHE A CA 1
ATOM 2969 C C . PHE A 1 360 ? 6.038 1.043 -37.328 1.00 91.62 360 PHE A C 1
ATOM 2971 O O . PHE A 1 360 ? 6.494 2.183 -37.299 1.00 91.62 360 PHE A O 1
ATOM 2978 N N . ILE A 1 361 ? 6.180 0.247 -38.394 1.00 93.12 361 ILE A N 1
ATOM 2979 C CA . ILE A 1 361 ? 6.838 0.694 -39.632 1.00 93.12 361 ILE A CA 1
ATOM 2980 C C . ILE A 1 361 ? 6.124 1.932 -40.193 1.00 93.12 361 ILE A C 1
ATOM 2982 O O . ILE A 1 361 ? 6.769 2.931 -40.503 1.00 93.12 361 ILE A O 1
ATOM 2986 N N . LYS A 1 362 ? 4.788 1.901 -40.290 1.00 91.50 362 LYS A N 1
ATOM 2987 C CA . LYS A 1 362 ? 3.994 3.047 -40.767 1.00 91.50 362 LYS A CA 1
ATOM 2988 C C . LYS A 1 362 ? 4.133 4.268 -39.856 1.00 91.50 362 LYS A C 1
ATOM 2990 O O . LYS A 1 362 ? 4.243 5.385 -40.353 1.00 91.50 362 LYS A O 1
ATOM 2995 N N . GLU A 1 363 ? 4.137 4.068 -38.538 1.00 89.94 363 GLU A N 1
ATOM 2996 C CA . GLU A 1 363 ? 4.308 5.153 -37.561 1.00 89.94 363 GLU A CA 1
ATOM 2997 C C . GLU A 1 363 ? 5.662 5.855 -37.735 1.00 89.94 363 GLU A C 1
ATOM 2999 O O . GLU A 1 363 ? 5.709 7.081 -37.855 1.00 89.94 363 GLU A O 1
ATOM 3004 N N . VAL A 1 364 ? 6.748 5.083 -37.849 1.00 92.06 364 VAL A N 1
ATOM 3005 C CA . VAL A 1 364 ? 8.095 5.618 -38.089 1.00 92.06 364 VAL A CA 1
ATOM 3006 C C . VAL A 1 364 ? 8.185 6.330 -39.441 1.00 92.06 364 VAL A C 1
ATOM 3008 O O . VAL A 1 364 ? 8.713 7.441 -39.482 1.00 92.06 364 VAL A O 1
ATOM 3011 N N . LYS A 1 365 ? 7.623 5.762 -40.523 1.00 90.81 365 LYS A N 1
ATOM 3012 C CA . LYS A 1 365 ? 7.585 6.409 -41.853 1.00 90.81 365 LYS A CA 1
ATOM 3013 C C . LYS A 1 365 ? 6.881 7.766 -41.815 1.00 90.81 365 LYS A C 1
ATOM 3015 O O . LYS A 1 365 ? 7.427 8.766 -42.270 1.00 90.81 365 LYS A O 1
ATOM 3020 N N . ASN A 1 366 ? 5.716 7.840 -41.176 1.00 88.44 366 ASN A N 1
ATOM 3021 C CA . ASN A 1 366 ? 4.980 9.099 -41.044 1.00 88.44 366 ASN A CA 1
ATOM 3022 C C . ASN A 1 366 ? 5.781 10.171 -40.284 1.00 88.44 366 ASN A C 1
ATOM 3024 O O . ASN A 1 366 ? 5.685 11.363 -40.585 1.00 88.44 366 ASN A O 1
ATOM 3028 N N . ILE A 1 367 ? 6.546 9.773 -39.265 1.00 86.19 367 ILE A N 1
ATOM 3029 C CA . ILE A 1 367 ? 7.362 10.697 -38.468 1.00 86.19 367 ILE A CA 1
ATOM 3030 C C . ILE A 1 367 ? 8.603 11.142 -39.249 1.00 86.19 367 ILE A C 1
ATOM 3032 O O . ILE A 1 367 ? 8.934 12.331 -39.214 1.00 86.19 367 ILE A O 1
ATOM 3036 N N . SER A 1 368 ? 9.242 10.237 -39.995 1.00 86.19 368 SER A N 1
ATOM 3037 C CA . SER A 1 368 ? 10.418 10.544 -40.814 1.00 86.19 368 SER A CA 1
ATOM 3038 C C . SER A 1 368 ? 10.097 11.389 -42.053 1.00 86.19 368 SER A C 1
ATOM 3040 O O . SER A 1 368 ? 10.912 12.208 -42.483 1.00 86.19 368 SER A O 1
ATOM 3042 N N . GLU A 1 369 ? 8.897 11.265 -42.620 1.00 86.56 369 GLU A N 1
ATOM 3043 C CA . GLU A 1 369 ? 8.374 12.166 -43.655 1.00 86.56 369 GLU A CA 1
ATOM 3044 C C . GLU A 1 369 ? 8.152 13.580 -43.112 1.00 86.56 369 GLU A C 1
ATOM 3046 O O . GLU A 1 369 ? 8.643 14.555 -43.683 1.00 86.56 369 GLU A O 1
ATOM 3051 N N . LYS A 1 370 ? 7.487 13.706 -41.956 1.00 81.62 370 LYS A N 1
ATOM 3052 C CA . LYS A 1 370 ? 7.230 15.007 -41.312 1.00 81.62 370 LYS A CA 1
ATOM 3053 C C . LYS A 1 370 ? 8.507 15.734 -40.898 1.00 81.62 370 LYS A C 1
ATOM 3055 O O . LYS A 1 370 ? 8.521 16.967 -40.819 1.00 81.62 370 LYS A O 1
ATOM 3060 N N . SER A 1 371 ? 9.563 14.991 -40.583 1.00 76.25 371 SER A N 1
ATOM 3061 C CA . SER A 1 371 ? 10.841 15.560 -40.174 1.00 76.25 371 SER A CA 1
ATOM 3062 C C . SER A 1 371 ? 11.790 15.904 -41.320 1.00 76.25 371 SER A C 1
ATOM 3064 O O . SER A 1 371 ? 12.722 16.683 -41.097 1.00 76.25 371 SER A O 1
ATOM 3066 N N . GLY A 1 372 ? 11.557 15.352 -42.514 1.00 75.25 372 GLY A N 1
ATOM 3067 C CA . GLY A 1 372 ? 12.465 15.459 -43.655 1.00 75.25 372 GLY A CA 1
ATOM 3068 C C . GLY A 1 372 ? 13.624 14.453 -43.642 1.00 75.25 372 GLY A C 1
ATOM 3069 O O . GLY A 1 372 ? 14.491 14.535 -44.510 1.00 75.25 372 GLY A O 1
ATOM 3070 N N . ASP A 1 373 ? 13.668 13.521 -42.681 1.00 78.75 373 ASP A N 1
ATOM 3071 C CA . ASP A 1 373 ? 14.762 12.541 -42.551 1.00 78.75 373 ASP A CA 1
ATOM 3072 C C . ASP A 1 373 ? 14.561 11.302 -43.448 1.00 78.75 373 ASP A C 1
ATOM 3074 O O . ASP A 1 373 ? 15.536 10.651 -43.819 1.00 78.75 373 ASP A O 1
ATOM 3078 N N . SER A 1 374 ? 13.328 11.016 -43.885 1.00 78.75 374 SER A N 1
ATOM 3079 C CA . SER A 1 374 ? 13.018 9.907 -44.818 1.00 78.75 374 SER A CA 1
ATOM 3080 C C . SER A 1 374 ? 13.742 9.990 -46.167 1.00 78.75 374 SER A C 1
ATOM 3082 O O . SER A 1 374 ? 13.844 8.993 -46.869 1.00 78.75 374 SER A O 1
ATOM 3084 N N . PHE A 1 375 ? 14.289 11.151 -46.538 1.00 71.88 375 PHE A N 1
ATOM 3085 C CA . PHE A 1 375 ? 15.094 11.306 -47.755 1.00 71.88 375 PHE A CA 1
ATOM 3086 C C . PHE A 1 375 ? 16.459 10.588 -47.684 1.00 71.88 375 PHE A C 1
ATOM 3088 O O . PHE A 1 375 ? 17.083 10.320 -48.720 1.00 71.88 375 PHE A O 1
ATOM 3095 N N . VAL A 1 376 ? 16.944 10.330 -46.464 1.00 80.75 376 VAL A N 1
ATOM 3096 C CA . VAL A 1 376 ? 18.271 9.757 -46.189 1.00 80.75 376 VAL A CA 1
ATOM 3097 C C . VAL A 1 376 ? 18.177 8.379 -45.534 1.00 80.75 376 VAL A C 1
ATOM 3099 O O . VAL A 1 376 ? 19.049 7.563 -45.799 1.00 80.75 376 VAL A O 1
ATOM 3102 N N . LEU A 1 377 ? 17.120 8.108 -44.761 1.00 87.19 377 LEU A N 1
ATOM 3103 C CA . LEU A 1 377 ? 16.912 6.808 -44.117 1.00 87.19 377 LEU A CA 1
ATOM 3104 C C . LEU A 1 377 ? 16.615 5.699 -45.135 1.00 87.19 377 LEU A C 1
ATOM 3106 O O . LEU A 1 377 ? 15.777 5.864 -46.026 1.00 87.19 377 LEU A O 1
ATOM 3110 N N . SER A 1 378 ? 17.278 4.561 -44.964 1.00 90.69 378 SER A N 1
ATOM 3111 C CA . SER A 1 378 ? 17.031 3.321 -45.689 1.00 90.69 378 SER A CA 1
ATOM 3112 C C . SER A 1 378 ? 15.781 2.591 -45.160 1.00 90.69 378 SER A C 1
ATOM 3114 O O . SER A 1 378 ? 15.236 2.904 -44.097 1.00 90.69 378 SER A O 1
ATOM 3116 N N . GLU A 1 379 ? 15.306 1.578 -45.894 1.00 89.31 379 GLU A N 1
ATOM 3117 C CA . GLU A 1 379 ? 14.226 0.705 -45.403 1.00 89.31 379 GLU A CA 1
ATOM 3118 C C . GLU A 1 379 ? 14.666 -0.143 -44.192 1.00 89.31 379 GLU A C 1
ATOM 3120 O O . GLU A 1 379 ? 13.828 -0.471 -43.348 1.00 89.31 379 GLU A O 1
ATOM 3125 N N . VAL A 1 380 ? 15.962 -0.460 -44.078 1.00 91.12 380 VAL A N 1
ATOM 3126 C CA . VAL A 1 380 ? 16.560 -1.156 -42.925 1.00 91.12 380 VAL A CA 1
ATOM 3127 C C . VAL A 1 380 ? 16.502 -0.249 -41.691 1.00 91.12 380 VAL A C 1
ATOM 3129 O O . VAL A 1 380 ? 15.962 -0.661 -40.662 1.00 91.12 380 VAL A O 1
ATOM 3132 N N . ASP A 1 381 ? 16.895 1.021 -41.821 1.00 93.69 381 ASP A N 1
ATOM 3133 C CA . ASP A 1 381 ? 16.881 2.007 -40.728 1.00 93.69 381 ASP A CA 1
ATOM 3134 C C . ASP A 1 381 ? 15.465 2.196 -40.168 1.00 93.69 381 ASP A C 1
ATOM 3136 O O . ASP A 1 381 ? 15.243 2.229 -38.953 1.00 93.69 381 ASP A O 1
ATOM 3140 N N . ILE A 1 382 ? 14.471 2.284 -41.061 1.00 93.69 382 ILE A N 1
ATOM 3141 C CA . ILE A 1 382 ? 13.058 2.415 -40.692 1.00 93.69 382 ILE A CA 1
ATOM 3142 C C . ILE A 1 382 ? 12.590 1.190 -39.903 1.00 93.69 382 ILE A C 1
ATOM 3144 O O . ILE A 1 382 ? 11.874 1.341 -38.910 1.00 93.69 382 ILE A O 1
ATOM 3148 N N . LYS A 1 383 ? 12.982 -0.020 -40.316 1.00 95.19 383 LYS A N 1
ATOM 3149 C CA . LYS A 1 383 ? 12.630 -1.258 -39.609 1.00 95.19 383 LYS A CA 1
ATOM 3150 C C . LYS A 1 383 ? 13.313 -1.346 -38.242 1.00 95.19 383 LYS A C 1
ATOM 3152 O O . LYS A 1 383 ? 12.654 -1.718 -37.275 1.00 95.19 383 LYS A O 1
ATOM 3157 N N . ILE A 1 384 ? 14.575 -0.945 -38.116 1.00 95.69 384 ILE A N 1
ATOM 3158 C CA . ILE A 1 384 ? 15.279 -0.911 -36.824 1.00 95.69 384 ILE A CA 1
ATOM 3159 C C . ILE A 1 384 ? 14.590 0.065 -35.859 1.00 95.69 384 ILE A C 1
ATOM 3161 O O . ILE A 1 384 ? 14.282 -0.288 -34.717 1.00 95.69 384 ILE A O 1
ATOM 3165 N N . LEU A 1 385 ? 14.274 1.278 -36.324 1.00 95.56 385 LEU A N 1
ATOM 3166 C CA . LEU A 1 385 ? 13.531 2.272 -35.543 1.00 95.56 385 LEU A CA 1
ATOM 3167 C C . LEU A 1 385 ? 12.130 1.770 -35.162 1.00 95.56 385 LEU A C 1
ATOM 3169 O O . LEU A 1 385 ? 11.679 1.989 -34.037 1.00 95.56 385 LEU A O 1
ATOM 3173 N N . ALA A 1 386 ? 11.452 1.063 -36.069 1.00 95.88 386 ALA A N 1
ATOM 3174 C CA . ALA A 1 386 ? 10.144 0.470 -35.810 1.00 95.88 386 ALA A CA 1
ATOM 3175 C C . ALA A 1 386 ? 10.217 -0.658 -34.774 1.00 95.88 386 ALA A C 1
ATOM 3177 O O . ALA A 1 386 ? 9.338 -0.746 -33.918 1.00 95.88 386 ALA A O 1
ATOM 3178 N N . LEU A 1 387 ? 11.272 -1.477 -34.799 1.00 95.94 387 LEU A N 1
ATOM 3179 C CA . LEU A 1 387 ? 11.518 -2.501 -33.786 1.00 95.94 387 LEU A CA 1
ATOM 3180 C C . LEU A 1 387 ? 11.752 -1.861 -32.415 1.00 95.94 387 LEU A C 1
ATOM 3182 O O . LEU A 1 387 ? 11.148 -2.281 -31.429 1.00 95.94 387 LEU A O 1
ATOM 3186 N N . ALA A 1 388 ? 12.568 -0.807 -32.350 1.00 94.81 388 ALA A N 1
ATOM 3187 C CA . ALA A 1 388 ? 12.800 -0.074 -31.110 1.00 94.81 388 ALA A CA 1
ATOM 3188 C C . ALA A 1 388 ? 11.504 0.533 -30.553 1.00 94.81 388 ALA A C 1
ATOM 3190 O O . ALA A 1 388 ? 11.226 0.410 -29.359 1.00 94.81 388 ALA A O 1
ATOM 3191 N N . LEU A 1 389 ? 10.678 1.127 -31.415 1.00 94.12 389 LEU A N 1
ATOM 3192 C CA . LEU A 1 389 ? 9.374 1.657 -31.035 1.00 94.12 389 LEU A CA 1
ATOM 3193 C C . LEU A 1 389 ? 8.428 0.553 -30.548 1.00 94.12 389 LEU A C 1
ATOM 3195 O O . LEU A 1 389 ? 7.788 0.704 -29.512 1.00 94.12 389 LEU A O 1
ATOM 3199 N N . GLU A 1 390 ? 8.372 -0.584 -31.240 1.00 92.94 390 GLU A N 1
ATOM 3200 C CA . GLU A 1 390 ? 7.555 -1.727 -30.830 1.00 92.94 390 GLU A CA 1
ATOM 3201 C C . GLU A 1 390 ? 7.950 -2.236 -29.437 1.00 92.94 390 GLU A C 1
ATOM 3203 O O . GLU A 1 390 ? 7.091 -2.475 -28.585 1.00 92.94 390 GLU A O 1
ATOM 3208 N N . VAL A 1 391 ? 9.253 -2.371 -29.182 1.00 90.00 391 VAL A N 1
ATOM 3209 C CA . VAL A 1 391 ? 9.779 -2.780 -27.875 1.00 90.00 391 VAL A CA 1
ATOM 3210 C C . VAL A 1 391 ? 9.424 -1.756 -26.800 1.00 90.00 391 VAL A C 1
ATOM 3212 O O . VAL A 1 391 ? 9.013 -2.153 -25.715 1.00 90.00 391 VAL A O 1
ATOM 3215 N N . GLN A 1 392 ? 9.486 -0.456 -27.105 1.00 87.94 392 GLN A N 1
ATOM 3216 C CA . GLN A 1 392 ? 9.082 0.616 -26.184 1.00 87.94 392 GLN A CA 1
ATOM 3217 C C . GLN A 1 392 ? 7.606 0.507 -25.775 1.00 87.94 392 GLN A C 1
ATOM 3219 O O . GLN A 1 392 ? 7.232 0.861 -24.657 1.00 87.94 392 GLN A O 1
ATOM 3224 N N . ARG A 1 393 ? 6.744 0.039 -26.686 1.00 85.00 393 ARG A N 1
ATOM 3225 C CA . ARG A 1 393 ? 5.303 -0.118 -26.440 1.00 85.00 393 ARG A CA 1
ATOM 3226 C C . ARG A 1 393 ? 4.970 -1.395 -25.668 1.00 85.00 393 ARG A C 1
ATOM 3228 O O . ARG A 1 393 ? 3.889 -1.477 -25.080 1.00 85.00 393 ARG A O 1
ATOM 3235 N N . LYS A 1 394 ? 5.877 -2.376 -25.627 1.00 79.69 394 LYS A N 1
ATOM 3236 C CA . LYS A 1 394 ? 5.746 -3.565 -24.775 1.00 79.69 394 LYS A CA 1
ATOM 3237 C C . LYS A 1 394 ? 6.026 -3.173 -23.320 1.00 79.69 394 LYS A C 1
ATOM 3239 O O . LYS A 1 394 ? 7.039 -2.557 -23.003 1.00 79.69 394 LYS A O 1
ATOM 3244 N N . LYS A 1 395 ? 5.118 -3.532 -22.407 1.00 58.81 395 LYS A N 1
ATOM 3245 C CA . LYS A 1 395 ? 5.289 -3.249 -20.972 1.00 58.81 395 LYS A CA 1
ATOM 3246 C C . LYS A 1 395 ? 6.547 -3.945 -20.437 1.00 58.81 395 LYS A C 1
ATOM 3248 O O . LYS A 1 395 ? 6.721 -5.136 -20.676 1.00 58.81 395 LYS A O 1
ATOM 3253 N N . GLY A 1 396 ? 7.367 -3.212 -19.680 1.00 61.16 396 GLY A N 1
ATOM 3254 C CA . GLY A 1 396 ? 8.544 -3.752 -18.985 1.00 61.16 396 GLY A CA 1
ATOM 3255 C C . GLY A 1 396 ? 9.836 -3.805 -19.806 1.00 61.16 396 GLY A C 1
ATOM 3256 O O . GLY A 1 396 ? 10.798 -4.418 -19.356 1.00 61.16 396 GLY A O 1
ATOM 3257 N N . PHE A 1 397 ? 9.881 -3.183 -20.990 1.00 78.94 397 PHE A N 1
ATOM 3258 C CA . PHE A 1 397 ? 11.112 -3.052 -21.769 1.00 78.94 397 PHE A CA 1
ATOM 3259 C C . PHE A 1 397 ? 11.492 -1.589 -21.972 1.00 78.94 397 PHE A C 1
ATOM 3261 O O . PHE A 1 397 ? 10.653 -0.739 -22.263 1.00 78.94 397 PHE A O 1
ATOM 3268 N N . ILE A 1 398 ? 12.787 -1.303 -21.842 1.00 82.19 398 ILE A N 1
ATOM 3269 C CA . ILE A 1 398 ? 13.352 0.021 -22.113 1.00 82.19 398 ILE A CA 1
ATOM 3270 C C . ILE A 1 398 ? 14.329 -0.136 -23.281 1.00 82.19 398 ILE A C 1
ATOM 3272 O O . ILE A 1 398 ? 15.465 -0.565 -23.053 1.00 82.19 398 ILE A O 1
ATOM 3276 N N . PRO A 1 399 ? 13.911 0.155 -24.525 1.00 89.75 399 PRO A N 1
ATOM 3277 C CA . PRO A 1 399 ? 14.798 0.039 -25.667 1.00 89.75 399 PRO A CA 1
ATOM 3278 C C . PRO A 1 399 ? 15.840 1.158 -25.656 1.00 89.75 399 PRO A C 1
ATOM 3280 O O . PRO A 1 399 ? 15.520 2.325 -25.408 1.00 89.75 399 PRO A O 1
ATOM 3283 N N . THR A 1 400 ? 17.075 0.788 -25.976 1.00 89.69 400 THR A N 1
ATOM 3284 C CA . THR A 1 400 ? 18.152 1.715 -26.314 1.00 89.69 400 THR A CA 1
ATOM 3285 C C . THR A 1 400 ? 18.665 1.365 -27.704 1.00 89.69 400 THR A C 1
ATOM 3287 O O . THR A 1 400 ? 19.170 0.263 -27.913 1.00 89.69 400 THR A O 1
ATOM 3290 N N . LEU A 1 401 ? 18.541 2.300 -28.641 1.00 92.75 401 LEU A N 1
ATOM 3291 C CA . LEU A 1 401 ? 19.082 2.184 -29.989 1.00 92.75 401 LEU A CA 1
ATOM 3292 C C . LEU A 1 401 ? 20.600 2.399 -29.966 1.00 92.75 401 LEU A C 1
ATOM 3294 O O . LEU A 1 401 ? 21.076 3.402 -29.440 1.00 92.75 401 LEU A O 1
ATOM 3298 N N . ILE A 1 402 ? 21.360 1.473 -30.534 1.00 89.31 402 ILE A N 1
ATOM 3299 C CA . ILE A 1 402 ? 22.810 1.595 -30.687 1.00 89.31 402 ILE A CA 1
ATOM 3300 C C . ILE A 1 402 ? 23.088 1.883 -32.160 1.00 89.31 402 ILE A C 1
ATOM 3302 O O . ILE A 1 402 ? 22.902 0.996 -32.985 1.00 89.31 402 ILE A O 1
ATOM 3306 N N . THR A 1 403 ? 23.467 3.122 -32.478 1.00 87.88 403 THR A N 1
ATOM 3307 C CA . THR A 1 403 ? 23.720 3.593 -33.852 1.00 87.88 403 THR A CA 1
ATOM 3308 C C . THR A 1 403 ? 24.617 4.828 -33.833 1.00 87.88 403 THR A C 1
ATOM 3310 O O . THR A 1 403 ? 24.519 5.654 -32.919 1.00 87.88 403 THR A O 1
ATOM 3313 N N . ASP A 1 404 ? 25.442 4.985 -34.863 1.00 82.56 404 ASP A N 1
ATOM 3314 C CA . ASP A 1 404 ? 26.223 6.200 -35.121 1.00 82.56 404 ASP A CA 1
ATOM 3315 C C . ASP A 1 404 ? 25.558 7.115 -36.177 1.00 82.56 404 ASP A C 1
ATOM 3317 O O . ASP A 1 404 ? 26.064 8.200 -36.455 1.00 82.56 404 ASP A O 1
ATOM 3321 N N . ASP A 1 405 ? 24.404 6.736 -36.747 1.00 85.94 405 ASP A N 1
ATOM 3322 C CA . ASP A 1 405 ? 23.718 7.550 -37.759 1.00 85.94 405 ASP A CA 1
ATOM 3323 C C . ASP A 1 405 ? 22.882 8.684 -37.131 1.00 85.94 405 ASP A C 1
ATOM 3325 O O . ASP A 1 405 ? 21.855 8.473 -36.474 1.00 85.94 405 ASP A O 1
ATOM 3329 N N . TYR A 1 406 ? 23.280 9.931 -37.401 1.00 83.69 406 TYR A N 1
ATOM 3330 C CA . TYR A 1 406 ? 22.582 11.139 -36.952 1.00 83.69 406 TYR A CA 1
ATOM 3331 C C . TYR A 1 406 ? 21.101 11.213 -37.379 1.00 83.69 406 TYR A C 1
ATOM 3333 O O . TYR A 1 406 ? 20.283 11.776 -36.647 1.00 83.69 406 TYR A O 1
ATOM 3341 N N . ALA A 1 407 ? 20.726 10.683 -38.547 1.00 87.50 407 ALA A N 1
ATOM 3342 C CA . ALA A 1 407 ? 19.338 10.645 -39.006 1.00 87.50 407 ALA A CA 1
ATOM 3343 C C . ALA A 1 407 ? 18.498 9.678 -38.161 1.00 87.50 407 ALA A C 1
ATOM 3345 O O . ALA A 1 407 ? 17.388 10.033 -37.751 1.00 87.50 407 ALA A O 1
ATOM 3346 N N . MET A 1 408 ? 19.033 8.499 -37.830 1.00 90.69 408 MET A N 1
ATOM 3347 C CA . MET A 1 408 ? 18.362 7.548 -36.938 1.00 90.69 408 MET A CA 1
ATOM 3348 C C . MET A 1 408 ? 18.228 8.107 -35.523 1.00 90.69 408 MET A C 1
ATOM 3350 O O . MET A 1 408 ? 17.146 8.048 -34.937 1.00 90.69 408 MET A O 1
ATOM 3354 N N . GLN A 1 409 ? 19.285 8.726 -34.995 1.00 88.88 409 GLN A N 1
ATOM 3355 C CA . GLN A 1 409 ? 19.262 9.356 -33.674 1.00 88.88 409 GLN A CA 1
ATOM 3356 C C . GLN A 1 409 ? 18.245 10.517 -33.600 1.00 88.88 409 GLN A C 1
ATOM 3358 O O . GLN A 1 409 ? 17.530 10.648 -32.606 1.00 88.88 409 GLN A O 1
ATOM 3363 N N . ASN A 1 410 ? 18.090 11.315 -34.667 1.00 86.19 410 ASN A N 1
ATOM 3364 C CA . ASN A 1 410 ? 17.076 12.382 -34.743 1.00 86.19 410 ASN A CA 1
ATOM 3365 C C . ASN A 1 410 ? 15.642 11.828 -34.656 1.00 86.19 410 ASN A C 1
ATOM 3367 O O . ASN A 1 410 ? 14.790 12.387 -33.958 1.00 86.19 410 ASN A O 1
ATOM 3371 N N . ILE A 1 411 ? 15.358 10.718 -35.347 1.00 91.19 411 ILE A N 1
ATOM 3372 C CA . ILE A 1 411 ? 14.048 10.057 -35.262 1.00 91.19 411 ILE A CA 1
ATOM 3373 C C . ILE A 1 411 ? 13.848 9.393 -33.901 1.00 91.19 411 ILE A C 1
ATOM 3375 O O . ILE A 1 411 ? 12.781 9.556 -33.308 1.00 91.19 411 ILE A O 1
ATOM 3379 N N . ALA A 1 412 ? 14.866 8.717 -33.366 1.00 88.19 412 ALA A N 1
ATOM 3380 C CA . ALA A 1 412 ? 14.821 8.131 -32.029 1.00 88.19 412 ALA A CA 1
ATOM 3381 C C . ALA A 1 412 ? 14.503 9.191 -30.961 1.00 88.19 412 ALA A C 1
ATOM 3383 O O . ALA A 1 412 ? 13.602 8.981 -30.148 1.00 88.19 412 ALA A O 1
ATOM 3384 N N . GLY A 1 413 ? 15.139 10.366 -31.031 1.00 83.75 413 GLY A N 1
ATOM 3385 C CA . GLY A 1 413 ? 14.839 11.507 -30.164 1.00 83.75 413 GLY A CA 1
ATOM 3386 C C . GLY A 1 413 ? 13.379 11.964 -30.261 1.00 83.75 413 GLY A C 1
ATOM 3387 O O . GLY A 1 413 ? 12.718 12.138 -29.241 1.00 83.75 413 GLY A O 1
ATOM 3388 N N . LYS A 1 414 ? 12.819 12.064 -31.475 1.00 84.56 414 LYS A N 1
ATOM 3389 C CA . LYS A 1 414 ? 11.394 12.411 -31.682 1.00 84.56 414 LYS A CA 1
ATOM 3390 C C . LYS A 1 414 ? 10.428 11.351 -31.156 1.00 84.56 414 LYS A C 1
ATOM 3392 O O . LYS A 1 414 ? 9.309 11.684 -30.772 1.00 84.56 414 LYS A O 1
ATOM 3397 N N . LEU A 1 415 ? 10.854 10.092 -31.132 1.00 85.81 415 LEU A N 1
ATOM 3398 C CA . LEU A 1 415 ? 10.112 8.960 -30.577 1.00 85.81 415 LEU A CA 1
ATOM 3399 C C . LEU A 1 415 ? 10.338 8.774 -29.065 1.00 85.81 415 LEU A C 1
ATOM 3401 O O . LEU A 1 415 ? 9.789 7.843 -28.473 1.00 85.81 415 LEU A O 1
ATOM 3405 N N . ASN A 1 416 ? 11.141 9.633 -28.423 1.00 85.00 416 ASN A N 1
ATOM 3406 C CA . ASN A 1 416 ? 11.601 9.468 -27.040 1.00 85.00 416 ASN A CA 1
ATOM 3407 C C . ASN A 1 416 ? 12.253 8.094 -26.779 1.00 85.00 416 ASN A C 1
ATOM 3409 O O . ASN A 1 416 ? 12.144 7.525 -25.689 1.00 85.00 416 ASN A O 1
ATOM 3413 N N . ILE A 1 417 ? 12.909 7.529 -27.791 1.00 88.94 417 ILE A N 1
ATOM 3414 C CA . ILE A 1 417 ? 13.698 6.303 -27.686 1.00 88.94 417 ILE A CA 1
ATOM 3415 C C . ILE A 1 417 ? 15.116 6.711 -27.296 1.00 88.94 417 ILE A C 1
ATOM 3417 O O . ILE A 1 417 ? 15.720 7.575 -27.931 1.00 88.94 417 ILE A O 1
ATOM 3421 N N . LYS A 1 418 ? 15.660 6.087 -26.245 1.00 84.44 418 LYS A N 1
ATOM 3422 C CA . LYS A 1 418 ? 17.055 6.315 -25.853 1.00 84.44 418 LYS A CA 1
ATOM 3423 C C . LYS A 1 418 ? 17.962 5.810 -26.968 1.00 84.44 418 LYS A C 1
ATOM 3425 O O . LYS A 1 418 ? 17.723 4.728 -27.493 1.00 84.44 418 LYS A O 1
ATOM 3430 N N . PHE A 1 419 ? 19.015 6.544 -27.289 1.00 87.56 419 PHE A N 1
ATOM 3431 C CA . PHE A 1 419 ? 20.041 6.080 -28.213 1.00 87.56 419 PHE A CA 1
ATOM 3432 C C . PHE A 1 419 ? 21.426 6.267 -27.602 1.00 87.56 419 PHE A C 1
ATOM 3434 O O . PHE A 1 419 ? 21.601 7.084 -26.698 1.00 87.56 419 PHE A O 1
ATOM 3441 N N . LYS A 1 420 ? 22.396 5.476 -28.057 1.00 80.75 420 LYS A N 1
ATOM 3442 C CA . LYS A 1 420 ? 23.791 5.587 -27.646 1.00 80.75 420 LYS A CA 1
ATOM 3443 C C . LYS A 1 420 ? 24.705 5.422 -28.871 1.00 80.75 420 LYS A C 1
ATOM 3445 O O . LYS A 1 420 ? 24.635 4.364 -29.500 1.00 80.75 420 LYS A O 1
ATOM 3450 N N . PRO A 1 421 ? 25.556 6.417 -29.179 1.00 71.44 421 PRO A N 1
ATOM 3451 C CA . PRO A 1 421 ? 26.615 6.277 -30.173 1.00 71.44 421 PRO A CA 1
ATOM 3452 C C . PRO A 1 421 ? 27.748 5.386 -29.647 1.00 71.44 421 PRO A C 1
ATOM 3454 O O . PRO A 1 421 ? 27.896 5.173 -28.438 1.00 71.44 421 PRO A O 1
ATOM 3457 N N . ILE A 1 422 ? 28.550 4.845 -30.554 1.00 64.88 422 ILE A N 1
ATOM 3458 C CA . ILE A 1 422 ? 29.626 3.896 -30.246 1.00 64.88 422 ILE A CA 1
ATOM 3459 C C . ILE A 1 422 ? 30.964 4.620 -30.196 1.00 64.88 422 ILE A C 1
ATOM 3461 O O . ILE A 1 422 ? 31.759 4.346 -29.297 1.00 64.88 422 ILE A O 1
ATOM 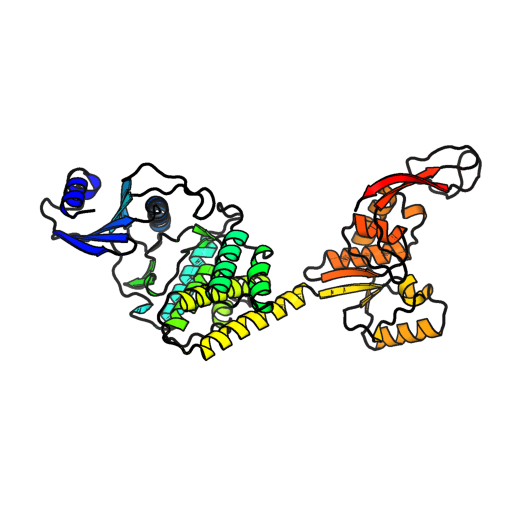3465 N N . LEU A 1 423 ? 31.180 5.571 -31.112 1.00 51.09 423 LEU A N 1
ATOM 3466 C CA . LEU A 1 423 ? 32.441 6.308 -31.250 1.00 51.09 423 LEU A CA 1
ATOM 3467 C C . LEU A 1 423 ? 32.305 7.838 -31.081 1.00 51.09 423 LEU A C 1
ATOM 3469 O O . LEU A 1 423 ? 33.265 8.467 -30.637 1.00 51.09 423 LEU A O 1
ATOM 3473 N N . GLU A 1 424 ? 31.152 8.455 -31.378 1.00 42.81 424 GLU A N 1
ATOM 3474 C CA . GLU A 1 424 ? 30.987 9.927 -31.375 1.00 42.81 424 GLU A CA 1
ATOM 3475 C C . GLU A 1 424 ? 30.189 10.501 -30.180 1.00 42.81 424 GLU A C 1
ATOM 3477 O O . GLU A 1 424 ? 29.536 9.780 -29.429 1.00 42.81 424 GLU A O 1
ATOM 3482 N N . LYS A 1 425 ? 30.269 11.830 -29.970 1.00 35.75 425 LYS A N 1
ATOM 3483 C CA . LYS A 1 425 ? 29.552 12.566 -28.904 1.00 35.75 425 LYS A CA 1
ATOM 3484 C C . LYS A 1 425 ? 28.027 12.498 -29.093 1.00 35.75 425 LYS A C 1
ATOM 3486 O O . LYS A 1 425 ? 27.539 12.549 -30.215 1.00 35.75 425 LYS A O 1
ATOM 3491 N N . GLU A 1 426 ? 27.283 12.463 -27.983 1.00 42.34 426 GLU A N 1
ATOM 3492 C CA . GLU A 1 426 ? 25.811 12.530 -27.974 1.00 42.34 426 GLU A CA 1
ATOM 3493 C C . GLU A 1 426 ? 25.285 13.777 -28.720 1.00 42.34 426 GLU A C 1
ATOM 3495 O O . GLU A 1 426 ? 25.841 14.871 -28.584 1.00 42.34 426 GLU A O 1
ATOM 3500 N N . ILE A 1 427 ? 24.196 13.628 -29.490 1.00 42.56 427 ILE A N 1
ATOM 3501 C CA . ILE A 1 427 ? 23.525 14.754 -30.161 1.00 42.56 427 ILE A CA 1
ATOM 3502 C C . ILE A 1 427 ? 22.990 15.734 -29.116 1.00 42.56 427 ILE A C 1
ATOM 3504 O O . ILE A 1 427 ? 22.281 15.343 -28.193 1.00 42.56 427 ILE A O 1
ATOM 3508 N N . SER A 1 428 ? 23.271 17.022 -29.311 1.00 36.72 428 SER A N 1
ATOM 3509 C CA . SER A 1 428 ? 22.777 18.123 -28.474 1.00 36.72 428 SER A CA 1
ATOM 3510 C C . SER A 1 428 ? 21.512 18.809 -29.006 1.00 36.72 428 SER A C 1
ATOM 3512 O O . SER A 1 428 ? 20.807 19.473 -28.247 1.00 36.72 428 SER A O 1
ATOM 3514 N N . ASP A 1 429 ? 21.223 18.685 -30.306 1.00 43.12 429 ASP A N 1
ATOM 3515 C CA . ASP A 1 429 ? 20.203 19.483 -30.994 1.00 43.12 429 ASP A CA 1
ATOM 3516 C C . ASP A 1 429 ? 19.372 18.638 -31.979 1.00 43.12 429 ASP A C 1
ATOM 3518 O O . ASP A 1 429 ? 19.907 18.009 -32.891 1.00 43.12 429 ASP A O 1
ATOM 3522 N N . LEU A 1 430 ? 18.042 18.688 -31.861 1.00 49.69 430 LEU A N 1
ATOM 3523 C CA . LEU A 1 430 ? 17.095 18.205 -32.869 1.00 49.69 430 LEU A CA 1
ATOM 3524 C C . LEU A 1 430 ? 17.092 19.157 -34.070 1.00 49.69 430 LEU A C 1
ATOM 3526 O O . LEU A 1 430 ? 16.782 20.347 -33.947 1.00 49.69 430 LEU A O 1
ATOM 3530 N N . ILE A 1 431 ? 17.397 18.634 -35.259 1.00 58.84 431 ILE A N 1
ATOM 3531 C CA . ILE A 1 431 ? 17.484 19.423 -36.495 1.00 58.84 431 ILE A CA 1
ATOM 3532 C C . ILE A 1 431 ? 16.289 19.106 -37.400 1.00 58.84 431 ILE A C 1
ATOM 3534 O O . ILE A 1 431 ? 15.974 17.944 -37.672 1.00 58.84 431 ILE A O 1
ATOM 3538 N N . LYS A 1 432 ? 15.617 20.155 -37.891 1.00 55.09 432 LYS A N 1
ATOM 3539 C CA . LYS A 1 432 ? 14.600 20.060 -38.947 1.00 55.09 432 LYS A CA 1
ATOM 3540 C C . LYS A 1 432 ? 15.222 20.393 -40.297 1.00 55.09 432 LYS A C 1
ATOM 3542 O O . LYS A 1 432 ? 15.665 21.528 -40.509 1.00 55.09 432 LYS A O 1
ATOM 3547 N N . TRP A 1 433 ? 15.198 19.444 -41.224 1.00 66.75 433 TRP A N 1
ATOM 3548 C CA . TRP A 1 433 ? 15.762 19.604 -42.563 1.00 66.75 433 TRP A CA 1
ATOM 3549 C C . TRP A 1 433 ? 14.694 20.049 -43.570 1.00 66.75 433 TRP A C 1
ATOM 3551 O O . TRP A 1 433 ? 13.546 19.616 -43.502 1.00 66.75 433 TRP A O 1
ATOM 3561 N N . LYS A 1 434 ? 15.071 20.931 -44.500 1.00 70.31 434 LYS A N 1
ATOM 3562 C CA . LYS A 1 434 ? 14.293 21.263 -45.703 1.00 70.31 434 LYS A CA 1
ATOM 3563 C C . LYS A 1 434 ? 15.102 20.898 -46.942 1.00 70.31 434 LYS A C 1
ATOM 3565 O O . LYS A 1 434 ? 16.331 20.941 -46.916 1.00 70.31 434 LYS A O 1
ATOM 3570 N N . ILE A 1 435 ? 14.415 20.539 -48.020 1.00 77.12 435 ILE A N 1
ATOM 3571 C CA . ILE A 1 435 ? 15.041 20.160 -49.291 1.00 77.12 435 ILE A CA 1
ATOM 3572 C C . ILE A 1 435 ? 15.099 21.389 -50.202 1.00 77.12 435 ILE A C 1
ATOM 3574 O O . ILE A 1 435 ? 14.145 22.162 -50.261 1.00 77.12 435 ILE A O 1
ATOM 3578 N N . TYR A 1 436 ? 16.212 21.575 -50.907 1.00 76.62 436 TYR A N 1
ATOM 3579 C CA . TYR A 1 436 ? 16.399 22.635 -51.894 1.00 76.62 436 TYR A CA 1
ATOM 3580 C C . TYR A 1 436 ? 17.158 22.127 -53.122 1.00 76.62 436 TYR A C 1
ATOM 3582 O O . TYR A 1 436 ? 17.944 21.178 -53.049 1.00 76.62 436 TYR A O 1
ATOM 3590 N N . CYS A 1 437 ? 16.936 22.767 -54.264 1.00 79.44 437 CYS A N 1
ATOM 3591 C CA . CYS A 1 437 ? 17.709 22.505 -55.467 1.00 79.44 437 CYS A CA 1
ATOM 3592 C C . CYS A 1 437 ? 18.927 23.439 -55.544 1.00 79.44 437 CYS A C 1
ATOM 3594 O O . CYS A 1 437 ? 18.744 24.653 -55.572 1.00 79.44 437 CYS A O 1
ATOM 3596 N N . PRO A 1 438 ? 20.169 22.933 -55.654 1.00 76.62 438 PRO A N 1
ATOM 3597 C CA . PRO A 1 438 ? 21.342 23.795 -55.807 1.00 76.62 438 PRO A CA 1
ATOM 3598 C C . PRO A 1 438 ? 21.416 24.486 -57.182 1.00 76.62 438 PRO A C 1
ATOM 3600 O O . PRO A 1 438 ? 22.056 25.526 -57.283 1.00 76.62 438 PRO A O 1
ATOM 3603 N N . GLY A 1 439 ? 20.760 23.934 -58.213 1.00 79.38 439 GLY A N 1
ATOM 3604 C CA . GLY A 1 439 ? 20.685 24.517 -59.560 1.00 79.38 439 GLY A CA 1
ATOM 3605 C C . GLY A 1 439 ? 19.730 25.713 -59.633 1.00 79.38 439 GLY A C 1
ATOM 3606 O O . GLY A 1 439 ? 20.167 26.856 -59.698 1.00 79.38 439 GLY A O 1
ATOM 3607 N N . CYS A 1 440 ? 18.416 25.464 -59.574 1.00 83.88 440 CYS A N 1
ATOM 3608 C CA . CYS A 1 440 ? 17.392 26.514 -59.674 1.00 83.88 440 CYS A CA 1
ATOM 3609 C C . CYS A 1 440 ? 17.036 27.227 -58.353 1.00 83.88 440 CYS A C 1
ATOM 3611 O O . CYS A 1 440 ? 16.173 28.097 -58.358 1.00 83.88 440 CYS A O 1
ATOM 3613 N N . LYS A 1 441 ? 17.660 26.861 -57.223 1.00 81.31 441 LYS A N 1
ATOM 3614 C CA . LYS A 1 441 ? 17.452 27.441 -55.874 1.00 81.31 441 LYS A CA 1
ATOM 3615 C C . LYS A 1 441 ? 16.049 27.290 -55.266 1.00 81.31 441 LYS A C 1
ATOM 3617 O O . LYS A 1 441 ? 15.809 27.804 -54.177 1.00 81.31 441 LYS A O 1
ATOM 3622 N N . GLU A 1 442 ? 15.162 26.525 -55.899 1.00 79.75 442 GLU A N 1
ATOM 3623 C CA . GLU A 1 442 ? 13.819 26.240 -55.381 1.00 79.75 442 GLU A CA 1
ATOM 3624 C C . GLU A 1 442 ? 13.878 25.446 -54.065 1.00 79.75 442 GLU A C 1
ATOM 3626 O O . GLU A 1 442 ? 14.679 24.511 -53.935 1.00 79.75 442 GLU A O 1
ATOM 3631 N N . SER A 1 443 ? 13.019 25.790 -53.100 1.00 72.81 443 SER A N 1
ATOM 3632 C CA . SER A 1 443 ? 12.915 25.094 -51.811 1.00 72.81 443 SER A CA 1
ATOM 3633 C C . SER A 1 443 ? 11.597 24.331 -51.703 1.00 72.81 443 SER A C 1
ATOM 3635 O O . SER A 1 443 ? 10.527 24.889 -51.928 1.00 72.81 443 SER A O 1
ATOM 3637 N N . PHE A 1 444 ? 11.660 23.061 -51.315 1.00 72.12 444 PHE A N 1
ATOM 3638 C CA . PHE A 1 444 ? 10.504 22.172 -51.290 1.00 72.12 444 PHE A CA 1
ATOM 3639 C C . PHE A 1 444 ? 10.005 21.983 -49.854 1.00 72.12 444 PHE A C 1
ATOM 3641 O O . PHE A 1 444 ? 10.765 21.608 -48.957 1.00 72.12 444 PHE A O 1
ATOM 3648 N N . ASN A 1 445 ? 8.713 22.247 -49.632 1.00 56.09 445 ASN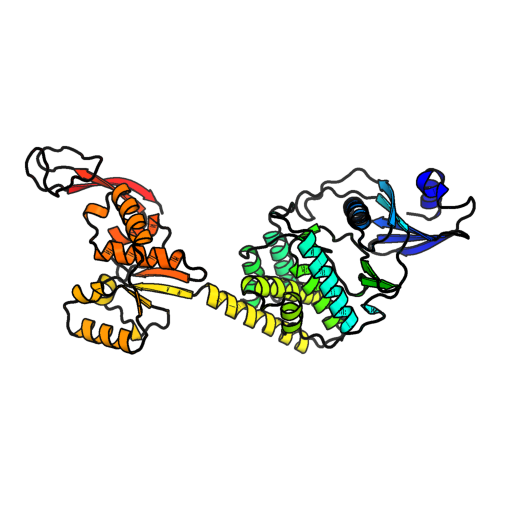 A N 1
ATOM 3649 C CA . ASN A 1 445 ? 8.067 22.026 -48.332 1.00 56.09 445 ASN A CA 1
ATOM 3650 C C . ASN A 1 445 ? 7.706 20.549 -48.094 1.00 56.09 445 ASN A C 1
ATOM 3652 O O . ASN A 1 445 ? 7.693 20.119 -46.944 1.00 56.09 445 ASN A O 1
ATOM 3656 N N . ASN A 1 446 ? 7.464 19.788 -49.165 1.00 57.12 446 ASN A N 1
ATOM 3657 C CA . ASN A 1 446 ? 7.230 18.343 -49.142 1.00 57.12 446 ASN A CA 1
ATOM 3658 C C . ASN A 1 446 ? 8.378 17.626 -49.858 1.00 57.12 446 ASN A C 1
ATOM 3660 O O . ASN A 1 446 ? 8.979 18.192 -50.770 1.00 57.12 446 ASN A O 1
ATOM 3664 N N . ILE A 1 447 ? 8.666 16.385 -49.464 1.00 59.00 447 ILE A N 1
ATOM 3665 C CA . ILE A 1 447 ? 9.740 15.583 -50.060 1.00 59.00 447 ILE A CA 1
ATOM 3666 C C . ILE A 1 447 ? 9.335 15.186 -51.488 1.00 59.00 447 ILE A C 1
ATOM 3668 O O . ILE A 1 447 ? 8.325 14.499 -51.655 1.00 59.00 447 ILE A O 1
ATOM 3672 N N . PRO A 1 448 ? 10.073 15.613 -52.531 1.00 64.50 448 PRO A N 1
ATOM 3673 C CA . PRO A 1 448 ? 9.777 15.201 -53.899 1.00 64.50 448 PRO A CA 1
ATOM 3674 C C . PRO A 1 448 ? 9.963 13.687 -54.062 1.00 64.50 448 PRO A C 1
ATOM 3676 O O . PRO A 1 448 ? 10.869 13.106 -53.468 1.00 64.50 448 PRO A O 1
ATOM 3679 N N . LYS A 1 449 ? 9.133 13.044 -54.896 1.00 62.44 449 LYS A N 1
ATOM 3680 C CA . LYS A 1 449 ? 9.171 11.582 -55.124 1.00 62.44 449 LYS A CA 1
ATOM 3681 C C . LYS A 1 449 ? 10.515 11.083 -55.675 1.00 62.44 449 LYS A C 1
ATOM 3683 O O . LYS A 1 449 ? 10.839 9.910 -55.538 1.00 62.44 449 LYS A O 1
ATOM 3688 N N . THR A 1 450 ? 11.288 11.967 -56.301 1.00 67.19 450 THR A N 1
ATOM 3689 C CA . THR A 1 450 ? 12.603 11.689 -56.882 1.00 67.19 450 THR A CA 1
ATOM 3690 C C . THR A 1 450 ? 13.661 12.596 -56.262 1.00 67.19 450 THR A C 1
ATOM 3692 O O . THR A 1 450 ? 13.391 13.759 -55.969 1.00 67.19 450 THR A O 1
ATOM 3695 N N . LYS A 1 451 ? 14.909 12.117 -56.147 1.00 73.62 451 LYS A N 1
ATOM 3696 C CA . LYS A 1 451 ? 16.059 12.938 -55.700 1.00 73.62 451 LYS A CA 1
ATOM 3697 C C . LYS A 1 451 ? 16.503 13.996 -56.728 1.00 73.62 451 LYS A C 1
ATOM 3699 O O . LYS A 1 451 ? 17.481 14.702 -56.503 1.00 73.62 451 LYS A O 1
ATOM 3704 N N . ILE A 1 452 ? 15.772 14.114 -57.833 1.00 78.62 452 ILE A N 1
ATOM 3705 C CA . ILE A 1 452 ? 16.023 15.005 -58.963 1.00 78.62 452 ILE A CA 1
ATOM 3706 C C . ILE A 1 452 ? 15.023 16.161 -58.910 1.00 78.62 452 ILE A C 1
ATOM 3708 O O . ILE A 1 452 ? 13.829 15.942 -58.701 1.00 78.62 452 ILE A O 1
ATOM 3712 N N . CYS A 1 453 ? 15.512 17.387 -59.095 1.00 75.81 453 CYS A N 1
ATOM 3713 C CA . CYS A 1 453 ? 14.680 18.578 -59.153 1.00 75.81 453 CYS A CA 1
ATOM 3714 C C . CYS A 1 453 ? 13.744 18.524 -60.372 1.00 75.81 453 CYS A C 1
ATOM 3716 O O . CYS A 1 453 ? 14.245 18.430 -61.496 1.00 75.81 453 CYS A O 1
ATOM 3718 N N . PRO A 1 454 ? 12.419 18.665 -60.189 1.00 78.06 454 PRO A N 1
ATOM 3719 C CA . PRO A 1 454 ? 11.473 18.659 -61.303 1.00 78.06 454 PRO A CA 1
ATOM 3720 C C . PRO A 1 454 ? 11.627 19.869 -62.239 1.00 78.06 454 PRO A C 1
ATOM 3722 O O . PRO A 1 454 ? 11.221 19.784 -63.390 1.00 78.06 454 PRO A O 1
ATOM 3725 N N . ASN A 1 455 ? 12.233 20.971 -61.776 1.00 79.19 455 ASN A N 1
ATOM 3726 C CA . ASN A 1 455 ? 12.381 22.193 -62.574 1.00 79.19 455 ASN A CA 1
ATOM 3727 C C . ASN A 1 455 ? 13.649 22.227 -63.436 1.00 79.19 455 ASN A C 1
ATOM 3729 O O . ASN A 1 455 ? 13.631 22.832 -64.501 1.00 79.19 455 ASN A O 1
ATOM 3733 N N . CYS A 1 456 ? 14.766 21.647 -62.984 1.00 82.12 456 CYS A N 1
ATOM 3734 C CA . CYS A 1 456 ? 16.050 21.791 -63.690 1.00 82.12 456 CYS A CA 1
ATOM 3735 C C . CYS A 1 456 ? 16.901 20.516 -63.752 1.00 82.12 456 CYS A C 1
ATOM 3737 O O . CYS A 1 456 ? 18.063 20.576 -64.143 1.00 82.12 456 CYS A O 1
ATOM 3739 N N . GLY A 1 457 ? 16.372 19.367 -63.320 1.00 80.06 457 GLY A N 1
ATOM 3740 C CA . GLY A 1 457 ? 17.059 18.076 -63.435 1.00 80.06 457 GLY A CA 1
ATOM 3741 C C . GLY A 1 457 ? 18.276 17.889 -62.518 1.00 80.06 457 GLY A C 1
ATOM 3742 O O . GLY A 1 457 ? 18.948 16.865 -62.589 1.00 80.06 457 GLY A O 1
ATOM 3743 N N . THR A 1 458 ? 18.587 18.847 -61.640 1.00 83.88 458 THR A N 1
ATOM 3744 C CA . THR A 1 458 ? 19.732 18.754 -60.719 1.00 83.88 458 THR A CA 1
ATOM 3745 C C . THR A 1 458 ? 19.395 17.916 -59.483 1.00 83.88 458 THR A C 1
ATOM 3747 O O . THR A 1 458 ? 18.275 17.980 -58.975 1.00 83.88 458 THR A O 1
ATOM 3750 N N . ASN A 1 459 ? 20.371 17.176 -58.947 1.00 80.12 459 ASN A N 1
ATOM 3751 C CA . ASN A 1 459 ? 20.208 16.450 -57.685 1.00 80.12 459 ASN A CA 1
ATOM 3752 C C . ASN A 1 459 ? 19.922 17.404 -56.516 1.00 80.12 459 ASN A C 1
ATOM 3754 O O . ASN A 1 459 ? 20.660 18.363 -56.268 1.00 80.12 459 ASN A O 1
ATOM 3758 N N . LEU A 1 460 ? 18.845 17.113 -55.791 1.00 78.88 460 LEU A N 1
ATOM 3759 C CA . LEU A 1 460 ? 18.387 17.880 -54.642 1.00 78.88 460 LEU A CA 1
ATOM 3760 C C . LEU A 1 460 ? 19.321 17.688 -53.443 1.00 78.88 460 LEU A C 1
ATOM 3762 O O . LEU A 1 460 ? 19.867 16.607 -53.217 1.00 78.88 460 LEU A O 1
ATOM 3766 N N . LYS A 1 461 ? 19.478 18.746 -52.645 1.00 72.06 461 LYS A N 1
ATOM 3767 C CA . LYS A 1 461 ? 20.245 18.745 -51.394 1.00 72.06 461 LYS A CA 1
ATOM 3768 C C . LYS A 1 461 ? 19.343 19.155 -50.229 1.00 72.06 461 LYS A C 1
ATOM 3770 O O . LYS A 1 461 ? 18.283 19.741 -50.428 1.00 72.06 461 LYS A O 1
ATOM 3775 N N . ARG A 1 462 ? 19.749 18.852 -48.995 1.00 73.00 462 ARG A N 1
ATOM 3776 C CA . ARG A 1 462 ? 19.051 19.301 -47.778 1.00 73.00 462 ARG A CA 1
ATOM 3777 C C . ARG A 1 462 ? 19.824 20.415 -47.083 1.00 73.00 462 ARG A C 1
ATOM 3779 O O . ARG A 1 462 ? 21.051 20.414 -47.105 1.00 73.00 462 ARG A O 1
ATOM 3786 N N . PHE A 1 463 ? 19.112 21.327 -46.435 1.00 64.12 463 PHE A N 1
ATOM 3787 C CA . PHE A 1 463 ? 19.682 22.350 -45.561 1.00 64.12 463 PHE A CA 1
ATOM 3788 C C . PHE A 1 463 ? 18.935 22.388 -44.223 1.00 64.12 463 PHE A C 1
ATOM 3790 O O . PHE A 1 463 ? 17.765 21.998 -44.133 1.00 64.12 463 PHE A O 1
ATOM 3797 N N . SER A 1 464 ? 19.620 22.814 -43.161 1.00 61.66 464 SER A N 1
ATOM 3798 C CA . SER A 1 464 ? 19.014 22.905 -41.829 1.00 61.66 464 SER A CA 1
ATOM 3799 C C . SER A 1 464 ? 18.114 24.142 -41.744 1.00 61.66 464 SER A C 1
ATOM 3801 O O . SER A 1 464 ? 18.537 25.246 -42.068 1.00 61.66 464 SER A O 1
ATOM 3803 N N . SER A 1 465 ? 16.853 23.951 -41.348 1.00 56.44 465 SER A N 1
ATOM 3804 C CA . SER A 1 465 ? 15.837 25.017 -41.317 1.00 56.44 465 SER A CA 1
ATOM 3805 C C . SER A 1 465 ? 15.531 25.526 -39.907 1.00 56.44 465 SER A C 1
ATOM 3807 O O . SER A 1 465 ? 15.250 26.708 -39.734 1.00 56.44 465 SER A O 1
ATOM 3809 N N . LYS A 1 466 ? 15.591 24.647 -38.896 1.00 56.91 466 LYS A N 1
ATOM 3810 C CA . LYS A 1 466 ? 15.472 24.974 -37.466 1.00 56.91 466 LYS A CA 1
ATOM 3811 C C . LYS A 1 466 ? 16.284 23.984 -36.632 1.00 56.91 466 LYS A C 1
ATOM 3813 O O . LYS A 1 466 ? 16.336 22.802 -36.972 1.00 56.91 466 LYS A O 1
ATOM 3818 N N . LYS A 1 467 ? 16.874 24.476 -35.542 1.00 46.59 467 LYS A N 1
ATOM 3819 C CA . LYS A 1 467 ? 17.536 23.682 -34.498 1.00 46.59 467 LYS A CA 1
ATOM 3820 C C . LYS A 1 467 ? 16.764 23.848 -33.188 1.00 46.59 467 LYS A C 1
ATOM 3822 O O . LYS A 1 467 ? 16.320 24.956 -32.885 1.00 46.59 467 LYS A O 1
ATOM 3827 N N . THR A 1 468 ? 16.583 22.776 -32.431 1.00 48.56 468 THR A N 1
ATOM 3828 C CA . THR A 1 468 ? 15.923 22.789 -31.119 1.00 48.56 468 THR A CA 1
ATOM 3829 C C . THR A 1 468 ? 16.753 21.947 -30.164 1.00 48.56 468 THR A C 1
ATOM 3831 O O . THR A 1 468 ? 17.045 20.806 -30.492 1.00 48.56 468 THR A O 1
ATOM 3834 N N . LYS A 1 469 ? 17.154 22.492 -29.012 1.00 41.12 469 LYS A N 1
ATOM 3835 C CA . LYS A 1 469 ? 17.904 21.719 -28.010 1.00 41.12 469 LYS A CA 1
ATOM 3836 C C . LYS A 1 469 ? 17.048 20.571 -27.469 1.00 41.12 469 LYS A C 1
ATOM 3838 O O . LYS A 1 469 ? 15.845 20.769 -27.287 1.00 41.12 469 LYS A O 1
ATOM 3843 N N . ILE A 1 470 ? 17.677 19.408 -27.286 1.00 51.19 470 ILE A N 1
ATOM 3844 C CA . ILE A 1 470 ? 17.063 18.198 -26.708 1.00 51.19 470 ILE A CA 1
ATOM 3845 C C . ILE A 1 470 ? 16.722 18.419 -25.236 1.00 51.19 470 ILE A C 1
ATOM 3847 O O . ILE A 1 470 ? 17.547 19.047 -24.531 1.00 51.19 470 ILE A O 1
#

Nearest PDB structures (foldseek):
  6zxf-assembly1_y  TM=8.511E-01  e=7.082E-09  Homo sapiens
  8cbj-assembly1_a  TM=6.956E-01  e=2.224E-09  Saccharomyces cerevisiae W303
  8c01-assembly1_o  TM=6.991E-01  e=3.215E-09  Saccharomyces cerevisiae
  3dxq-assembly1_A  TM=5.477E-01  e=2.783E-08  Mesorhizobium loti
  3dxq-assembly2_B  TM=5.347E-01  e=3.304E-07  Mesorhizobium loti

Solvent-accessible surface area (backbone atoms only — not comparable to full-atom values): 26045 Å² total; per-residue (Å²): 134,54,70,71,58,53,50,53,54,39,71,72,32,64,78,58,34,73,68,41,62,102,64,68,48,78,43,85,76,42,83,71,77,40,39,32,30,43,36,35,43,99,8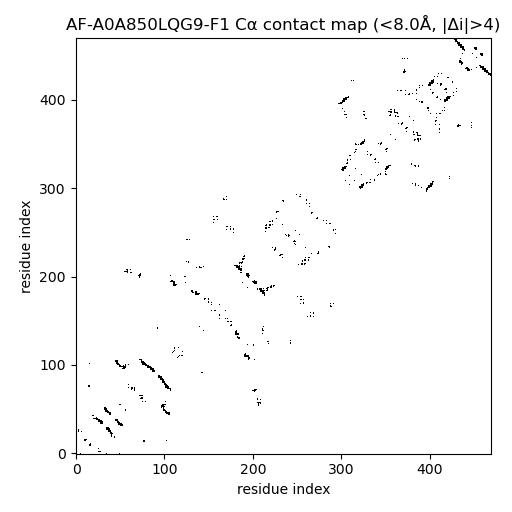7,43,64,36,34,40,39,35,36,71,79,22,43,34,59,56,21,51,53,45,36,50,53,40,41,77,72,68,46,52,40,41,47,69,73,50,76,46,77,73,53,82,70,43,79,41,90,84,49,76,40,90,39,69,29,28,30,21,38,42,33,25,34,73,74,74,64,48,24,41,62,81,61,69,46,70,70,56,52,50,51,49,52,51,50,50,52,50,50,23,67,78,36,62,36,94,66,53,89,34,66,62,51,48,54,54,55,32,54,52,42,53,50,46,29,53,77,70,71,46,66,83,42,60,64,53,51,49,53,44,56,48,53,60,74,54,87,73,73,22,10,43,30,52,63,64,38,41,45,71,32,35,29,41,42,95,95,42,71,23,52,50,79,46,63,46,45,42,59,36,59,49,42,45,31,57,19,37,30,50,48,47,43,34,56,72,69,47,98,55,63,91,81,59,57,64,70,58,19,60,74,69,75,42,80,71,50,70,67,54,50,46,49,29,42,41,31,32,50,43,47,50,46,51,41,72,72,76,44,89,71,76,63,57,70,66,60,53,51,52,51,51,49,52,46,36,53,56,43,49,55,49,51,57,52,47,57,34,49,30,39,33,54,38,60,57,31,54,75,72,69,56,60,58,79,80,52,88,61,51,34,35,35,46,69,71,45,62,76,72,54,79,51,66,72,60,44,55,52,51,54,52,20,42,76,73,63,41,35,40,76,50,82,52,60,71,66,37,37,51,54,44,49,56,52,26,56,75,42,50,44,50,84,75,55,50,76,65,55,44,42,52,53,10,34,39,51,51,42,51,72,39,88,46,36,45,35,31,39,32,42,73,52,67,66,59,50,48,51,29,54,77,68,72,39,47,68,44,53,86,88,63,82,80,88,64,58,46,70,35,47,37,42,30,25,80,74,81,64,52,71,44,95,62,87,66,99,51,69,47,32,92,87,73,68,37,66,52,44,76,46,84,72,49,76,41,75,112

Secondary structure (DSSP, 8-state):
--HHHHHHHHHH-HHHHHHS-S--EEEEEEESSEEEEEEE-SS-EEEEEEESSSBHHHHHHHHHHHHHTT----EEEEEEE-S--EE-TTSTTTPEEB-EEEEEEPPPSEETGGG--HHHHHHHHHHHHHHHHTTEESS-SSTTHHHHHHHHHHHHHHHTT-TT-HHHHHHHHHGGGS---EEEE-SS--GGGEEEETTEEEE--GGG-EEE-THHHHHHHHHHHHHTT----TT--HHHHHHHTSPPPHHHHHHHHHHHHHHHHHHHHHS--SS-HHHHHHHHHHHHHHHHHHHHHHTEEEEEE-HHHHHTT--TTT--SEEEE-TTHHHH---HHHHHHHHHHHHTTSEEE-PPPHHHHHHHHHHHHHHTGGGT--HHHHHHHHHHHHHHHSTTEEEEEE---HHHHHHHHHTT-EEE-SSSPPP-EEEEEEEE-TTT--EESS--SSSB-TTT-PBPEEEEEEEEE-